Protein AF-A0A3N5NZ94-F1 (afdb_monomer)

Foldseek 3Di:
DDDDDDDDDDDDPPPPPVVVVVVVVVFAQPLCCPPLNNLVPDDFPWPQSVVQVCLVVVVAAQDQDPQQFSVVSVCVSSVWDLLLWWWFQALPDPPSVQGHLAWTWIWTDDLFKIWTGGGVDQWIWIWGQGLQQFTWTWIWGRDNVDRTDTHTDPDPQSVPQQGCFALVRGRFDAAFAFAAANGNYGLGGLDTYGFALLDDQQRPQHRIAEAFAADDQHRHPWHQDDHSVRDPDSVVCVVVGPIDRDGHDQFCVVRYQQVSGPQRRFNWNLSRRLVRLSRNLSSLLNQLQSQLSSLLVVVCVVPVDSDPVPRDPVSLVSNCVSLLVNLLSQQCASGDWGPAATDINGCCLVSQLVDDDAFPVRDDQSDQDRGTHGGPQRGDSCCPPSNLVSRDPSNNLVSLCVLCCCLVVVDVPRHPDDVVSSVVVVRGCVRHPVVSVVSNVVPDD

Solvent-accessible surface area (backbone atoms only — not comparable to full-atom values): 24110 Å² total; per-residue (Å²): 134,82,91,84,88,85,80,88,81,85,86,85,91,71,72,70,66,58,53,54,55,51,53,55,56,67,60,44,30,69,60,39,67,30,85,73,57,25,44,90,77,50,83,75,77,17,68,60,50,53,48,47,53,32,42,76,73,61,78,41,81,76,55,69,38,98,84,63,30,45,50,68,36,50,31,63,75,68,67,32,49,60,47,35,24,34,30,33,18,32,42,82,58,95,64,38,93,63,28,14,64,67,42,40,29,39,34,34,38,46,97,53,41,39,40,36,44,43,80,91,43,68,44,33,44,35,41,26,45,18,44,83,71,21,45,44,41,29,36,32,62,58,49,86,89,51,83,83,54,77,42,77,42,83,52,81,55,37,73,71,24,18,20,59,77,54,26,69,21,32,48,24,54,82,42,68,22,25,44,9,15,77,64,8,47,66,63,44,64,64,58,84,55,48,44,39,52,55,46,56,62,60,47,35,43,10,27,21,48,47,20,19,42,50,57,66,55,22,24,24,71,37,54,39,91,61,47,66,89,74,49,89,52,51,70,63,43,67,78,64,53,87,69,67,60,44,67,66,28,80,73,40,70,94,59,30,76,26,82,84,38,95,50,41,54,47,11,19,44,54,46,54,52,51,50,20,40,53,35,52,50,52,27,32,48,33,48,27,36,48,51,39,41,45,42,50,49,55,42,25,76,73,71,75,48,85,57,71,91,72,54,49,72,68,48,53,50,52,32,49,68,38,36,50,62,34,49,34,58,36,40,48,39,61,49,51,68,41,86,37,54,51,42,55,58,58,61,35,65,62,62,51,48,72,46,81,69,53,23,98,86,67,52,41,50,51,37,64,50,35,44,51,38,68,42,64,34,60,42,48,57,58,70,75,33,66,42,49,69,52,32,50,63,79,47,42,50,49,42,45,47,52,49,49,35,41,43,73,59,79,41,66,84,65,37,96,68,54,71,68,45,24,51,52,48,50,55,37,38,60,66,63,32,67,68,52,47,52,51,62,65,70,70,68,133

Secondary structure (DSSP, 8-state):
------------SSSHHHHHHHHHHTTS-TTTTSTTT-TTTSPP-SHHHHHHHHHHTTS--PPPBTTTBTHHHHHHHTT--GGG-EEE-SS-STTGGG-BTTBPEEEEE-SSEEEEE-TT-SEEEEEEEETTTEEEEEEEE--SSSPP--EE-SSTTHHHHB-TTTTSSSB------EEEBTTS-EEEESSSSS--TTS-GGGS-TTEE-BBB--S---TT--BSS-TTT-S-HHHHHHH--------B---TTTS-GGGSTTTT--BHHHHHHHHHHHHHHHHHHHHHHHHHHHHHHHHHHHS---STT--HHHHHHHHHHHHHHHHHHTTTTPPPPSS--B-SSSHHHHHHTSS---TTS--TT-B--SSSSBSS-S-GGGGSHHHHTS-HHHHHHHHHHHHHHHTTS--SS----HHHHHHHHHHHHHH-HHHHHHHHS---

Radius of gyration: 24.33 Å; Cα contacts (8 Å, |Δi|>4): 860; chains: 1; bounding box: 82×64×70 Å

pLDDT: mean 89.76, std 16.07, range [28.44, 98.88]

Sequence (445 aa):
MNRTAYFRVAVVMTAGLAVAADAVKAQLGRGAEHEAIAYSKSTPTDPIARLQQRIDSGAVTLTFDPTWGYLPAVLKALDVPVSSQGLVFSKTSLQVDRIGPWAPRALYFNDDVYLGWVQGGPIMEVASIDPKLGTVFYSLPQDPEARPRFVREGSTCLICHDSASVTGGVPGLIVRSVIPDRHGYALGSLHDGSTTDGTPINARWGGWYATGTGPAPHMGNVMAPALSHEVGNMRQYVASAPLKPVGSVARLDDRFDTTAYLSGGHSDMVGLLILSHQARVHNLITIAGYEARIALHEELARTGSADVAAARDNTRRRVKGSAEPLVRAMLFADEVALAGAIHGSSSFVSDFEARGPRDARGRTLRELDLQQRLFTYPLSYLIYSEAFNALPEIVKSYVYHRLHEVLSGSDTSVAQLSDTQREAILEILDDTKPDFVTASTDSGP

Mean predicted aligned error: 6.93 Å

Structure (mmCIF, N/CA/C/O backbone):
data_AF-A0A3N5NZ94-F1
#
_entry.id   AF-A0A3N5NZ94-F1
#
loop_
_atom_site.group_PDB
_atom_site.id
_atom_site.type_symbol
_atom_site.label_atom_id
_atom_site.label_alt_id
_atom_site.label_comp_id
_atom_site.label_asym_id
_atom_site.label_entity_id
_atom_site.label_seq_id
_atom_site.pdbx_PDB_ins_code
_atom_site.Cartn_x
_atom_site.Cartn_y
_atom_site.Cartn_z
_atom_site.occupancy
_atom_site.B_iso_or_equiv
_atom_site.auth_seq_id
_atom_site.auth_comp_id
_atom_site.auth_asym_id
_atom_site.auth_atom_id
_atom_site.pdbx_PDB_model_num
ATOM 1 N N . MET A 1 1 ? 55.794 -42.663 46.363 1.00 34.69 1 MET A N 1
ATOM 2 C CA . MET A 1 1 ? 56.153 -41.271 46.711 1.00 34.69 1 MET A CA 1
ATOM 3 C C . MET A 1 1 ? 55.354 -40.321 45.825 1.00 34.69 1 MET A C 1
ATOM 5 O O . MET A 1 1 ? 55.425 -40.480 44.619 1.00 34.69 1 MET A O 1
ATOM 9 N N . ASN A 1 2 ? 54.570 -39.442 46.469 1.00 31.88 2 ASN A N 1
ATOM 10 C CA . ASN A 1 2 ? 53.922 -38.175 46.050 1.00 31.88 2 ASN A CA 1
ATOM 11 C C . ASN A 1 2 ? 53.215 -38.098 44.677 1.00 31.88 2 ASN A C 1
ATOM 13 O O . ASN A 1 2 ? 53.873 -38.163 43.653 1.00 31.88 2 ASN A O 1
ATOM 17 N N . ARG A 1 3 ? 51.874 -38.019 44.553 1.00 36.28 3 ARG A N 1
ATOM 18 C CA . ARG A 1 3 ? 50.871 -37.005 45.004 1.00 36.28 3 ARG A CA 1
ATOM 19 C C . ARG A 1 3 ? 51.167 -35.558 44.582 1.00 36.28 3 ARG A C 1
ATOM 21 O O . ARG A 1 3 ? 51.873 -34.874 45.311 1.00 36.28 3 ARG A O 1
ATOM 28 N N . THR A 1 4 ? 50.504 -35.075 43.523 1.00 33.97 4 THR A N 1
ATOM 29 C CA . THR A 1 4 ? 49.745 -33.791 43.429 1.00 33.97 4 THR A CA 1
ATOM 30 C C . THR A 1 4 ? 49.112 -33.712 42.024 1.00 33.97 4 THR A C 1
ATOM 32 O O . THR A 1 4 ? 49.809 -33.811 41.029 1.00 33.97 4 THR A O 1
ATOM 35 N N . ALA A 1 5 ? 47.795 -33.886 41.888 1.00 34.16 5 ALA A N 1
ATOM 36 C CA . ALA A 1 5 ? 46.756 -32.848 41.927 1.00 34.16 5 ALA A CA 1
ATOM 37 C C . ALA A 1 5 ? 46.478 -32.215 40.549 1.00 34.16 5 ALA A C 1
ATOM 39 O O . ALA A 1 5 ? 47.117 -31.244 40.178 1.00 34.16 5 ALA A O 1
ATOM 40 N N . TYR A 1 6 ? 45.442 -32.704 39.857 1.00 31.88 6 TYR A N 1
ATOM 41 C CA . TYR A 1 6 ? 44.609 -31.840 39.018 1.00 31.88 6 TYR A CA 1
ATOM 42 C C . TYR A 1 6 ? 43.140 -32.081 39.354 1.00 31.88 6 TYR A C 1
ATOM 44 O O . TYR A 1 6 ? 42.574 -33.157 39.170 1.00 31.88 6 TYR A O 1
ATOM 52 N N . PHE A 1 7 ? 42.588 -31.049 39.980 1.00 32.25 7 PHE A N 1
ATOM 53 C CA . PHE A 1 7 ? 41.215 -30.896 40.409 1.00 32.25 7 PHE A CA 1
ATOM 54 C C . PHE A 1 7 ? 40.299 -30.653 39.200 1.00 32.25 7 PHE A C 1
ATOM 56 O O . PHE A 1 7 ? 40.652 -29.949 38.261 1.00 32.25 7 PHE A O 1
ATOM 63 N N . ARG A 1 8 ? 39.100 -31.228 39.302 1.00 37.56 8 ARG A N 1
ATOM 64 C CA . ARG A 1 8 ? 37.815 -30.834 38.703 1.00 37.56 8 ARG A CA 1
ATOM 65 C C . ARG A 1 8 ? 37.760 -29.414 38.110 1.00 37.56 8 ARG A C 1
ATOM 67 O O . ARG A 1 8 ? 37.899 -28.476 38.880 1.00 37.56 8 ARG A O 1
ATOM 74 N N . VAL A 1 9 ? 37.346 -29.291 36.842 1.00 33.09 9 VAL A N 1
ATOM 75 C CA . VAL A 1 9 ? 36.230 -28.419 36.405 1.00 33.09 9 VAL A CA 1
ATOM 76 C C . VAL A 1 9 ? 35.584 -29.051 35.162 1.00 33.09 9 VAL A C 1
ATOM 78 O O . VAL A 1 9 ? 35.972 -28.800 34.028 1.00 33.09 9 VAL A O 1
ATOM 81 N N . ALA A 1 10 ? 34.588 -29.904 35.384 1.00 40.28 10 ALA A N 1
ATOM 82 C CA . ALA A 1 10 ? 33.422 -29.913 34.512 1.00 40.28 10 ALA A CA 1
ATOM 83 C C . ALA A 1 10 ? 32.490 -28.820 35.051 1.00 40.28 10 ALA A C 1
ATOM 85 O O . ALA A 1 10 ? 32.387 -28.729 36.275 1.00 40.28 10 ALA A O 1
ATOM 86 N N . VAL A 1 11 ? 31.859 -28.037 34.162 1.00 35.84 11 VAL A N 1
ATOM 87 C CA . VAL A 1 11 ? 30.612 -27.244 34.320 1.00 35.84 11 VAL A CA 1
ATOM 88 C C . VAL A 1 11 ? 30.682 -25.909 33.540 1.00 35.84 11 VAL A C 1
ATOM 90 O O . VAL A 1 11 ? 31.612 -25.125 33.679 1.00 35.84 11 VAL A O 1
ATOM 93 N N . VAL A 1 12 ? 29.621 -25.700 32.746 1.00 38.03 12 VAL A N 1
ATOM 94 C CA . VAL A 1 12 ? 29.159 -24.518 31.980 1.00 38.03 12 VAL A CA 1
ATOM 95 C C . VAL A 1 12 ? 29.804 -24.216 30.622 1.00 38.03 12 VAL A C 1
ATOM 97 O O . VAL A 1 12 ? 30.607 -23.306 30.479 1.00 38.03 12 VAL A O 1
ATOM 100 N N . MET A 1 13 ? 29.293 -24.867 29.575 1.00 33.31 13 MET A N 1
ATOM 101 C CA . MET A 1 13 ? 29.234 -24.304 28.212 1.00 33.31 13 MET A CA 1
ATOM 102 C C . MET A 1 13 ? 27.873 -24.643 27.573 1.00 33.31 13 MET A C 1
ATOM 104 O O . MET A 1 13 ? 27.776 -25.099 26.443 1.00 33.31 13 MET A O 1
ATOM 108 N N . THR A 1 14 ? 26.788 -24.468 28.335 1.00 38.31 14 THR A N 1
ATOM 109 C CA . THR A 1 14 ? 25.401 -24.641 27.852 1.00 38.31 14 THR A CA 1
ATOM 110 C C . THR A 1 14 ? 24.525 -23.402 28.054 1.00 38.31 14 THR A C 1
ATOM 112 O O . THR A 1 14 ? 23.372 -23.402 27.642 1.00 38.31 14 THR A O 1
ATOM 115 N N . ALA A 1 15 ? 25.062 -22.304 28.598 1.00 37.22 15 ALA A N 1
ATOM 116 C CA . ALA A 1 15 ? 24.301 -21.067 28.810 1.00 37.22 15 ALA A CA 1
ATOM 117 C C . ALA A 1 15 ? 24.395 -20.050 27.649 1.00 37.22 15 ALA A C 1
ATOM 119 O O . ALA A 1 15 ? 23.653 -19.077 27.637 1.00 37.22 15 ALA A O 1
ATOM 120 N N . GLY A 1 16 ? 25.272 -20.259 26.656 1.00 32.66 16 GLY A N 1
ATOM 121 C CA . GLY A 1 16 ? 25.492 -19.290 25.567 1.00 32.66 16 GLY A CA 1
ATOM 122 C C . GLY A 1 16 ? 24.522 -19.390 24.381 1.00 32.66 16 GLY A C 1
ATOM 123 O O . GLY A 1 16 ? 24.283 -18.397 23.704 1.00 32.66 16 GLY A O 1
ATOM 124 N N . LEU A 1 17 ? 23.932 -20.566 24.135 1.00 34.81 17 LEU A N 1
ATOM 125 C CA . LEU A 1 17 ? 23.038 -20.794 22.986 1.00 34.81 17 LEU A CA 1
ATOM 126 C C . LEU A 1 17 ? 21.577 -20.405 23.261 1.00 34.81 17 LEU A C 1
ATOM 128 O O . LEU A 1 17 ? 20.870 -20.020 22.334 1.00 34.81 17 LEU A O 1
ATOM 132 N N . ALA A 1 18 ? 21.131 -20.437 24.520 1.00 35.00 18 ALA A N 1
ATOM 133 C CA . ALA A 1 18 ? 19.779 -20.005 24.884 1.00 35.00 18 ALA A CA 1
ATOM 134 C C . ALA A 1 18 ? 19.624 -18.474 24.818 1.00 35.00 18 ALA A C 1
ATOM 136 O O . ALA A 1 18 ? 18.620 -17.975 24.319 1.00 35.00 18 ALA A O 1
ATOM 137 N N . VAL A 1 19 ? 20.657 -17.721 25.218 1.00 35.69 19 VAL A N 1
ATOM 138 C CA . VAL A 1 19 ? 20.616 -16.247 25.235 1.00 35.69 19 VAL A CA 1
ATOM 139 C C . VAL A 1 19 ? 20.608 -15.657 23.819 1.00 35.69 19 VAL A C 1
ATOM 141 O O . VAL A 1 19 ? 19.954 -14.646 23.583 1.00 35.69 19 VAL A O 1
ATOM 144 N N . ALA A 1 20 ? 21.258 -16.310 22.849 1.00 38.25 20 ALA A N 1
ATOM 145 C CA . ALA A 1 20 ? 21.187 -15.896 21.446 1.00 38.25 20 ALA A CA 1
ATOM 146 C C . ALA A 1 20 ? 19.795 -16.149 20.833 1.00 38.25 20 ALA A C 1
ATOM 148 O O . ALA A 1 20 ? 19.306 -15.322 20.068 1.00 38.25 20 ALA A O 1
ATOM 149 N N . ALA A 1 21 ? 19.120 -17.242 21.206 1.00 37.25 21 ALA A N 1
ATOM 150 C CA . ALA A 1 21 ? 17.758 -17.527 20.749 1.00 37.25 21 ALA A CA 1
ATOM 151 C C . ALA A 1 21 ? 16.714 -16.581 21.376 1.00 37.25 21 ALA A C 1
ATOM 153 O O . ALA A 1 21 ? 15.784 -16.158 20.689 1.00 37.25 21 ALA A O 1
ATOM 154 N N . ASP A 1 22 ? 16.886 -16.198 22.645 1.00 33.94 22 ASP A N 1
ATOM 155 C CA . ASP A 1 22 ? 16.009 -15.227 23.312 1.00 33.94 22 ASP A CA 1
ATOM 156 C C . ASP A 1 22 ? 16.246 -13.787 22.833 1.00 33.94 22 ASP A C 1
ATOM 158 O O . ASP A 1 22 ? 15.292 -13.019 22.720 1.00 33.94 22 ASP A O 1
ATOM 162 N N . ALA A 1 23 ? 17.481 -13.422 22.472 1.00 35.53 23 ALA A N 1
ATOM 163 C CA . ALA A 1 23 ? 17.781 -12.130 21.852 1.00 35.53 23 ALA A CA 1
ATOM 164 C C . ALA A 1 23 ? 17.209 -12.017 20.425 1.00 35.53 23 ALA A C 1
ATOM 166 O O . ALA A 1 23 ? 16.698 -10.962 20.058 1.00 35.53 23 ALA A O 1
ATOM 167 N N . VAL A 1 24 ? 17.205 -13.114 19.655 1.00 35.69 24 VAL A N 1
ATOM 168 C CA . VAL A 1 24 ? 16.540 -13.180 18.338 1.00 35.69 24 VAL A CA 1
ATOM 169 C C . VAL A 1 24 ? 15.010 -13.161 18.484 1.00 35.69 24 VAL A C 1
ATOM 171 O O . VAL A 1 24 ? 14.334 -12.467 17.729 1.00 35.69 24 VAL A O 1
ATOM 174 N N . LYS A 1 25 ? 14.441 -13.816 19.510 1.00 34.41 25 LYS A N 1
ATOM 175 C CA . LYS A 1 25 ? 13.011 -13.678 19.865 1.00 34.41 25 LYS A CA 1
ATOM 176 C C . LYS A 1 25 ? 12.636 -12.278 20.354 1.00 34.41 25 LYS A C 1
ATOM 178 O O . LYS A 1 25 ? 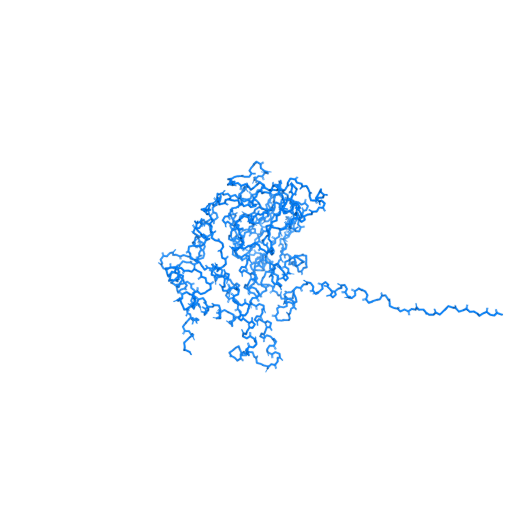11.490 -11.874 20.197 1.00 34.41 25 LYS A O 1
ATOM 183 N N . ALA A 1 26 ? 13.571 -11.541 20.950 1.00 35.62 26 ALA A N 1
ATOM 184 C CA . ALA A 1 26 ? 13.346 -10.175 21.415 1.00 35.62 26 ALA A CA 1
ATOM 185 C C . ALA A 1 26 ? 13.347 -9.134 20.280 1.00 35.62 26 ALA A C 1
ATOM 187 O O . ALA A 1 26 ? 12.934 -8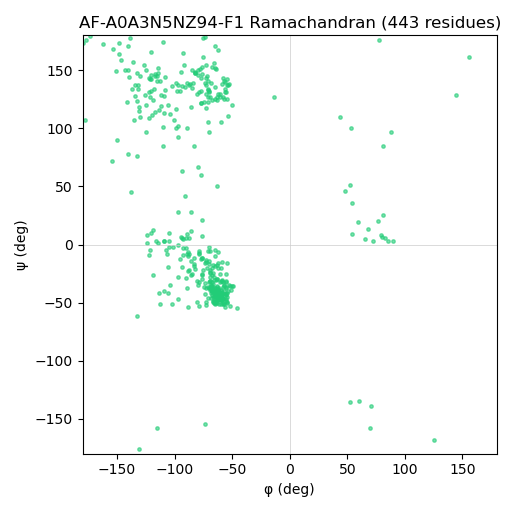.001 20.525 1.00 35.62 26 ALA A O 1
ATOM 188 N N . GLN A 1 27 ? 13.793 -9.507 19.073 1.00 38.38 27 GLN A N 1
ATOM 189 C CA . GLN A 1 27 ? 13.800 -8.648 17.884 1.00 38.38 27 GLN A CA 1
ATOM 190 C C . GLN A 1 27 ? 12.561 -8.800 16.991 1.00 38.38 27 GLN A C 1
ATOM 192 O O . GLN A 1 27 ? 12.271 -7.875 16.238 1.00 38.38 27 GLN A O 1
ATOM 197 N N . LEU A 1 28 ? 11.815 -9.904 17.107 1.00 42.84 28 LEU A N 1
ATOM 198 C CA . LEU A 1 28 ? 10.491 -10.050 16.494 1.00 42.84 28 LEU A CA 1
ATOM 199 C C . LEU A 1 28 ? 9.454 -9.276 17.315 1.00 42.84 28 LEU A C 1
ATOM 201 O O . LEU A 1 28 ? 9.535 -9.220 18.550 1.00 42.84 28 LEU A O 1
ATOM 205 N N . GLY A 1 29 ? 8.476 -8.670 16.646 1.00 51.66 29 GLY A N 1
ATOM 206 C CA . GLY A 1 29 ? 7.384 -7.971 17.303 1.00 51.66 29 GLY A CA 1
ATOM 207 C C . GLY A 1 29 ? 6.624 -8.947 18.196 1.00 51.66 29 GLY A C 1
ATOM 208 O O . GLY A 1 29 ? 5.844 -9.769 17.721 1.00 51.66 29 GLY A O 1
ATOM 209 N N . ARG A 1 30 ? 6.811 -8.855 19.524 1.00 61.53 30 ARG A N 1
ATOM 210 C CA . ARG A 1 30 ? 6.120 -9.724 20.505 1.00 61.53 30 ARG A CA 1
ATOM 211 C C . ARG A 1 30 ? 4.589 -9.699 20.362 1.00 61.53 30 ARG A C 1
ATOM 213 O O . ARG A 1 30 ? 3.926 -10.579 20.901 1.00 61.53 30 ARG A O 1
ATOM 220 N N . GLY A 1 31 ? 4.036 -8.709 19.656 1.00 80.44 31 GLY A N 1
ATOM 221 C CA . GLY A 1 31 ? 2.609 -8.591 19.375 1.00 80.44 31 GLY A CA 1
ATOM 222 C C . GLY A 1 31 ? 2.063 -9.678 18.446 1.00 80.44 31 GLY A C 1
ATOM 223 O O . GLY A 1 31 ? 0.986 -10.199 18.720 1.00 80.44 31 GLY A O 1
ATOM 224 N N . ALA A 1 32 ? 2.791 -10.071 17.394 1.00 90.38 32 ALA A N 1
ATOM 225 C CA . ALA A 1 32 ? 2.275 -11.016 16.395 1.00 90.38 32 ALA A CA 1
ATOM 226 C C . ALA A 1 32 ? 2.029 -12.418 16.970 1.00 90.38 32 ALA A C 1
ATOM 228 O O . ALA A 1 32 ? 1.021 -13.060 16.675 1.00 90.38 32 ALA A O 1
ATOM 229 N N . GLU A 1 33 ? 2.924 -12.872 17.844 1.00 93.19 33 GLU A N 1
ATOM 230 C CA . GLU A 1 33 ? 2.836 -14.187 18.485 1.00 93.19 33 GLU A CA 1
ATOM 231 C C . GLU A 1 33 ? 2.128 -14.156 19.848 1.00 93.19 33 GLU A C 1
ATOM 233 O O . GLU A 1 33 ? 2.049 -15.183 20.524 1.00 93.19 33 GLU A O 1
ATOM 238 N N . HIS A 1 34 ? 1.579 -13.007 20.257 1.00 93.69 34 HIS A N 1
ATOM 239 C CA . HIS A 1 34 ? 0.715 -12.929 21.433 1.00 93.69 34 HIS A CA 1
ATOM 240 C C . HIS A 1 34 ? -0.496 -13.861 21.264 1.00 93.69 34 HIS A C 1
ATOM 242 O O . HIS A 1 34 ? -1.047 -13.960 20.172 1.00 93.69 34 HIS A O 1
ATOM 248 N N . GLU A 1 35 ? -0.965 -14.509 22.334 1.00 93.94 35 GLU A N 1
ATOM 249 C CA . GLU A 1 35 ? -2.022 -15.539 22.266 1.00 93.94 35 GLU A CA 1
ATOM 250 C C . GLU A 1 35 ? -3.335 -15.038 21.643 1.00 93.94 35 GLU A C 1
ATOM 252 O O . GLU A 1 35 ? -4.021 -15.783 20.949 1.00 93.94 35 GLU A O 1
ATOM 257 N N . ALA A 1 36 ? -3.651 -13.756 21.837 1.00 93.94 36 ALA A N 1
ATOM 258 C CA . ALA A 1 36 ? -4.812 -13.091 21.236 1.00 93.94 36 ALA A CA 1
ATOM 259 C C . ALA A 1 36 ? -4.746 -12.947 19.699 1.00 93.94 36 ALA A C 1
ATOM 261 O O . ALA A 1 36 ? -5.766 -12.669 19.070 1.00 93.94 36 ALA A O 1
ATOM 262 N N . ILE A 1 37 ? -3.556 -13.088 19.109 1.00 95.62 37 ILE A N 1
ATOM 263 C CA . ILE A 1 37 ? -3.296 -12.953 17.670 1.00 95.62 37 ILE A CA 1
ATOM 264 C C . ILE A 1 37 ? -2.893 -14.309 17.080 1.00 95.62 37 ILE A C 1
ATOM 266 O O . ILE A 1 37 ? -3.472 -14.771 16.093 1.00 95.62 37 ILE A O 1
ATOM 270 N N . ALA A 1 38 ? -1.904 -14.947 17.713 1.00 95.25 38 ALA A N 1
ATOM 271 C CA . ALA A 1 38 ? -1.328 -16.230 17.344 1.00 95.25 38 ALA A CA 1
ATOM 272 C C . ALA A 1 38 ? -0.979 -16.304 15.848 1.00 95.25 38 ALA A C 1
ATOM 274 O O . ALA A 1 38 ? -1.316 -17.287 15.188 1.00 95.25 38 ALA A O 1
ATOM 275 N N . TYR A 1 39 ? -0.331 -15.260 15.312 1.00 95.25 39 TYR A N 1
ATOM 276 C CA . TYR A 1 39 ? -0.143 -15.048 13.876 1.00 95.25 39 TYR A CA 1
ATOM 277 C C . TYR A 1 39 ? 0.314 -16.316 13.153 1.00 95.25 39 TYR A C 1
ATOM 279 O O . TYR A 1 39 ? -0.372 -16.774 12.237 1.00 95.25 39 TYR A O 1
ATOM 287 N N . SER A 1 40 ? 1.408 -16.938 13.598 1.00 93.00 40 SER A N 1
ATOM 288 C CA . SER A 1 40 ? 1.971 -18.125 12.942 1.00 93.00 40 SER A CA 1
ATOM 289 C C . SER A 1 40 ? 1.080 -19.373 13.008 1.00 93.00 40 SER A C 1
ATOM 291 O O . SER A 1 40 ? 1.204 -20.256 12.161 1.00 93.00 40 SER A O 1
ATOM 293 N N . LYS A 1 41 ? 0.187 -19.473 14.001 1.00 93.81 41 LYS A N 1
ATOM 294 C CA . LYS A 1 41 ? -0.678 -20.649 14.226 1.00 93.81 41 LYS A CA 1
ATOM 295 C C . LYS A 1 41 ? -2.075 -20.485 13.631 1.00 93.81 41 LYS A C 1
ATOM 297 O O . LYS A 1 41 ? -2.717 -21.479 13.297 1.00 93.81 41 LYS A O 1
ATOM 302 N N . SER A 1 42 ? -2.548 -19.250 13.521 1.00 95.81 42 SER A N 1
ATOM 303 C CA . SER A 1 42 ? -3.862 -18.924 12.983 1.00 95.81 42 SER A CA 1
ATOM 304 C C . SER A 1 42 ? -3.928 -19.227 11.487 1.00 95.81 42 SER A C 1
ATOM 306 O O . SER A 1 42 ? -2.984 -18.956 10.741 1.00 95.81 42 SER A O 1
ATOM 308 N N . THR A 1 43 ? -5.055 -19.793 11.048 1.00 96.06 43 THR A N 1
ATOM 309 C CA . THR A 1 43 ? -5.327 -20.038 9.625 1.00 96.06 43 THR A CA 1
ATOM 310 C C . THR A 1 43 ? -5.738 -18.725 8.962 1.00 96.06 43 THR A C 1
ATOM 312 O O . THR A 1 43 ? -6.725 -18.135 9.407 1.00 96.06 43 THR A O 1
ATOM 315 N N . PRO A 1 44 ? -5.019 -18.260 7.927 1.00 97.38 44 PRO A N 1
ATOM 316 C CA . PRO A 1 44 ? -5.396 -17.049 7.217 1.00 97.38 44 PRO A CA 1
ATOM 317 C C . PRO A 1 44 ? -6.698 -17.216 6.430 1.00 97.38 44 PRO A C 1
ATOM 319 O O . PRO A 1 44 ? -7.058 -18.307 5.984 1.00 97.38 44 PRO A O 1
ATOM 322 N N . THR A 1 45 ? -7.388 -16.101 6.250 1.00 97.94 45 THR A N 1
ATOM 323 C CA . THR A 1 45 ? -8.644 -15.944 5.509 1.00 97.94 45 THR A CA 1
ATOM 324 C C . THR A 1 45 ? -8.542 -14.886 4.407 1.00 97.94 45 THR A C 1
ATOM 326 O O . THR A 1 45 ? -9.551 -14.546 3.789 1.00 97.94 45 THR A O 1
ATOM 329 N N . ASP A 1 46 ? -7.330 -14.392 4.152 1.00 98.62 46 ASP A N 1
ATOM 330 C CA . ASP A 1 46 ? -6.980 -13.397 3.139 1.00 98.62 46 ASP A CA 1
ATOM 331 C C . ASP A 1 46 ? -7.259 -13.860 1.687 1.00 98.62 46 ASP A C 1
ATOM 333 O O . ASP A 1 46 ? -7.517 -15.048 1.436 1.00 98.62 46 ASP A O 1
ATOM 337 N N . PRO A 1 47 ? -7.219 -12.941 0.701 1.00 98.75 47 PRO A N 1
ATOM 338 C CA . PRO A 1 47 ? -7.406 -13.269 -0.712 1.00 98.75 47 PRO A CA 1
ATOM 339 C C . PRO A 1 47 ? -6.573 -14.447 -1.243 1.00 98.75 47 PRO A C 1
ATOM 341 O O . PRO A 1 47 ? -7.080 -15.213 -2.068 1.00 98.75 47 PRO A O 1
ATOM 344 N N . ILE A 1 48 ? -5.334 -14.638 -0.778 1.00 98.69 48 ILE A N 1
ATOM 345 C CA . ILE A 1 48 ? -4.472 -15.747 -1.212 1.00 98.69 48 ILE A CA 1
ATOM 346 C C . ILE A 1 48 ? -4.939 -17.067 -0.614 1.00 98.69 48 ILE A C 1
ATOM 348 O O . ILE A 1 48 ? -5.037 -18.055 -1.343 1.00 98.69 48 ILE A O 1
ATOM 352 N N . ALA A 1 49 ? -5.309 -17.094 0.667 1.00 98.50 49 ALA A N 1
ATOM 353 C CA . ALA A 1 49 ? -5.900 -18.282 1.281 1.00 98.50 49 ALA A CA 1
ATOM 354 C C . ALA A 1 49 ? -7.187 -18.713 0.552 1.00 98.50 49 ALA A C 1
ATOM 356 O O . ALA A 1 49 ? -7.373 -19.895 0.244 1.00 98.50 49 ALA A O 1
ATOM 357 N N . ARG A 1 50 ? -8.046 -17.749 0.189 1.00 98.62 50 ARG A N 1
ATOM 358 C CA . ARG A 1 50 ? -9.267 -18.000 -0.599 1.00 98.62 50 ARG A CA 1
ATOM 359 C C . ARG A 1 50 ? -8.953 -18.485 -2.017 1.00 98.62 50 ARG A C 1
ATOM 361 O O . ARG A 1 50 ? -9.610 -19.404 -2.513 1.00 98.62 50 ARG A O 1
ATOM 368 N N . LEU A 1 51 ? -7.945 -17.912 -2.678 1.00 98.75 51 LEU A N 1
ATOM 369 C CA . LEU A 1 51 ? -7.500 -18.376 -3.993 1.00 98.75 51 LEU A CA 1
ATOM 370 C C . LEU A 1 51 ? -6.936 -19.800 -3.925 1.00 98.75 51 LEU A C 1
ATOM 372 O O . LEU A 1 51 ? -7.285 -20.620 -4.773 1.00 98.75 51 LEU A O 1
ATOM 376 N N . GLN A 1 52 ? -6.134 -20.127 -2.910 1.00 98.62 52 GLN A N 1
ATOM 377 C CA . GLN A 1 52 ? -5.588 -21.473 -2.738 1.00 98.62 52 GLN A CA 1
ATOM 378 C C . GLN A 1 52 ? -6.704 -22.514 -2.598 1.00 98.62 52 GLN A C 1
ATOM 380 O O . GLN A 1 52 ? -6.668 -23.530 -3.283 1.00 98.62 52 GLN A O 1
ATOM 385 N N . GLN A 1 53 ? -7.751 -22.238 -1.814 1.00 98.38 53 GLN A N 1
ATOM 386 C CA . GLN A 1 53 ? -8.913 -23.133 -1.704 1.00 98.38 53 GLN A CA 1
ATOM 387 C C . GLN A 1 53 ? -9.617 -23.358 -3.055 1.00 98.38 53 GLN A C 1
ATOM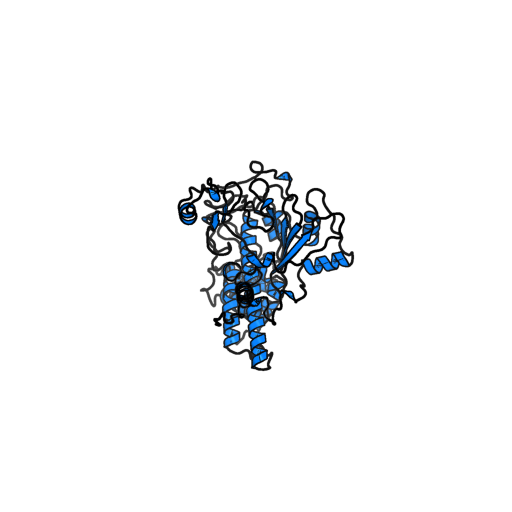 389 O O . GLN A 1 53 ? -10.044 -24.472 -3.379 1.00 98.38 53 GLN A O 1
ATOM 394 N N . ARG A 1 54 ? -9.724 -22.311 -3.883 1.00 98.44 54 ARG A N 1
ATOM 395 C CA . ARG A 1 54 ? -10.288 -22.409 -5.241 1.00 98.44 54 ARG A CA 1
ATOM 396 C C . ARG A 1 54 ? -9.388 -23.208 -6.185 1.00 98.44 54 ARG A C 1
ATOM 398 O O . ARG A 1 54 ? -9.903 -23.941 -7.024 1.00 98.44 54 ARG A O 1
ATOM 405 N N . ILE A 1 55 ? -8.068 -23.108 -6.036 1.00 98.06 55 ILE A N 1
ATOM 406 C CA . ILE A 1 55 ? -7.113 -23.950 -6.7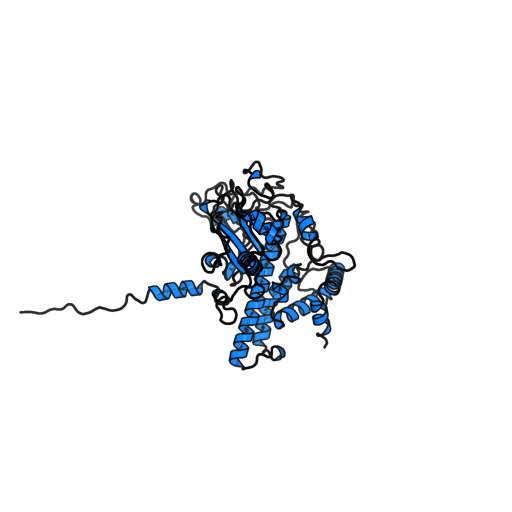66 1.00 98.06 55 ILE A CA 1
ATOM 407 C C . ILE A 1 55 ? -7.260 -25.405 -6.323 1.00 98.06 55 ILE A C 1
ATOM 409 O O . ILE A 1 55 ? -7.394 -26.281 -7.174 1.00 98.06 55 ILE A O 1
ATOM 413 N N . ASP A 1 56 ? -7.289 -25.666 -5.015 1.00 97.56 56 ASP A N 1
ATOM 414 C CA . ASP A 1 56 ? -7.344 -27.006 -4.416 1.00 97.56 56 ASP A CA 1
ATOM 415 C C . ASP A 1 56 ? -8.618 -27.768 -4.799 1.00 97.56 56 ASP A C 1
ATOM 417 O O . ASP A 1 56 ? -8.556 -28.959 -5.118 1.00 97.56 56 ASP A O 1
ATOM 421 N N . SER A 1 57 ? -9.749 -27.065 -4.860 1.00 97.69 57 SER A N 1
ATOM 422 C CA . SER A 1 57 ? -11.036 -27.602 -5.323 1.00 97.69 57 SER A CA 1
ATOM 423 C C . SER A 1 57 ? -11.152 -27.749 -6.846 1.00 97.69 57 SER A C 1
ATOM 425 O O . SER A 1 57 ? -12.096 -28.375 -7.320 1.00 97.69 57 SER A O 1
ATOM 427 N N . GLY A 1 58 ? -10.218 -27.189 -7.622 1.00 97.06 58 GLY A N 1
ATOM 428 C CA . GLY A 1 58 ? -10.271 -27.184 -9.087 1.00 97.06 58 GLY A CA 1
ATOM 429 C C . GLY A 1 58 ? -11.198 -26.119 -9.686 1.00 97.06 58 GLY A C 1
ATOM 430 O O . GLY A 1 58 ? -11.382 -26.091 -10.898 1.00 97.06 58 GLY A O 1
ATOM 431 N N . ALA A 1 59 ? -11.754 -25.217 -8.869 1.00 97.81 59 ALA A N 1
ATOM 432 C CA . ALA A 1 59 ? -12.577 -24.099 -9.333 1.00 97.81 59 ALA A CA 1
ATOM 433 C C . ALA A 1 59 ? -11.767 -23.028 -10.090 1.00 97.81 59 ALA A C 1
ATOM 435 O O . ALA A 1 59 ? -12.329 -22.237 -10.846 1.00 97.81 59 ALA A O 1
ATOM 436 N N . VAL A 1 60 ? -10.450 -22.978 -9.867 1.00 97.56 60 VAL A N 1
ATOM 437 C CA . VAL A 1 60 ? -9.505 -22.121 -10.590 1.00 97.56 60 VAL A CA 1
ATOM 438 C C . VAL A 1 60 ? -8.304 -22.947 -11.028 1.00 97.56 60 VAL A C 1
ATOM 440 O O . VAL A 1 60 ? -7.742 -23.714 -10.251 1.00 97.56 60 VAL A O 1
ATOM 443 N N . THR A 1 61 ? -7.864 -22.735 -12.264 1.00 96.62 61 THR A N 1
ATOM 444 C CA . THR A 1 61 ? -6.586 -23.236 -12.776 1.00 96.62 61 THR A CA 1
ATOM 445 C C . THR A 1 61 ? -5.728 -22.042 -13.165 1.00 96.62 61 THR A C 1
ATOM 447 O O . THR A 1 61 ? -6.157 -21.200 -13.954 1.00 96.62 61 THR A O 1
ATOM 450 N N . LEU A 1 62 ? -4.521 -21.955 -12.608 1.00 97.88 62 LEU A N 1
ATOM 451 C CA . LEU A 1 62 ? -3.548 -20.948 -13.017 1.00 97.88 62 LEU A CA 1
ATOM 452 C C . LEU A 1 62 ? -2.770 -21.488 -14.215 1.00 97.88 62 LEU A C 1
ATOM 454 O O . LEU A 1 62 ? -2.122 -22.524 -14.119 1.00 97.88 62 LEU A O 1
ATOM 458 N N . THR A 1 63 ? -2.873 -20.807 -15.354 1.00 97.25 63 THR A N 1
ATOM 459 C CA . THR A 1 63 ? -2.100 -21.153 -16.552 1.00 97.25 63 THR A CA 1
ATOM 460 C C . THR A 1 63 ? -0.683 -20.613 -16.408 1.00 97.25 63 THR A C 1
ATOM 462 O O . THR A 1 63 ? -0.511 -19.446 -16.058 1.00 97.25 63 THR A O 1
ATOM 465 N N . PHE A 1 64 ? 0.316 -21.456 -16.667 1.00 98.12 64 PHE A N 1
ATOM 466 C CA . PHE A 1 64 ? 1.711 -21.037 -16.696 1.00 98.12 64 PHE A CA 1
ATOM 467 C C . PHE A 1 64 ? 2.032 -20.372 -18.037 1.00 98.12 64 PHE A C 1
ATOM 469 O O . PHE A 1 64 ? 1.754 -20.933 -19.097 1.00 98.12 64 PHE A O 1
ATOM 476 N N . ASP A 1 65 ? 2.626 -19.188 -17.985 1.00 97.94 65 ASP A N 1
ATOM 477 C CA . ASP A 1 65 ? 3.156 -18.481 -19.142 1.00 97.94 65 ASP A CA 1
ATOM 478 C C . ASP A 1 65 ? 4.668 -18.760 -19.294 1.00 97.94 65 ASP A C 1
ATOM 480 O O . ASP A 1 65 ? 5.401 -18.642 -18.314 1.00 97.94 65 ASP A O 1
ATOM 484 N N . PRO A 1 66 ? 5.184 -19.109 -20.486 1.00 95.88 66 PRO A N 1
ATOM 485 C CA . PRO A 1 66 ? 6.609 -19.406 -20.670 1.00 95.88 66 PRO A CA 1
ATOM 486 C C . PRO A 1 66 ? 7.567 -18.251 -20.337 1.00 95.88 66 PRO A C 1
ATOM 488 O O . PRO A 1 66 ? 8.728 -18.502 -20.018 1.00 95.88 66 PRO A O 1
ATOM 491 N N . THR A 1 67 ? 7.102 -17.004 -20.420 1.00 95.12 67 THR A N 1
ATOM 492 C CA . THR A 1 67 ? 7.897 -15.797 -20.159 1.00 95.12 67 THR A CA 1
ATOM 493 C C . THR A 1 67 ? 7.678 -15.292 -18.736 1.00 95.12 67 THR A C 1
ATOM 495 O O . THR A 1 67 ? 8.634 -14.975 -18.026 1.00 95.12 67 THR A O 1
ATOM 498 N N . TRP A 1 68 ? 6.419 -15.217 -18.304 1.00 97.81 68 TRP A N 1
ATOM 499 C CA . TRP A 1 68 ? 6.034 -14.580 -17.040 1.00 97.81 68 TRP A CA 1
ATOM 500 C C . TRP A 1 68 ? 5.672 -15.566 -15.925 1.00 97.81 68 TRP A C 1
ATOM 502 O O . TRP A 1 68 ? 5.389 -15.148 -14.799 1.00 97.81 68 TRP A O 1
ATOM 512 N N . GLY A 1 69 ? 5.694 -16.865 -16.212 1.00 97.94 69 GLY A N 1
ATOM 513 C CA . GLY A 1 69 ? 5.272 -17.915 -15.298 1.00 97.94 69 GLY A CA 1
ATOM 514 C C . GLY A 1 69 ? 3.807 -17.759 -14.900 1.00 97.94 69 GLY A C 1
ATOM 515 O O . GLY A 1 69 ? 2.942 -17.502 -15.735 1.00 97.94 69 GLY A O 1
ATOM 516 N N . TYR A 1 70 ? 3.490 -17.889 -13.616 1.00 98.50 70 TYR A N 1
ATOM 517 C CA . TYR A 1 70 ? 2.113 -17.756 -13.134 1.00 98.50 70 TYR A CA 1
ATOM 518 C C . TYR A 1 70 ? 1.634 -16.302 -12.997 1.00 98.50 70 TYR A C 1
ATOM 520 O O . TYR A 1 70 ? 0.451 -16.095 -12.716 1.00 98.50 70 TYR A O 1
ATOM 528 N N . LEU A 1 71 ? 2.495 -15.294 -13.205 1.00 98.62 71 LEU A N 1
ATOM 529 C CA . LEU A 1 71 ? 2.155 -13.886 -12.961 1.00 98.62 71 LEU A CA 1
ATOM 530 C C . LEU A 1 71 ? 0.852 -13.447 -13.655 1.00 98.62 71 LEU A C 1
ATOM 532 O O . LEU A 1 71 ? -0.036 -12.975 -12.943 1.00 98.62 71 LEU A O 1
ATOM 536 N N . PRO A 1 72 ? 0.652 -13.634 -14.977 1.00 98.69 72 PRO A N 1
ATOM 537 C CA . PRO A 1 72 ? -0.562 -13.151 -15.638 1.00 98.69 72 PRO A CA 1
ATOM 538 C C . PRO A 1 72 ? -1.830 -13.827 -15.097 1.00 98.69 72 PRO A C 1
ATOM 540 O O . PRO A 1 72 ? -2.854 -13.175 -14.886 1.00 98.69 72 PRO A O 1
ATOM 543 N N . ALA A 1 73 ? -1.758 -15.135 -14.827 1.00 98.50 73 ALA A N 1
ATOM 544 C CA . ALA A 1 73 ? -2.880 -15.898 -14.292 1.00 98.50 73 ALA A CA 1
ATOM 545 C C . ALA A 1 73 ? -3.227 -15.484 -12.854 1.00 98.50 73 ALA A C 1
ATOM 547 O O . ALA A 1 73 ? -4.407 -15.382 -12.520 1.00 98.50 73 ALA A O 1
ATOM 548 N N . VAL A 1 74 ? -2.221 -15.209 -12.020 1.00 98.75 74 VAL A N 1
ATOM 549 C CA . VAL A 1 74 ? -2.410 -14.742 -10.639 1.00 98.75 74 VAL A CA 1
ATOM 550 C C . VAL A 1 74 ? -2.998 -13.332 -10.611 1.00 98.75 74 VAL A C 1
ATOM 552 O O . VAL A 1 74 ? -3.979 -13.118 -9.901 1.00 98.75 74 VAL A O 1
ATOM 555 N N . LEU A 1 75 ? -2.468 -12.399 -11.416 1.00 98.81 75 LEU A N 1
ATOM 556 C CA . LEU A 1 75 ? -3.009 -11.037 -11.524 1.00 98.81 75 LEU A CA 1
ATOM 557 C C . LEU A 1 75 ? -4.494 -11.065 -11.896 1.00 98.81 75 LEU A C 1
ATOM 559 O O . LEU A 1 75 ? -5.315 -10.434 -11.236 1.00 98.81 75 LEU A O 1
ATOM 563 N N . LYS A 1 76 ? -4.856 -11.873 -12.899 1.00 98.69 76 LYS A N 1
ATOM 564 C CA . LYS A 1 76 ? -6.249 -12.050 -13.319 1.00 98.69 76 LYS A CA 1
ATOM 565 C C . LYS A 1 76 ? -7.118 -12.682 -12.228 1.00 98.69 76 LYS A C 1
ATOM 567 O O . LYS A 1 76 ? -8.245 -12.247 -12.021 1.00 98.69 76 LYS A O 1
ATOM 572 N N . ALA A 1 77 ? -6.628 -13.721 -11.551 1.00 98.56 77 ALA A N 1
ATOM 573 C CA . ALA A 1 77 ? -7.402 -14.442 -10.539 1.00 98.56 77 ALA A CA 1
ATOM 574 C C . ALA A 1 77 ? -7.695 -13.602 -9.285 1.00 98.56 77 ALA A C 1
ATOM 576 O O . ALA A 1 77 ? -8.686 -13.870 -8.599 1.00 98.56 77 ALA A O 1
ATOM 577 N N . LEU A 1 78 ? -6.835 -12.620 -8.998 1.00 98.50 78 LEU A N 1
ATOM 578 C CA . LEU A 1 78 ? -6.917 -11.734 -7.836 1.00 98.50 78 LEU A CA 1
ATOM 579 C C . LEU A 1 78 ? -7.414 -10.326 -8.174 1.00 98.50 78 LEU A C 1
ATOM 581 O O . LEU A 1 78 ? -7.471 -9.502 -7.270 1.00 98.50 78 LEU A O 1
ATOM 585 N N . ASP A 1 79 ? -7.769 -10.053 -9.433 1.00 98.12 79 ASP A N 1
ATOM 586 C CA . ASP A 1 79 ? -8.154 -8.715 -9.900 1.00 98.12 79 ASP A CA 1
ATOM 587 C C . ASP A 1 79 ? -7.101 -7.648 -9.538 1.00 98.12 79 ASP A C 1
ATOM 589 O O . ASP A 1 79 ? -7.377 -6.631 -8.897 1.00 98.12 79 ASP A O 1
ATOM 593 N N . VAL A 1 80 ? -5.843 -7.927 -9.883 1.00 98.75 80 VAL A N 1
ATOM 594 C CA . VAL A 1 80 ? -4.732 -6.985 -9.722 1.00 98.75 80 VAL A CA 1
ATOM 595 C C . VAL A 1 80 ? -4.458 -6.312 -11.068 1.00 98.75 80 VAL A C 1
ATOM 597 O O . VAL A 1 80 ? -4.081 -7.002 -12.022 1.00 98.75 80 VAL A O 1
ATOM 600 N N . PRO A 1 81 ? -4.627 -4.982 -11.181 1.00 98.31 81 PRO A N 1
ATOM 601 C CA . PRO A 1 81 ? -4.460 -4.291 -12.451 1.00 98.31 81 PRO A CA 1
ATOM 602 C C . PRO A 1 81 ? -2.986 -4.267 -12.866 1.00 98.31 81 PRO A C 1
ATOM 604 O O . PRO A 1 81 ? -2.114 -3.873 -12.092 1.00 98.31 81 PRO A O 1
ATOM 607 N N . VAL A 1 82 ? -2.699 -4.634 -14.117 1.00 98.62 82 VAL A N 1
ATOM 608 C CA . VAL A 1 82 ? -1.339 -4.579 -14.693 1.00 98.62 82 VAL A CA 1
ATOM 609 C C . VAL A 1 82 ? -0.770 -3.155 -14.652 1.00 98.62 82 VAL A C 1
ATOM 611 O O . VAL A 1 82 ? 0.432 -2.975 -14.468 1.00 98.62 82 VAL A O 1
ATOM 614 N N . SER A 1 83 ? -1.625 -2.136 -14.748 1.00 98.56 83 SER A N 1
ATOM 615 C CA . SER A 1 83 ? -1.239 -0.724 -14.661 1.00 98.56 83 SER A CA 1
ATOM 616 C C . SER A 1 83 ? -0.653 -0.316 -13.305 1.00 98.56 83 SER A C 1
ATOM 618 O O . SER A 1 83 ? 0.062 0.678 -13.241 1.00 98.56 83 SER A O 1
ATOM 620 N N . SER A 1 84 ? -0.858 -1.102 -12.239 1.00 98.62 84 SER A N 1
ATOM 621 C CA . SER A 1 84 ? -0.226 -0.880 -10.924 1.00 98.62 84 SER A CA 1
ATOM 622 C C . SER A 1 84 ? 1.280 -1.163 -10.891 1.00 98.62 84 SER A C 1
ATOM 624 O O . SER A 1 84 ? 1.904 -0.982 -9.844 1.00 98.62 84 SER A O 1
ATOM 626 N N . GLN A 1 85 ? 1.862 -1.621 -12.008 1.00 98.69 85 GLN A N 1
ATOM 627 C CA . GLN A 1 85 ? 3.272 -1.976 -12.102 1.00 98.69 85 GLN A CA 1
ATOM 628 C C . GLN A 1 85 ? 4.174 -0.857 -11.559 1.00 98.69 85 GLN A C 1
ATOM 630 O O . GLN A 1 85 ? 4.206 0.255 -12.084 1.00 98.69 85 GLN A O 1
ATOM 635 N N . GLY A 1 86 ? 4.954 -1.191 -10.535 1.00 98.44 86 GLY A N 1
ATOM 636 C CA . GLY A 1 86 ? 6.101 -0.434 -10.052 1.00 98.44 86 GLY A CA 1
ATOM 637 C C . GLY A 1 86 ? 7.382 -1.238 -10.251 1.00 98.44 86 GLY A C 1
ATOM 638 O O . GLY A 1 86 ? 7.401 -2.451 -10.052 1.00 98.44 86 GLY A O 1
ATOM 639 N N . LEU A 1 87 ? 8.471 -0.581 -10.639 1.00 98.62 87 LEU A N 1
ATOM 640 C CA . LEU A 1 87 ? 9.744 -1.231 -10.948 1.00 98.62 87 LEU A CA 1
ATOM 641 C C . LEU A 1 87 ? 10.815 -0.835 -9.928 1.00 98.62 87 LEU A C 1
ATOM 643 O O . LEU A 1 87 ? 11.233 0.321 -9.845 1.00 98.62 87 LEU A O 1
ATOM 647 N N . VAL A 1 88 ? 11.286 -1.820 -9.164 1.00 98.31 88 VAL A N 1
ATOM 648 C CA . VAL A 1 88 ? 12.312 -1.665 -8.127 1.00 98.31 88 VAL A CA 1
ATOM 649 C C . VAL A 1 88 ? 13.627 -2.216 -8.644 1.00 98.31 88 VAL A C 1
ATOM 651 O O . VAL A 1 88 ? 13.777 -3.425 -8.812 1.00 98.31 88 VAL A O 1
ATOM 654 N N . PHE A 1 89 ? 14.603 -1.345 -8.868 1.00 97.69 89 PHE A N 1
ATOM 655 C CA . PHE A 1 89 ? 15.932 -1.773 -9.304 1.00 97.69 89 PHE A CA 1
ATOM 656 C C . PHE A 1 89 ? 16.923 -1.931 -8.148 1.00 97.69 89 PHE A C 1
ATOM 658 O O . PHE A 1 89 ? 18.004 -2.492 -8.330 1.00 97.69 89 PHE A O 1
ATOM 665 N N . SER A 1 90 ? 16.579 -1.432 -6.958 1.00 96.88 90 SER A N 1
ATOM 666 C CA . SER A 1 90 ? 17.398 -1.637 -5.766 1.00 96.88 90 SER A CA 1
ATOM 667 C C . SER A 1 90 ? 17.348 -3.088 -5.279 1.00 96.88 90 SER A C 1
ATOM 669 O O . SER A 1 90 ? 16.298 -3.732 -5.251 1.00 96.88 90 SER A O 1
ATOM 671 N N . LYS A 1 91 ? 18.494 -3.597 -4.828 1.00 94.88 91 LYS A N 1
ATOM 672 C CA . LYS A 1 91 ? 18.672 -4.936 -4.254 1.00 94.88 91 LYS A CA 1
ATOM 673 C C . LYS A 1 91 ? 18.215 -4.957 -2.792 1.00 94.88 91 LYS A C 1
ATOM 675 O O . LYS A 1 91 ? 19.017 -5.080 -1.872 1.00 94.88 91 LYS A O 1
ATOM 680 N N . THR A 1 92 ? 16.912 -4.776 -2.589 1.00 88.69 92 THR A N 1
ATOM 681 C CA . THR A 1 92 ? 16.257 -4.683 -1.269 1.00 88.69 92 THR A CA 1
ATOM 682 C C . THR A 1 92 ? 15.222 -5.794 -1.027 1.00 88.69 92 THR A C 1
ATOM 684 O O . THR A 1 92 ? 14.452 -5.712 -0.075 1.00 88.69 92 THR A O 1
ATOM 687 N N . SER A 1 93 ? 15.205 -6.831 -1.878 1.00 89.12 93 SER A N 1
ATOM 688 C CA . SER A 1 93 ? 14.310 -8.002 -1.787 1.00 89.12 93 SER A CA 1
ATOM 689 C C . SER A 1 93 ? 15.048 -9.292 -1.407 1.00 89.12 93 SER A C 1
ATOM 691 O O . SER A 1 93 ? 16.268 -9.321 -1.409 1.00 89.12 93 SER A O 1
ATOM 693 N N . LEU A 1 94 ? 14.314 -10.385 -1.176 1.00 89.06 94 LEU A N 1
ATOM 694 C CA . LEU A 1 94 ? 14.826 -11.749 -1.014 1.00 89.06 94 LEU A CA 1
ATOM 695 C C . LEU A 1 94 ? 15.649 -12.231 -2.226 1.00 89.06 94 LEU A C 1
ATOM 697 O O . LEU A 1 94 ? 16.649 -12.922 -2.063 1.00 89.06 94 LEU A O 1
ATOM 701 N N . GLN A 1 95 ? 15.265 -11.845 -3.445 1.00 93.31 95 GLN A N 1
ATOM 702 C CA . GLN A 1 95 ? 15.911 -12.283 -4.693 1.00 93.31 95 GLN A CA 1
ATOM 703 C C . GLN A 1 95 ? 17.044 -11.338 -5.151 1.00 93.31 95 GLN A C 1
ATOM 705 O O . GLN A 1 95 ? 17.158 -11.028 -6.339 1.00 93.31 95 GLN A O 1
ATOM 710 N N . VAL A 1 96 ? 17.879 -10.854 -4.214 1.00 90.69 96 VAL A N 1
ATOM 711 C CA . VAL A 1 96 ? 18.905 -9.807 -4.448 1.00 90.69 96 VAL A CA 1
ATOM 712 C C . VAL A 1 96 ? 19.810 -10.058 -5.654 1.00 90.69 96 VAL A C 1
ATOM 714 O O . VAL A 1 96 ? 20.180 -9.110 -6.345 1.00 90.69 96 VAL A O 1
ATOM 717 N N . ASP A 1 97 ? 20.155 -11.310 -5.945 1.00 93.00 97 ASP A N 1
ATOM 718 C CA . ASP A 1 97 ? 21.119 -11.653 -6.997 1.00 93.00 97 ASP A CA 1
ATOM 719 C C . ASP A 1 97 ? 20.557 -11.477 -8.413 1.00 93.00 97 ASP A C 1
ATOM 721 O O . ASP A 1 97 ? 21.319 -11.385 -9.373 1.00 93.00 97 ASP A O 1
ATOM 725 N N . ARG A 1 98 ? 19.230 -11.366 -8.548 1.00 95.44 98 ARG A N 1
ATOM 726 C CA . ARG A 1 98 ? 18.524 -11.256 -9.836 1.00 95.44 98 ARG A CA 1
ATOM 727 C C . ARG A 1 98 ? 17.983 -9.860 -10.129 1.00 95.44 98 ARG A C 1
ATOM 729 O O . ARG A 1 98 ? 17.504 -9.617 -11.228 1.00 95.44 98 ARG A O 1
ATOM 736 N N . ILE A 1 99 ? 18.057 -8.955 -9.158 1.00 97.38 99 ILE A N 1
ATOM 737 C CA . ILE A 1 99 ? 17.500 -7.603 -9.256 1.00 97.38 99 ILE A CA 1
ATOM 738 C C . ILE A 1 99 ? 18.624 -6.611 -9.540 1.00 97.38 99 ILE A C 1
ATOM 740 O O . ILE A 1 99 ? 19.679 -6.666 -8.907 1.00 97.38 99 ILE A O 1
ATOM 744 N N . GLY A 1 100 ? 18.400 -5.680 -10.459 1.00 96.94 100 GLY A N 1
ATOM 745 C CA . GLY A 1 100 ? 19.312 -4.566 -10.703 1.00 96.94 100 GLY A CA 1
ATOM 746 C C . GLY A 1 100 ? 18.736 -3.563 -11.701 1.00 96.94 100 GLY A C 1
ATOM 747 O O . GLY A 1 100 ? 17.648 -3.792 -12.229 1.00 96.94 100 GLY A O 1
ATOM 748 N N . PRO A 1 101 ? 19.459 -2.471 -12.009 1.00 97.00 101 PRO A N 1
ATOM 749 C CA . PRO A 1 101 ? 19.032 -1.484 -13.008 1.00 97.00 101 PRO A CA 1
ATOM 750 C C . PRO A 1 101 ? 18.667 -2.083 -14.377 1.00 97.00 101 PRO A C 1
ATOM 752 O O . PRO A 1 101 ? 17.727 -1.637 -15.020 1.00 97.00 101 PRO A O 1
ATOM 755 N N . TRP A 1 102 ? 19.358 -3.138 -14.808 1.00 96.50 102 TRP A N 1
ATOM 756 C CA . TRP A 1 102 ? 19.100 -3.807 -16.091 1.00 96.50 102 TRP A CA 1
ATOM 757 C C . TRP A 1 102 ? 17.964 -4.846 -16.050 1.00 96.50 102 TRP A C 1
ATOM 759 O O . TRP A 1 102 ? 17.562 -5.347 -17.095 1.00 96.50 102 TRP A O 1
ATOM 769 N N . ALA A 1 103 ? 17.486 -5.213 -14.860 1.00 97.31 103 ALA A N 1
ATOM 770 C CA . ALA A 1 103 ? 16.423 -6.195 -14.647 1.00 97.31 103 ALA A CA 1
ATOM 771 C C . ALA A 1 103 ? 15.718 -5.903 -13.306 1.00 97.31 103 ALA A C 1
ATOM 773 O O . ALA A 1 103 ? 15.953 -6.597 -12.309 1.00 97.31 103 ALA A O 1
ATOM 774 N N . PRO A 1 104 ? 14.915 -4.824 -13.218 1.00 98.19 104 PRO A N 1
ATOM 775 C CA . PRO A 1 104 ? 14.204 -4.489 -11.989 1.00 98.19 104 PRO A CA 1
ATOM 776 C C . PRO A 1 104 ? 13.175 -5.559 -11.592 1.00 98.19 104 PRO A C 1
ATOM 778 O O . PRO A 1 104 ? 12.568 -6.220 -12.436 1.00 98.19 104 PRO A O 1
ATOM 781 N N . ARG A 1 105 ? 12.914 -5.691 -10.290 1.00 98.31 105 ARG A N 1
ATOM 782 C CA . ARG A 1 105 ? 11.747 -6.426 -9.782 1.00 98.31 105 ARG A CA 1
ATOM 783 C C . ARG A 1 105 ? 10.485 -5.634 -10.109 1.00 98.31 105 ARG A C 1
ATOM 785 O O . ARG A 1 105 ? 10.426 -4.446 -9.796 1.00 98.31 105 ARG A O 1
ATOM 792 N N . ALA A 1 106 ? 9.475 -6.293 -10.662 1.00 98.50 106 ALA A N 1
ATOM 793 C CA . ALA A 1 106 ? 8.147 -5.715 -10.811 1.00 98.50 106 ALA A CA 1
ATOM 794 C C . ALA A 1 106 ? 7.312 -5.960 -9.553 1.00 98.50 106 ALA A C 1
ATOM 796 O O . ALA A 1 106 ? 7.326 -7.058 -8.999 1.00 98.50 106 ALA A O 1
ATOM 797 N N . LEU A 1 107 ? 6.589 -4.937 -9.116 1.00 98.62 107 LEU A N 1
ATOM 798 C CA . LEU A 1 107 ? 5.573 -5.003 -8.078 1.00 98.62 107 LEU A CA 1
ATOM 799 C C . LEU A 1 107 ? 4.229 -4.617 -8.684 1.00 98.62 107 LEU A C 1
ATOM 801 O O . LEU A 1 107 ? 4.146 -3.614 -9.380 1.00 98.62 107 LEU A O 1
ATOM 805 N N . TYR A 1 108 ? 3.195 -5.388 -8.391 1.00 98.88 108 TYR A N 1
ATOM 806 C CA . TYR A 1 108 ? 1.812 -5.100 -8.759 1.00 98.88 108 TYR A CA 1
ATOM 807 C C . TYR A 1 108 ? 0.965 -5.112 -7.498 1.00 98.88 108 TYR A C 1
ATOM 809 O O . TYR A 1 108 ? 1.278 -5.848 -6.559 1.00 98.88 108 TYR A O 1
ATOM 817 N N . PHE A 1 109 ? -0.104 -4.329 -7.463 1.00 98.88 109 PHE A N 1
ATOM 818 C CA . PHE A 1 109 ? -0.992 -4.303 -6.312 1.00 98.88 109 PHE A CA 1
ATOM 819 C C . PHE A 1 109 ? -2.429 -3.945 -6.684 1.00 98.88 109 PHE A C 1
ATOM 821 O O . PHE A 1 109 ? -2.690 -3.200 -7.627 1.00 98.88 109 PHE A O 1
ATOM 828 N N . ASN A 1 110 ? -3.365 -4.492 -5.919 1.00 98.44 110 ASN A N 1
ATOM 829 C CA . ASN A 1 110 ? -4.693 -3.914 -5.751 1.00 98.44 110 ASN A CA 1
ATOM 830 C C . ASN A 1 110 ? -4.852 -3.497 -4.286 1.00 98.44 110 ASN A C 1
ATOM 832 O O . ASN A 1 110 ? -3.853 -3.294 -3.599 1.00 98.44 110 ASN A O 1
ATOM 836 N N . ASP A 1 111 ? -6.084 -3.367 -3.803 1.00 97.44 111 ASP A N 1
ATOM 837 C CA . ASP A 1 111 ? -6.333 -2.898 -2.442 1.00 97.44 111 ASP A CA 1
ATOM 838 C C . ASP A 1 111 ? -5.752 -3.834 -1.373 1.00 97.44 111 ASP A C 1
ATOM 840 O O . ASP A 1 111 ? -5.182 -3.338 -0.411 1.00 97.44 111 ASP A O 1
ATOM 844 N N . ASP A 1 112 ? -5.813 -5.158 -1.562 1.00 97.56 112 ASP A N 1
ATOM 845 C CA . ASP A 1 112 ? -5.536 -6.151 -0.507 1.00 97.56 112 ASP A CA 1
ATOM 846 C C . ASP A 1 112 ? -4.387 -7.123 -0.833 1.00 97.56 112 ASP A C 1
ATOM 848 O O . ASP A 1 112 ? -4.025 -7.969 -0.008 1.00 97.56 112 ASP A O 1
ATOM 852 N N . VAL A 1 113 ? -3.814 -7.052 -2.038 1.00 98.69 113 VAL A N 1
ATOM 853 C CA . VAL A 1 113 ? -2.754 -7.958 -2.497 1.00 98.69 113 VAL A CA 1
ATOM 854 C C . VAL A 1 113 ? -1.630 -7.184 -3.172 1.00 98.69 113 VAL A C 1
ATOM 856 O O . VAL A 1 113 ? -1.874 -6.319 -4.009 1.00 98.69 113 VAL A O 1
ATOM 859 N N . TYR A 1 114 ? -0.395 -7.573 -2.859 1.00 98.81 114 TYR A N 1
ATOM 860 C CA . TYR A 1 114 ? 0.842 -7.073 -3.447 1.00 98.81 114 TYR A CA 1
ATOM 861 C C . TYR A 1 114 ? 1.652 -8.255 -3.978 1.00 98.81 114 TYR A C 1
ATOM 863 O O . TYR A 1 114 ? 1.893 -9.227 -3.259 1.00 98.81 114 TYR A O 1
ATOM 871 N N . LEU A 1 115 ? 2.079 -8.176 -5.233 1.00 98.75 115 LEU A N 1
ATOM 872 C CA . LEU A 1 115 ? 2.743 -9.256 -5.955 1.00 98.75 115 LEU A CA 1
ATOM 873 C C . LEU A 1 115 ? 4.087 -8.770 -6.483 1.00 98.75 115 LEU A C 1
ATOM 875 O O . LEU A 1 115 ? 4.142 -7.841 -7.282 1.00 98.75 115 LEU A O 1
ATOM 879 N N . GLY A 1 116 ? 5.165 -9.415 -6.052 1.00 98.25 116 GLY A N 1
ATOM 880 C CA . GLY A 1 116 ? 6.513 -9.238 -6.564 1.00 98.25 116 GLY A CA 1
ATOM 881 C C . GLY A 1 116 ? 6.877 -10.311 -7.578 1.00 98.25 116 GLY A C 1
ATOM 882 O O . GLY A 1 116 ? 6.714 -11.508 -7.336 1.00 98.25 116 GLY A O 1
ATOM 883 N N . TRP A 1 117 ? 7.421 -9.876 -8.707 1.00 98.44 117 TRP A N 1
ATOM 884 C CA . TRP A 1 117 ? 7.911 -10.742 -9.766 1.00 98.44 117 TRP A CA 1
ATOM 885 C C . TRP A 1 117 ? 9.306 -10.312 -10.206 1.00 98.44 117 TRP A C 1
ATOM 887 O O . TRP A 1 117 ? 9.585 -9.130 -10.420 1.00 98.44 117 TRP A O 1
ATOM 897 N N . VAL A 1 118 ? 10.194 -11.291 -10.330 1.00 98.12 118 VAL A N 1
ATOM 898 C CA . VAL A 1 118 ? 11.582 -11.107 -10.751 1.00 98.12 118 VAL A CA 1
ATOM 899 C C . VAL A 1 118 ? 11.802 -11.966 -11.985 1.00 98.12 118 VAL A C 1
ATOM 901 O O . VAL A 1 118 ? 11.449 -13.145 -11.983 1.00 98.12 118 VAL A O 1
ATOM 904 N N . GLN A 1 119 ? 12.393 -11.384 -13.028 1.00 96.62 119 GLN A N 1
ATOM 905 C CA . GLN A 1 119 ? 12.662 -12.094 -14.277 1.00 96.62 119 GLN A CA 1
ATOM 906 C C . GLN A 1 119 ? 13.466 -13.380 -14.021 1.00 96.62 119 GLN A C 1
ATOM 908 O O . GLN A 1 119 ? 14.529 -13.350 -13.392 1.00 96.62 119 GLN A O 1
ATOM 913 N N . GLY A 1 120 ? 12.945 -14.520 -14.486 1.00 94.31 120 GLY A N 1
ATOM 914 C CA . GLY A 1 120 ? 13.564 -15.837 -14.283 1.00 94.31 120 GLY A CA 1
ATOM 915 C C . GLY A 1 120 ? 13.756 -16.233 -12.811 1.00 94.31 120 GLY A C 1
ATOM 916 O O . GLY A 1 120 ? 14.615 -17.065 -12.505 1.00 94.31 120 GLY A O 1
ATOM 917 N N . GLY A 1 121 ? 13.032 -15.597 -11.887 1.00 96.12 121 GLY A N 1
ATOM 918 C CA . GLY A 1 121 ? 13.035 -15.933 -10.470 1.00 96.12 121 GLY A CA 1
ATOM 919 C C . GLY A 1 121 ? 12.301 -17.249 -10.201 1.00 96.12 121 GLY A C 1
ATOM 920 O O . GLY A 1 121 ? 11.302 -17.538 -10.859 1.00 96.12 121 GLY A O 1
ATOM 921 N N . PRO A 1 122 ? 12.755 -18.056 -9.226 1.00 96.06 122 PRO A N 1
ATOM 922 C CA . PRO A 1 122 ? 12.114 -19.333 -8.917 1.00 96.06 122 PRO A CA 1
ATOM 923 C C . PRO A 1 122 ? 10.758 -19.179 -8.211 1.00 96.06 122 PRO A C 1
ATOM 925 O O . PRO A 1 122 ? 10.026 -20.158 -8.079 1.00 96.06 122 PRO A O 1
ATOM 928 N N . ILE A 1 123 ? 10.436 -17.977 -7.722 1.00 96.94 123 ILE A N 1
ATOM 929 C CA . ILE A 1 123 ? 9.223 -17.685 -6.959 1.00 96.94 123 ILE A CA 1
ATOM 930 C C . ILE A 1 123 ? 8.635 -16.324 -7.347 1.00 96.94 123 ILE A C 1
ATOM 932 O O . ILE A 1 123 ? 9.363 -15.378 -7.660 1.00 96.94 123 ILE A O 1
ATOM 936 N N . MET A 1 124 ? 7.314 -16.212 -7.235 1.00 98.00 124 MET A N 1
ATOM 937 C CA . MET A 1 124 ? 6.640 -14.934 -7.008 1.00 98.00 124 MET A CA 1
ATOM 938 C C . MET A 1 124 ? 6.586 -14.651 -5.508 1.00 98.00 124 MET A C 1
ATOM 940 O O . MET A 1 124 ? 6.309 -15.549 -4.712 1.00 98.00 124 MET A O 1
ATOM 944 N N . GLU A 1 125 ? 6.839 -13.401 -5.141 1.00 97.75 125 GLU A N 1
ATOM 945 C CA . GLU A 1 125 ? 6.716 -12.880 -3.778 1.00 97.75 125 GLU A CA 1
ATOM 946 C C . GLU A 1 125 ? 5.299 -12.329 -3.599 1.00 97.75 125 GLU A C 1
ATOM 948 O O . GLU A 1 125 ? 4.797 -11.636 -4.480 1.00 97.75 125 GLU A O 1
ATOM 953 N N . VAL A 1 126 ? 4.633 -12.616 -2.484 1.00 98.44 126 VAL A N 1
ATOM 954 C CA . VAL A 1 126 ? 3.243 -12.199 -2.274 1.00 98.44 126 VAL A CA 1
ATOM 955 C C . VAL A 1 126 ? 3.059 -11.675 -0.859 1.00 98.44 126 VAL A C 1
ATOM 957 O O . VAL A 1 126 ? 3.469 -12.315 0.107 1.00 98.44 126 VAL A O 1
ATOM 960 N N . ALA A 1 127 ? 2.396 -10.532 -0.729 1.00 98.62 127 ALA A N 1
ATOM 961 C CA . ALA A 1 127 ? 1.832 -10.063 0.527 1.00 98.62 127 ALA A CA 1
ATOM 962 C C . ALA A 1 127 ? 0.322 -9.897 0.347 1.00 98.62 127 ALA A C 1
ATOM 964 O O . ALA A 1 127 ? -0.127 -9.318 -0.640 1.00 98.62 127 ALA A O 1
ATOM 965 N N . SER A 1 128 ? -0.461 -10.416 1.284 1.00 98.75 128 SER A N 1
ATOM 966 C CA . SER A 1 128 ? -1.919 -10.332 1.264 1.00 98.75 128 SER A CA 1
ATOM 967 C C . SER A 1 128 ? -2.446 -9.890 2.614 1.00 98.75 128 SER A C 1
ATOM 969 O O . SER A 1 128 ? -1.838 -10.164 3.645 1.00 98.75 128 SER A O 1
ATOM 971 N N . ILE A 1 129 ? -3.553 -9.165 2.607 1.00 98.75 129 ILE A N 1
ATOM 972 C CA . ILE A 1 129 ? -4.063 -8.487 3.788 1.00 98.75 129 ILE A CA 1
ATOM 973 C C . ILE A 1 129 ? -5.190 -9.324 4.370 1.00 98.75 129 ILE A C 1
ATOM 975 O O . ILE A 1 129 ? -6.274 -9.431 3.803 1.00 98.75 129 ILE A O 1
ATOM 979 N N . ASP A 1 130 ? -4.901 -9.959 5.501 1.00 98.62 130 ASP A N 1
ATOM 980 C CA . ASP A 1 130 ? -5.883 -10.698 6.272 1.00 98.62 130 ASP A CA 1
ATOM 981 C C . ASP A 1 130 ? -6.638 -9.749 7.216 1.00 98.62 130 ASP A C 1
ATOM 983 O O . ASP A 1 130 ? -6.005 -8.973 7.944 1.00 98.62 130 ASP A O 1
ATOM 987 N N . PRO A 1 131 ? -7.976 -9.849 7.303 1.00 96.94 131 PRO A N 1
ATOM 988 C CA . PRO A 1 131 ? -8.761 -8.945 8.139 1.00 96.94 131 PRO A CA 1
ATOM 989 C C . PRO A 1 131 ? -8.446 -9.002 9.647 1.00 96.94 131 PRO A C 1
ATOM 991 O O . PRO A 1 131 ? -8.761 -8.076 10.399 1.00 96.94 131 PRO A O 1
ATOM 994 N N . LYS A 1 132 ? -7.839 -10.092 10.131 1.00 95.38 132 LYS A N 1
ATOM 995 C CA . LYS A 1 132 ? -7.495 -10.291 11.547 1.00 95.38 132 LYS A CA 1
ATOM 996 C C . LYS A 1 132 ? -5.992 -10.329 11.790 1.00 95.38 132 LYS A C 1
ATOM 998 O O . LYS A 1 132 ? -5.543 -9.759 12.783 1.00 95.38 132 LYS A O 1
ATOM 1003 N N . LEU A 1 133 ? -5.241 -10.996 10.916 1.00 97.12 133 LEU A N 1
ATOM 1004 C CA . LEU A 1 133 ? -3.799 -11.219 11.047 1.00 97.12 133 LEU A CA 1
ATOM 1005 C C . LEU A 1 133 ? -2.954 -10.081 10.458 1.00 97.12 133 LEU A C 1
ATOM 1007 O O . LEU A 1 133 ? -1.738 -10.090 10.632 1.00 97.12 133 LEU A O 1
ATOM 1011 N N . GLY A 1 134 ? -3.559 -9.118 9.761 1.00 97.06 134 GLY A N 1
ATOM 1012 C CA . GLY A 1 134 ? -2.806 -8.092 9.046 1.00 97.06 134 GLY A CA 1
ATOM 1013 C C . GLY A 1 134 ? -2.086 -8.678 7.836 1.00 97.06 134 GLY A C 1
ATOM 1014 O O . GLY A 1 134 ? -2.643 -9.503 7.115 1.00 97.06 134 GLY A O 1
ATOM 1015 N N . THR A 1 135 ? -0.844 -8.265 7.584 1.00 98.19 135 THR A N 1
ATOM 1016 C CA . THR A 1 135 ? -0.130 -8.715 6.379 1.00 98.19 135 THR A CA 1
ATOM 1017 C C . THR A 1 135 ? 0.342 -10.163 6.516 1.00 98.19 135 THR A C 1
ATOM 1019 O O . THR A 1 135 ? 1.120 -10.499 7.412 1.00 98.19 135 THR A O 1
ATOM 1022 N N . VAL A 1 136 ? -0.075 -11.022 5.589 1.00 98.50 136 VAL A N 1
ATOM 1023 C CA . VAL A 1 136 ? 0.367 -12.412 5.449 1.00 98.50 136 VAL A CA 1
ATOM 1024 C C . VAL A 1 136 ? 1.230 -12.566 4.204 1.00 98.50 136 VAL A C 1
ATOM 1026 O O . VAL A 1 136 ? 0.843 -12.167 3.108 1.00 98.50 136 VAL A O 1
ATOM 1029 N N . PHE A 1 137 ? 2.419 -13.140 4.383 1.00 98.19 137 PHE A N 1
ATOM 1030 C CA . PHE A 1 137 ? 3.396 -13.315 3.312 1.00 98.19 137 PHE A CA 1
ATOM 1031 C C . PHE A 1 137 ? 3.346 -14.727 2.745 1.00 98.19 137 PHE A C 1
ATOM 1033 O O . PHE A 1 137 ? 3.263 -15.706 3.493 1.00 98.19 137 PHE A O 1
ATOM 1040 N N . TYR A 1 138 ? 3.445 -14.824 1.424 1.00 98.31 138 TYR A N 1
ATOM 1041 C CA . TYR A 1 138 ? 3.511 -16.082 0.702 1.00 98.31 138 TYR A CA 1
ATOM 1042 C C . TYR A 1 138 ? 4.584 -16.040 -0.387 1.00 98.31 138 TYR A C 1
ATOM 1044 O O . TYR A 1 138 ? 4.925 -14.979 -0.914 1.00 98.31 138 TYR A O 1
ATOM 1052 N N . SER A 1 139 ? 5.066 -17.214 -0.774 1.00 97.81 139 SER A N 1
ATOM 1053 C CA . SER A 1 139 ? 5.773 -17.436 -2.029 1.00 97.81 139 SER A CA 1
ATOM 1054 C C . SER A 1 139 ? 4.957 -18.362 -2.932 1.00 97.81 139 SER A C 1
ATOM 1056 O O . SER A 1 139 ? 4.230 -19.238 -2.459 1.00 97.81 139 SER A O 1
ATOM 1058 N N . LEU A 1 140 ? 5.046 -18.164 -4.247 1.00 98.31 140 LEU A N 1
ATOM 1059 C CA . LEU A 1 140 ? 4.488 -19.086 -5.240 1.00 98.31 140 LEU A CA 1
ATOM 1060 C C . LEU A 1 140 ? 5.607 -19.570 -6.170 1.00 98.31 140 LEU A C 1
ATOM 1062 O O . LEU A 1 140 ? 6.070 -18.781 -7.004 1.00 98.31 140 LEU A O 1
ATOM 1066 N N . PRO A 1 141 ? 6.032 -20.843 -6.064 1.00 97.94 141 PRO A N 1
ATOM 1067 C CA . PRO A 1 141 ? 6.999 -21.434 -6.983 1.00 97.94 141 PRO A CA 1
ATOM 1068 C C . PRO A 1 14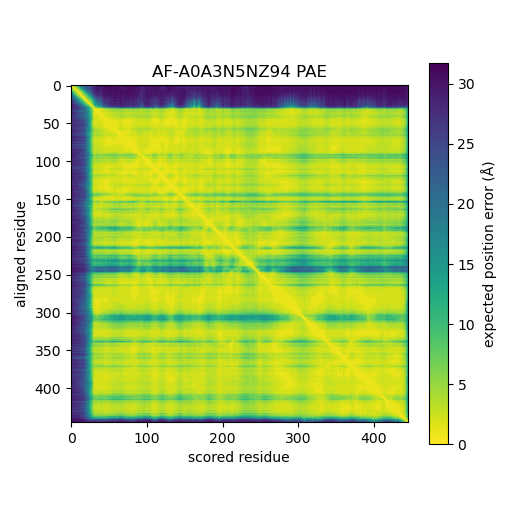1 ? 6.580 -21.302 -8.451 1.00 97.94 141 PRO A C 1
ATOM 1070 O O . PRO A 1 141 ? 5.417 -21.504 -8.798 1.00 97.94 141 PRO A O 1
ATOM 1073 N N . GLN A 1 142 ? 7.537 -20.967 -9.314 1.00 97.38 142 GLN A N 1
ATOM 1074 C CA . GLN A 1 142 ? 7.352 -20.847 -10.762 1.00 97.38 142 GLN A CA 1
ATOM 1075 C C . GLN A 1 142 ? 7.710 -22.166 -11.460 1.00 97.38 142 GLN A C 1
ATOM 1077 O O . GLN A 1 142 ? 8.666 -22.234 -12.228 1.00 97.38 142 GLN A O 1
ATOM 1082 N N . ASP A 1 143 ? 6.951 -23.218 -11.156 1.00 95.62 143 ASP A N 1
ATOM 1083 C CA . ASP A 1 143 ? 7.138 -24.562 -11.712 1.00 95.62 143 ASP A CA 1
ATOM 1084 C C . ASP A 1 143 ? 5.901 -24.977 -12.537 1.00 95.62 143 ASP A C 1
ATOM 1086 O O . ASP A 1 143 ? 4.815 -25.106 -11.957 1.00 95.62 143 ASP A O 1
ATOM 1090 N N . PRO A 1 144 ? 6.021 -25.149 -13.871 1.00 94.44 144 PRO A N 1
ATOM 1091 C CA . PRO A 1 144 ? 4.909 -25.575 -14.722 1.00 94.44 144 PRO A CA 1
ATOM 1092 C C . PRO A 1 144 ? 4.524 -27.051 -14.540 1.00 94.44 144 PRO A C 1
ATOM 1094 O O . PRO A 1 144 ? 3.406 -27.423 -14.890 1.00 94.44 144 PRO A O 1
ATOM 1097 N N . GLU A 1 145 ? 5.415 -27.888 -13.999 1.00 93.56 145 GLU A N 1
ATOM 1098 C CA . GLU A 1 145 ? 5.177 -29.328 -13.823 1.00 93.56 145 GLU A CA 1
ATOM 1099 C C . GLU A 1 145 ? 4.469 -29.636 -12.494 1.00 93.56 145 GLU A C 1
ATOM 1101 O O . GLU A 1 145 ? 3.822 -30.676 -12.335 1.00 93.56 145 GLU A O 1
ATOM 1106 N N . ALA A 1 146 ? 4.571 -28.727 -11.523 1.00 91.81 146 ALA A N 1
ATOM 1107 C CA . ALA A 1 146 ? 3.920 -28.845 -10.229 1.00 91.81 146 ALA A CA 1
ATOM 1108 C C . ALA A 1 146 ? 2.571 -28.114 -10.196 1.00 91.81 146 ALA A C 1
ATOM 1110 O O . ALA A 1 146 ? 2.379 -27.052 -10.787 1.00 91.81 146 ALA A O 1
ATOM 1111 N N . ARG A 1 147 ? 1.628 -28.642 -9.405 1.00 93.25 147 ARG A N 1
ATOM 1112 C CA . ARG A 1 147 ? 0.388 -27.917 -9.104 1.00 93.25 147 ARG A CA 1
ATOM 1113 C C . ARG A 1 147 ? 0.734 -26.632 -8.329 1.00 93.25 147 ARG A C 1
ATOM 1115 O O . ARG A 1 147 ? 1.378 -26.741 -7.281 1.00 93.25 147 ARG A O 1
ATOM 1122 N N . PRO A 1 148 ? 0.284 -25.444 -8.776 1.00 96.25 148 PRO A N 1
ATOM 1123 C CA . PRO A 1 148 ? 0.623 -24.186 -8.124 1.00 96.25 148 PRO A CA 1
ATOM 1124 C C . PRO A 1 148 ? 0.090 -24.161 -6.692 1.00 96.25 148 PRO A C 1
ATOM 1126 O O . PRO A 1 148 ? -1.085 -24.445 -6.439 1.00 96.25 148 PRO A O 1
ATOM 1129 N N . ARG A 1 149 ? 0.971 -23.816 -5.753 1.00 97.94 149 ARG A N 1
ATOM 1130 C CA . ARG A 1 149 ? 0.661 -23.746 -4.327 1.00 97.94 149 ARG A CA 1
ATOM 1131 C C . ARG A 1 149 ? 1.356 -22.553 -3.692 1.00 97.94 149 ARG A C 1
ATOM 1133 O O . ARG A 1 149 ? 2.581 -22.471 -3.715 1.00 97.94 149 ARG A O 1
ATOM 1140 N N . PHE A 1 150 ? 0.573 -21.677 -3.077 1.00 98.25 150 PHE A N 1
ATOM 1141 C CA . PHE A 1 150 ? 1.087 -20.611 -2.230 1.00 98.25 150 PHE A CA 1
ATOM 1142 C C . PHE A 1 150 ? 1.629 -21.208 -0.927 1.00 98.25 150 PHE A C 1
ATOM 1144 O O . PHE A 1 150 ? 0.945 -21.960 -0.224 1.00 98.25 150 PHE A O 1
ATOM 1151 N N . VAL A 1 151 ? 2.876 -20.884 -0.607 1.00 97.06 151 VAL A N 1
ATOM 1152 C CA . VAL A 1 151 ? 3.570 -21.312 0.608 1.00 97.06 151 VAL A CA 1
ATOM 1153 C C . VAL A 1 151 ? 3.646 -20.121 1.544 1.00 97.06 151 VAL A C 1
ATOM 1155 O O . VAL A 1 151 ? 4.202 -19.093 1.182 1.00 97.06 151 VAL A O 1
ATOM 1158 N N . ARG A 1 152 ? 3.071 -20.239 2.743 1.00 96.38 152 ARG A N 1
ATOM 1159 C CA . ARG A 1 152 ? 3.121 -19.166 3.742 1.00 96.38 152 ARG A CA 1
ATOM 1160 C C . ARG A 1 152 ? 4.545 -19.004 4.274 1.00 96.38 152 ARG A C 1
ATOM 1162 O O . ARG A 1 152 ? 5.129 -19.958 4.783 1.00 96.38 152 ARG A O 1
ATOM 1169 N N . GLU A 1 153 ? 5.056 -17.782 4.222 1.00 94.19 153 GLU A N 1
ATOM 1170 C CA . GLU A 1 153 ? 6.402 -17.417 4.664 1.00 94.19 153 GLU A CA 1
ATOM 1171 C C . GLU A 1 153 ? 6.358 -16.845 6.088 1.00 94.19 153 GLU A C 1
ATOM 1173 O O . GLU A 1 153 ? 6.142 -15.652 6.298 1.00 94.19 153 GLU A O 1
ATOM 1178 N N . GLY A 1 154 ? 6.541 -17.711 7.088 1.00 84.31 154 GLY A N 1
ATOM 1179 C CA . GLY A 1 154 ? 6.448 -17.351 8.513 1.00 84.31 154 GLY A CA 1
ATOM 1180 C C . GLY A 1 154 ? 7.767 -16.961 9.188 1.00 84.31 154 GLY A C 1
ATOM 1181 O O . GLY A 1 154 ? 7.769 -16.637 10.369 1.00 84.31 154 GLY A O 1
ATOM 1182 N N . SER A 1 155 ? 8.898 -17.021 8.484 1.00 83.62 155 SER A N 1
ATOM 1183 C CA . SER A 1 155 ? 10.217 -16.697 9.047 1.00 83.62 155 SER A CA 1
ATOM 1184 C C . SER A 1 155 ? 10.999 -15.765 8.131 1.00 83.62 155 SER A C 1
ATOM 1186 O O . SER A 1 155 ? 11.266 -14.629 8.507 1.00 83.62 155 SER A O 1
ATOM 1188 N N . THR A 1 156 ? 11.302 -16.204 6.909 1.00 87.69 156 THR A N 1
ATOM 1189 C CA . THR A 1 156 ? 12.162 -15.487 5.956 1.00 87.69 156 THR A CA 1
ATOM 1190 C C . THR A 1 156 ? 11.690 -14.057 5.689 1.00 87.69 156 THR A C 1
ATOM 1192 O O . THR A 1 156 ? 12.470 -13.118 5.822 1.00 87.69 156 THR A O 1
ATOM 1195 N N . CYS A 1 157 ? 10.407 -13.867 5.364 1.00 91.75 157 CYS A N 1
ATOM 1196 C CA . CYS A 1 157 ? 9.851 -12.535 5.117 1.00 91.75 157 CYS A CA 1
ATOM 1197 C C . CYS A 1 157 ? 9.777 -11.694 6.400 1.00 91.75 157 CYS A C 1
ATOM 1199 O O . CYS A 1 157 ? 10.090 -10.502 6.379 1.00 91.75 157 CYS A O 1
ATOM 1201 N N . LEU A 1 158 ? 9.418 -12.310 7.531 1.00 91.88 158 LEU A N 1
ATOM 1202 C CA . LEU A 1 158 ? 9.231 -11.597 8.796 1.00 91.88 158 LEU A CA 1
ATOM 1203 C C . LEU A 1 158 ? 10.530 -11.036 9.384 1.00 91.88 158 LEU A C 1
ATOM 1205 O O . LEU A 1 158 ? 10.455 -10.066 10.127 1.00 91.88 158 LEU A O 1
ATOM 1209 N N . ILE A 1 159 ? 11.707 -11.543 8.988 1.00 89.75 159 ILE A N 1
ATOM 1210 C CA . ILE A 1 159 ? 13.012 -10.966 9.381 1.00 89.75 159 ILE A CA 1
ATOM 1211 C C . ILE A 1 159 ? 13.064 -9.455 9.111 1.00 89.75 159 ILE A C 1
ATOM 1213 O O . ILE A 1 159 ? 13.623 -8.701 9.905 1.00 89.75 159 ILE A O 1
ATOM 1217 N N . CYS A 1 160 ? 12.483 -9.014 7.993 1.00 89.88 160 CYS A N 1
ATOM 1218 C CA . CYS A 1 160 ? 12.427 -7.600 7.630 1.00 89.88 160 CYS A CA 1
ATOM 1219 C C . CYS A 1 160 ? 11.044 -6.989 7.876 1.00 89.88 160 CYS A C 1
ATOM 1221 O O . CYS A 1 160 ? 10.957 -5.811 8.217 1.00 89.88 160 CYS A O 1
ATOM 1223 N N . HIS A 1 161 ? 9.980 -7.770 7.673 1.00 94.38 161 HIS A N 1
ATOM 1224 C CA . HIS A 1 161 ? 8.603 -7.281 7.649 1.00 94.38 161 HIS A CA 1
ATOM 1225 C C . HIS A 1 161 ? 7.898 -7.254 9.010 1.00 94.38 161 HIS A C 1
ATOM 1227 O O . HIS A 1 161 ? 6.829 -6.660 9.104 1.00 94.38 161 HIS A O 1
ATOM 1233 N N . ASP A 1 162 ? 8.469 -7.845 10.058 1.00 93.00 162 ASP A N 1
ATOM 1234 C CA . ASP A 1 162 ? 8.007 -7.663 11.437 1.00 93.00 162 ASP A CA 1
ATOM 1235 C C . ASP A 1 162 ? 9.040 -6.843 12.219 1.00 93.00 162 ASP A C 1
ATOM 1237 O O . ASP A 1 162 ? 9.958 -7.370 12.845 1.00 93.00 162 ASP A O 1
ATOM 1241 N N . SER A 1 163 ? 8.934 -5.516 12.111 1.00 89.44 163 SER A N 1
ATOM 1242 C CA . SER A 1 163 ? 9.923 -4.580 12.639 1.00 89.44 163 SER A CA 1
ATOM 1243 C C . SER A 1 163 ? 9.267 -3.451 13.423 1.00 89.44 163 SER A C 1
ATOM 1245 O O . SER A 1 163 ? 8.478 -2.671 12.888 1.00 89.44 163 SER A O 1
ATOM 1247 N N . ALA A 1 164 ? 9.667 -3.289 14.687 1.00 87.06 164 ALA A N 1
ATOM 1248 C CA . ALA A 1 164 ? 9.218 -2.179 15.529 1.00 87.06 164 ALA A CA 1
ATOM 1249 C C . ALA A 1 164 ? 9.488 -0.802 14.894 1.00 87.06 164 ALA A C 1
ATOM 1251 O O . ALA A 1 164 ? 8.662 0.099 15.006 1.00 87.06 164 ALA A O 1
ATOM 1252 N N . SER A 1 165 ? 10.621 -0.641 14.205 1.00 83.44 165 SER A N 1
ATOM 1253 C CA . SER A 1 165 ? 11.042 0.645 13.641 1.00 83.44 165 SER A CA 1
ATOM 1254 C C . SER A 1 165 ? 10.510 0.921 12.235 1.00 83.44 165 SER A C 1
ATOM 1256 O O . SER A 1 165 ? 10.449 2.084 11.840 1.00 83.44 165 SER A O 1
ATOM 1258 N N . VAL A 1 166 ? 10.145 -0.111 11.467 1.00 87.19 166 VAL A N 1
ATOM 1259 C CA . VAL A 1 166 ? 9.745 0.048 10.054 1.00 87.19 166 VAL A CA 1
ATOM 1260 C C . VAL A 1 166 ? 8.253 -0.190 9.838 1.00 87.19 166 VAL A C 1
ATOM 1262 O O . VAL A 1 166 ? 7.629 0.539 9.065 1.00 87.19 166 VAL A O 1
ATOM 1265 N N . THR A 1 167 ? 7.682 -1.183 10.520 1.00 93.25 167 THR A N 1
ATOM 1266 C CA . THR A 1 167 ? 6.279 -1.597 10.368 1.00 93.25 167 THR A CA 1
ATOM 1267 C C . THR A 1 167 ? 5.460 -1.396 11.641 1.00 93.25 167 THR A C 1
ATOM 1269 O O . THR A 1 167 ? 4.283 -1.731 11.664 1.00 93.25 167 THR A O 1
ATOM 1272 N N . GLY A 1 168 ? 6.054 -0.824 12.696 1.00 91.06 168 GLY A N 1
ATOM 1273 C CA . GLY A 1 168 ? 5.385 -0.583 13.977 1.00 91.06 168 GLY A CA 1
ATOM 1274 C C . GLY A 1 168 ? 5.225 -1.837 14.841 1.00 91.06 168 GLY A C 1
ATOM 1275 O O . GLY A 1 168 ? 4.397 -1.850 15.745 1.00 91.06 168 GLY A O 1
ATOM 1276 N N . GLY A 1 169 ? 6.021 -2.882 14.584 1.00 91.00 169 GLY A N 1
ATOM 1277 C CA . GLY A 1 169 ? 6.046 -4.104 15.398 1.00 91.00 169 GLY A CA 1
ATOM 1278 C C . GLY A 1 169 ? 4.928 -5.091 15.070 1.00 91.00 169 GLY A C 1
ATOM 1279 O O . GLY A 1 169 ? 4.519 -5.864 15.938 1.00 91.00 169 GLY A O 1
ATOM 1280 N N . VAL A 1 170 ? 4.423 -5.024 13.837 1.00 95.12 170 VAL A N 1
ATOM 1281 C CA . VAL A 1 170 ? 3.503 -6.002 13.252 1.00 95.12 170 VAL A CA 1
ATOM 1282 C C . VAL A 1 170 ? 4.056 -6.496 11.910 1.00 95.12 170 VAL A C 1
ATOM 1284 O O . VAL A 1 170 ? 4.768 -5.735 11.243 1.00 95.12 170 VAL A O 1
ATOM 1287 N N . PRO A 1 171 ? 3.695 -7.715 11.460 1.00 96.19 171 PRO A N 1
ATOM 1288 C CA . PRO A 1 171 ? 3.888 -8.145 10.080 1.00 96.19 171 PRO A CA 1
ATOM 1289 C C . PRO A 1 171 ? 3.255 -7.130 9.123 1.00 96.19 171 PRO A C 1
ATOM 1291 O O . PRO A 1 171 ? 2.032 -6.967 9.085 1.00 96.19 171 PRO A O 1
ATOM 1294 N N . GLY A 1 172 ? 4.093 -6.409 8.383 1.00 96.00 172 GLY A N 1
ATOM 1295 C CA . GLY A 1 172 ? 3.671 -5.208 7.677 1.00 96.00 172 GLY A CA 1
ATOM 1296 C C . GLY A 1 172 ? 4.415 -4.943 6.379 1.00 96.00 172 GLY A C 1
ATOM 1297 O O . GLY A 1 172 ? 5.471 -5.501 6.080 1.00 96.00 172 GLY A O 1
ATOM 1298 N N . LEU A 1 173 ? 3.833 -4.062 5.581 1.00 97.19 173 LEU A N 1
ATOM 1299 C CA . LEU A 1 173 ? 4.329 -3.669 4.273 1.00 97.19 173 LEU A CA 1
ATOM 1300 C C . LEU A 1 173 ? 5.411 -2.604 4.399 1.00 97.19 173 LEU A C 1
ATOM 1302 O O . LEU A 1 173 ? 5.375 -1.757 5.293 1.00 97.19 173 LEU A O 1
ATOM 1306 N N . ILE A 1 174 ? 6.364 -2.637 3.470 1.00 94.88 174 ILE A N 1
ATOM 1307 C CA . ILE A 1 174 ? 7.520 -1.748 3.475 1.00 94.88 174 ILE A CA 1
ATOM 1308 C C . ILE A 1 174 ? 7.668 -1.130 2.090 1.00 94.88 174 ILE A C 1
ATOM 1310 O O . ILE A 1 174 ? 7.934 -1.826 1.112 1.00 94.88 174 ILE A O 1
ATOM 1314 N N . VAL A 1 175 ? 7.566 0.194 2.030 1.00 95.88 175 VAL A N 1
ATOM 1315 C CA . VAL A 1 175 ? 7.974 0.991 0.870 1.00 95.88 175 VAL A CA 1
ATOM 1316 C C . VAL A 1 175 ? 9.180 1.799 1.314 1.00 95.88 175 VAL A C 1
ATOM 1318 O O . VAL A 1 175 ? 9.088 2.556 2.274 1.00 95.88 175 VAL A O 1
ATOM 1321 N N . ARG A 1 176 ? 10.336 1.612 0.675 1.00 92.94 176 ARG A N 1
ATOM 1322 C CA . ARG A 1 176 ? 11.570 2.319 1.045 1.00 92.94 176 ARG A CA 1
ATOM 1323 C C . ARG A 1 176 ? 12.119 3.126 -0.110 1.00 92.94 176 ARG A C 1
ATOM 1325 O O . ARG A 1 176 ? 12.136 2.661 -1.247 1.00 92.94 176 ARG A O 1
ATOM 1332 N N . SER A 1 177 ? 12.644 4.291 0.247 1.00 94.38 177 SER A N 1
ATOM 1333 C CA . SER A 1 177 ? 13.423 5.163 -0.617 1.00 94.38 177 SER A CA 1
ATOM 1334 C C . SER A 1 177 ? 14.887 5.138 -0.169 1.00 94.38 177 SER A C 1
ATOM 1336 O O . SER A 1 177 ? 15.230 5.556 0.942 1.00 94.38 177 SER A O 1
ATOM 1338 N N . VAL A 1 178 ? 15.754 4.587 -1.016 1.00 93.19 178 VAL A N 1
ATOM 1339 C CA . VAL A 1 178 ? 17.186 4.382 -0.743 1.00 93.19 178 VAL A CA 1
ATOM 1340 C C . VAL A 1 178 ? 18.059 5.104 -1.762 1.00 93.19 178 VAL A C 1
ATOM 1342 O O . VAL A 1 178 ? 17.593 5.500 -2.824 1.00 93.19 178 VAL A O 1
ATOM 1345 N N . ILE A 1 179 ? 19.349 5.235 -1.466 1.00 91.62 179 ILE A N 1
ATOM 1346 C CA . ILE A 1 179 ? 20.358 5.654 -2.443 1.00 91.62 179 ILE A CA 1
ATOM 1347 C C . ILE A 1 179 ? 21.055 4.392 -2.954 1.00 91.62 179 ILE A C 1
ATOM 1349 O O . ILE A 1 179 ? 21.900 3.848 -2.244 1.00 91.62 179 ILE A O 1
ATOM 1353 N N . PRO A 1 180 ? 20.691 3.874 -4.135 1.00 93.38 180 PRO A N 1
ATOM 1354 C CA . PRO A 1 180 ? 21.361 2.726 -4.729 1.00 93.38 180 PRO A CA 1
ATOM 1355 C C . PRO A 1 180 ? 22.643 3.151 -5.456 1.00 93.38 180 PRO A C 1
ATOM 1357 O O . PRO A 1 180 ? 22.693 4.235 -6.036 1.00 93.38 180 PRO A O 1
ATOM 1360 N N . ASP A 1 181 ? 23.654 2.289 -5.495 1.00 93.25 181 ASP A N 1
ATOM 1361 C CA . ASP A 1 181 ? 24.750 2.414 -6.460 1.00 93.25 181 ASP A CA 1
ATOM 1362 C C . ASP A 1 181 ? 24.328 1.982 -7.878 1.00 93.25 181 ASP A C 1
ATOM 1364 O O . ASP A 1 181 ? 23.202 1.530 -8.110 1.00 93.25 181 ASP A O 1
ATOM 1368 N N . ARG A 1 182 ? 25.244 2.099 -8.849 1.00 92.38 182 ARG A N 1
ATOM 1369 C CA . ARG A 1 182 ? 25.016 1.702 -10.254 1.00 92.38 182 ARG A CA 1
ATOM 1370 C C . ARG A 1 182 ? 24.731 0.203 -10.481 1.00 92.38 182 ARG A C 1
ATOM 1372 O O . ARG A 1 182 ? 24.408 -0.173 -11.603 1.00 92.38 182 ARG A O 1
ATOM 1379 N N . HIS A 1 183 ? 24.828 -0.650 -9.457 1.00 93.69 183 HIS A N 1
ATOM 1380 C CA . HIS A 1 183 ? 24.400 -2.057 -9.494 1.00 93.69 183 HIS A CA 1
ATOM 1381 C C . HIS A 1 183 ? 23.144 -2.327 -8.651 1.00 93.69 183 HIS A C 1
ATOM 1383 O O . HIS A 1 183 ? 22.687 -3.468 -8.579 1.00 93.69 183 HIS A O 1
ATOM 1389 N N . GLY A 1 184 ? 22.559 -1.294 -8.041 1.00 94.69 184 GLY A N 1
ATOM 1390 C CA . GLY A 1 184 ? 21.353 -1.394 -7.229 1.00 94.69 184 GLY A CA 1
ATOM 1391 C C . GLY A 1 184 ? 21.607 -1.670 -5.744 1.00 94.69 184 GLY A C 1
ATOM 1392 O O . GLY A 1 184 ? 20.634 -1.804 -5.003 1.00 94.69 184 GLY A O 1
ATOM 1393 N N . TYR A 1 185 ? 22.854 -1.749 -5.266 1.00 94.06 185 TYR A N 1
ATOM 1394 C CA . TYR A 1 185 ? 23.116 -1.950 -3.835 1.00 94.06 185 TYR A CA 1
ATOM 1395 C C . TYR A 1 185 ? 22.813 -0.677 -3.050 1.00 94.06 185 TYR A C 1
ATOM 1397 O O . TYR A 1 185 ? 23.279 0.406 -3.398 1.00 94.06 185 TYR A O 1
ATOM 1405 N N . ALA A 1 186 ? 22.023 -0.801 -1.984 1.00 91.62 186 ALA A N 1
ATOM 1406 C CA . ALA A 1 186 ? 21.639 0.339 -1.163 1.00 91.62 186 ALA A CA 1
ATOM 1407 C C . ALA A 1 186 ? 22.823 0.833 -0.314 1.00 91.62 186 ALA A C 1
ATOM 1409 O O . ALA A 1 186 ? 23.295 0.126 0.573 1.00 91.62 186 ALA A O 1
ATOM 1410 N N . LEU A 1 187 ? 23.245 2.074 -0.552 1.00 88.50 187 LEU A N 1
ATOM 1411 C CA . LEU A 1 187 ? 24.231 2.799 0.252 1.00 88.50 187 LEU A CA 1
ATOM 1412 C C . LEU A 1 187 ? 23.629 3.272 1.583 1.00 88.50 187 LEU A C 1
ATOM 1414 O O . LEU A 1 187 ? 24.276 3.263 2.623 1.00 88.50 187 LEU A O 1
ATOM 1418 N N . GLY A 1 188 ? 22.361 3.674 1.569 1.00 84.62 188 GLY A N 1
ATOM 1419 C CA . GLY A 1 188 ? 21.652 4.154 2.751 1.00 84.62 188 GLY A CA 1
ATOM 1420 C C . GLY A 1 188 ? 20.208 4.529 2.442 1.00 84.62 188 GLY A C 1
ATOM 1421 O O . GLY A 1 188 ? 19.791 4.519 1.282 1.00 84.62 188 GLY A O 1
ATOM 1422 N N . SER A 1 189 ? 19.441 4.850 3.483 1.00 83.19 189 SER A N 1
ATOM 1423 C CA . SER A 1 189 ? 18.088 5.403 3.340 1.00 83.19 189 SER A CA 1
ATOM 1424 C C . SER A 1 189 ? 18.131 6.921 3.161 1.00 83.19 189 SER A C 1
ATOM 1426 O O . SER A 1 189 ? 19.012 7.582 3.709 1.00 83.19 189 SER A O 1
ATOM 1428 N N . LEU A 1 190 ? 17.150 7.472 2.443 1.00 82.19 190 LEU A N 1
ATOM 1429 C CA . LEU A 1 190 ? 16.958 8.926 2.312 1.00 82.19 190 LEU A CA 1
ATOM 1430 C C . LEU A 1 190 ? 16.211 9.547 3.496 1.00 82.19 190 LEU A C 1
ATOM 1432 O O . LEU A 1 190 ? 16.293 10.751 3.718 1.00 82.19 190 LEU A O 1
ATOM 1436 N N . HIS A 1 191 ? 15.478 8.728 4.242 1.00 83.88 191 HIS A N 1
ATOM 1437 C CA . HIS A 1 191 ? 14.762 9.107 5.451 1.00 83.88 191 HIS A CA 1
ATOM 1438 C C . HIS A 1 191 ? 14.610 7.880 6.361 1.00 83.88 191 HIS A C 1
ATOM 1440 O O . HIS A 1 191 ? 14.846 6.742 5.938 1.00 83.88 191 HIS A O 1
ATOM 1446 N N . ASP A 1 192 ? 14.195 8.106 7.603 1.00 83.88 192 ASP A N 1
ATOM 1447 C CA . ASP A 1 192 ? 13.913 7.029 8.548 1.00 83.88 192 ASP A CA 1
ATOM 1448 C C . ASP A 1 192 ? 12.565 6.357 8.243 1.00 83.88 192 ASP A C 1
ATOM 1450 O O . ASP A 1 192 ? 11.619 7.003 7.789 1.00 83.88 192 ASP A O 1
ATOM 1454 N N . GLY A 1 193 ? 12.476 5.051 8.499 1.00 86.25 193 GLY A N 1
ATOM 1455 C CA . GLY A 1 193 ? 11.244 4.272 8.336 1.00 86.25 193 GLY A CA 1
ATOM 1456 C C . GLY A 1 193 ? 10.799 4.054 6.882 1.00 86.25 193 GLY A C 1
ATOM 1457 O O . GLY A 1 193 ? 11.596 4.094 5.941 1.00 86.25 193 GLY A O 1
ATOM 1458 N N . SER A 1 194 ? 9.506 3.766 6.715 1.00 91.94 194 SER A N 1
ATOM 1459 C CA . SER A 1 194 ? 8.860 3.577 5.409 1.00 91.94 194 SER A CA 1
ATOM 1460 C C . SER A 1 194 ? 8.478 4.916 4.771 1.00 91.94 194 SER A C 1
ATOM 1462 O O . SER A 1 194 ? 8.181 5.888 5.462 1.00 91.94 194 SER A O 1
ATOM 1464 N N . THR A 1 195 ? 8.513 4.988 3.442 1.00 94.75 195 THR A N 1
ATOM 1465 C CA . THR A 1 195 ? 8.059 6.143 2.660 1.00 94.75 195 THR A CA 1
ATOM 1466 C C . THR A 1 195 ? 6.537 6.230 2.730 1.00 94.75 195 THR A C 1
ATOM 1468 O O . THR A 1 195 ? 5.852 5.223 2.568 1.00 94.75 195 THR A O 1
ATOM 1471 N N . THR A 1 196 ? 6.005 7.428 2.974 1.00 95.12 196 THR A N 1
ATOM 1472 C CA . THR A 1 196 ? 4.562 7.671 3.144 1.00 95.12 196 THR A CA 1
ATOM 1473 C C . THR A 1 196 ? 4.129 8.962 2.447 1.00 95.12 196 THR A C 1
ATOM 1475 O O . THR A 1 196 ? 4.966 9.698 1.919 1.00 95.12 196 THR A O 1
ATOM 1478 N N . ASP A 1 197 ? 2.835 9.279 2.487 1.00 94.50 197 ASP A N 1
ATOM 1479 C CA . ASP A 1 197 ? 2.286 10.567 2.043 1.00 94.50 197 ASP A CA 1
ATOM 1480 C C . ASP A 1 197 ? 2.856 11.784 2.806 1.00 94.50 197 ASP A C 1
ATOM 1482 O O . ASP A 1 197 ? 2.879 12.883 2.251 1.00 94.50 197 ASP A O 1
ATOM 1486 N N . GLY A 1 198 ? 3.433 11.587 3.998 1.00 95.50 198 GLY A N 1
ATOM 1487 C CA . GLY A 1 198 ? 4.149 12.627 4.749 1.00 95.50 198 GLY A CA 1
ATOM 1488 C C . GLY A 1 198 ? 5.651 12.742 4.459 1.00 95.50 198 GLY A C 1
ATOM 1489 O O . GLY A 1 198 ? 6.329 13.614 4.997 1.00 95.50 198 GLY A O 1
ATOM 1490 N N . THR A 1 199 ? 6.218 11.878 3.612 1.00 95.44 199 THR A N 1
ATOM 1491 C CA . THR A 1 199 ? 7.636 11.982 3.225 1.00 95.44 199 THR A CA 1
ATOM 1492 C C . THR A 1 199 ? 7.811 13.103 2.191 1.00 95.44 199 THR A C 1
ATOM 1494 O O . THR A 1 199 ? 7.082 13.100 1.206 1.00 95.44 199 THR A O 1
ATOM 1497 N N . PRO A 1 200 ? 8.769 14.036 2.303 1.00 93.00 200 PRO A N 1
ATOM 1498 C CA . PRO A 1 200 ? 8.998 15.050 1.267 1.00 93.00 200 PRO A CA 1
ATOM 1499 C C . PRO A 1 200 ? 9.280 14.446 -0.120 1.00 93.00 200 PRO A C 1
ATOM 1501 O O . PRO A 1 200 ? 10.001 13.454 -0.216 1.00 93.00 200 PRO A O 1
ATOM 1504 N N . ILE A 1 201 ? 8.749 15.042 -1.200 1.00 90.69 201 ILE A N 1
ATOM 1505 C CA . ILE A 1 201 ? 8.901 14.531 -2.584 1.00 90.69 201 ILE A CA 1
ATOM 1506 C C . ILE A 1 201 ? 10.374 14.310 -2.964 1.00 90.69 201 ILE A C 1
ATOM 1508 O O . ILE A 1 201 ? 10.718 13.282 -3.550 1.00 90.69 201 ILE A O 1
ATOM 1512 N N . ASN A 1 202 ? 11.262 15.219 -2.555 1.00 90.12 202 ASN A N 1
ATOM 1513 C CA . ASN A 1 202 ? 12.700 15.124 -2.818 1.00 90.12 202 ASN A CA 1
ATOM 1514 C C . ASN A 1 202 ? 13.399 13.938 -2.135 1.00 90.12 202 ASN A C 1
ATOM 1516 O O . ASN A 1 202 ? 14.544 13.650 -2.465 1.00 90.12 202 ASN A O 1
ATOM 1520 N N . ALA A 1 203 ? 12.721 13.240 -1.225 1.00 91.88 203 ALA A N 1
ATOM 1521 C CA . ALA A 1 203 ? 13.198 12.033 -0.567 1.00 91.88 203 ALA A CA 1
ATOM 1522 C C . ALA A 1 203 ? 12.458 10.765 -1.032 1.00 91.88 203 ALA A C 1
ATOM 1524 O O . ALA A 1 203 ? 12.741 9.689 -0.506 1.00 91.88 203 ALA A O 1
ATOM 1525 N N . ARG A 1 204 ? 11.529 10.841 -2.001 1.00 93.69 204 ARG A N 1
ATOM 1526 C CA . ARG A 1 204 ? 10.743 9.688 -2.488 1.00 93.69 204 ARG A CA 1
ATOM 1527 C C . ARG A 1 204 ? 11.385 8.978 -3.685 1.00 93.69 204 ARG A C 1
ATOM 1529 O O . ARG A 1 204 ? 12.097 9.586 -4.483 1.00 93.69 204 ARG A O 1
ATOM 1536 N N . TRP A 1 205 ? 11.053 7.690 -3.815 1.00 94.75 205 TRP A N 1
ATOM 1537 C CA . TRP A 1 205 ? 11.326 6.807 -4.964 1.00 94.75 205 TRP A CA 1
ATOM 1538 C C . TRP A 1 205 ? 12.794 6.442 -5.231 1.00 94.75 205 TRP A C 1
ATOM 1540 O O . TRP A 1 205 ? 13.113 5.874 -6.271 1.00 94.75 205 TRP A O 1
ATOM 1550 N N . GLY A 1 206 ? 13.705 6.695 -4.297 1.00 94.94 206 GLY A N 1
ATOM 1551 C CA . GLY A 1 206 ? 15.082 6.221 -4.403 1.00 94.94 206 GLY A CA 1
ATOM 1552 C C . GLY A 1 206 ? 15.155 4.690 -4.461 1.00 94.94 206 GLY A C 1
ATOM 1553 O O . GLY A 1 206 ? 14.583 4.008 -3.612 1.00 94.94 206 GLY A O 1
ATOM 1554 N N . GLY A 1 207 ? 15.836 4.133 -5.467 1.00 95.88 207 GLY A N 1
ATOM 1555 C CA . GLY A 1 207 ? 15.849 2.682 -5.714 1.00 95.88 207 GLY A CA 1
ATOM 1556 C C . GLY A 1 207 ? 14.681 2.149 -6.549 1.00 95.88 207 GLY A C 1
ATOM 1557 O O . GLY A 1 207 ? 14.608 0.936 -6.774 1.00 95.88 207 GLY A O 1
ATOM 1558 N N . TRP A 1 208 ? 13.807 3.043 -7.016 1.00 97.81 208 TRP A N 1
ATOM 1559 C CA . TRP A 1 208 ? 12.688 2.759 -7.907 1.00 97.81 208 TRP A CA 1
ATOM 1560 C C . TRP A 1 208 ? 12.876 3.498 -9.226 1.00 97.81 208 TRP A C 1
ATOM 1562 O O . TRP A 1 208 ? 13.390 4.622 -9.265 1.00 97.81 208 TRP A O 1
ATOM 1572 N N . TYR A 1 209 ? 12.418 2.890 -10.314 1.00 97.81 209 TYR A N 1
ATOM 1573 C CA . TYR A 1 209 ? 12.107 3.672 -11.498 1.00 97.81 209 TYR A CA 1
ATOM 1574 C C . TYR A 1 209 ? 10.809 4.441 -11.248 1.00 97.81 209 TYR A C 1
ATOM 1576 O O . TYR A 1 209 ? 9.871 3.909 -10.660 1.00 97.81 209 TYR A O 1
ATOM 1584 N N . ALA A 1 210 ? 10.760 5.694 -11.680 1.00 96.94 210 ALA A N 1
ATOM 1585 C CA . ALA A 1 210 ? 9.589 6.553 -11.563 1.00 96.94 210 ALA A CA 1
ATOM 1586 C C . ALA A 1 210 ? 9.333 7.190 -12.926 1.00 96.94 210 ALA A C 1
ATOM 1588 O O . ALA A 1 210 ? 10.163 7.944 -13.432 1.00 96.94 210 ALA A O 1
ATOM 1589 N N . THR A 1 211 ? 8.204 6.850 -13.532 1.00 97.38 211 THR A N 1
ATOM 1590 C CA . THR A 1 211 ? 7.820 7.293 -14.874 1.00 97.38 211 THR A CA 1
ATOM 1591 C C . THR A 1 211 ? 6.575 8.164 -14.814 1.00 97.38 211 THR A C 1
ATOM 1593 O O . THR A 1 211 ? 5.685 7.920 -13.999 1.00 97.38 211 THR A O 1
ATOM 1596 N N . GLY A 1 212 ? 6.520 9.165 -15.687 1.00 95.25 212 GLY A N 1
ATOM 1597 C CA . GLY A 1 212 ? 5.511 10.219 -15.668 1.00 95.25 212 GLY A CA 1
ATOM 1598 C C . GLY A 1 212 ? 6.147 11.606 -15.631 1.00 95.25 212 GLY A C 1
ATOM 1599 O O . GLY A 1 212 ? 7.356 11.767 -15.844 1.00 95.25 212 GLY A O 1
ATOM 1600 N N . THR A 1 213 ? 5.321 12.612 -15.370 1.00 93.62 213 THR A N 1
ATOM 1601 C CA . THR A 1 213 ? 5.754 13.992 -15.131 1.00 93.62 213 THR A CA 1
ATOM 1602 C C . THR A 1 213 ? 5.371 14.407 -13.716 1.00 93.62 213 THR A C 1
ATOM 1604 O O . THR A 1 213 ? 4.351 13.972 -13.188 1.00 93.62 213 THR A O 1
ATOM 1607 N N . GLY A 1 214 ? 6.203 15.218 -13.068 1.00 90.44 214 GLY A N 1
ATOM 1608 C CA . GLY A 1 214 ? 5.978 15.602 -11.680 1.00 90.44 214 GLY A CA 1
ATOM 1609 C C . GLY A 1 214 ? 7.007 16.602 -11.158 1.00 90.44 214 GLY A C 1
ATOM 1610 O O . GLY A 1 214 ? 7.961 16.938 -11.870 1.00 90.44 214 GLY A O 1
ATOM 1611 N N . PRO A 1 215 ? 6.831 17.083 -9.916 1.00 85.50 215 PRO A N 1
ATOM 1612 C CA . PRO A 1 215 ? 7.752 18.019 -9.299 1.00 85.50 215 PRO A CA 1
ATOM 1613 C C . PRO A 1 215 ? 9.127 17.378 -9.075 1.00 85.50 215 PRO A C 1
ATOM 1615 O O . PRO A 1 215 ? 9.249 16.257 -8.581 1.00 85.50 215 PRO A O 1
ATOM 1618 N N . ALA A 1 216 ? 10.168 18.134 -9.419 1.00 83.94 216 ALA A N 1
ATOM 1619 C CA . ALA A 1 216 ? 11.567 17.801 -9.187 1.00 83.94 216 ALA A CA 1
ATOM 1620 C C . ALA A 1 216 ? 12.178 18.805 -8.187 1.00 83.94 216 ALA A C 1
ATOM 1622 O O . ALA A 1 216 ? 11.753 19.962 -8.148 1.00 83.94 216 ALA A O 1
ATOM 1623 N N . PRO A 1 217 ? 13.196 18.416 -7.401 1.00 89.25 217 PRO A N 1
ATOM 1624 C CA . PRO A 1 217 ? 13.874 17.121 -7.429 1.00 89.25 217 PRO A CA 1
ATOM 1625 C C . PRO A 1 217 ? 13.092 15.993 -6.732 1.00 89.25 217 PRO A C 1
ATOM 1627 O O . PRO A 1 217 ? 12.383 16.238 -5.763 1.00 89.25 217 PRO A O 1
ATOM 1630 N N . HIS A 1 218 ? 13.292 14.756 -7.197 1.00 91.69 218 HIS A N 1
ATOM 1631 C CA . HIS A 1 218 ? 12.920 13.496 -6.535 1.00 91.69 218 HIS A CA 1
ATOM 1632 C C . HIS A 1 218 ? 14.028 12.448 -6.741 1.00 91.69 218 HIS A C 1
ATOM 1634 O O . HIS A 1 218 ? 14.931 12.651 -7.556 1.00 91.69 218 HIS A O 1
ATOM 1640 N N . MET A 1 219 ? 13.953 11.304 -6.052 1.00 93.12 219 MET A N 1
ATOM 1641 C CA . MET A 1 219 ? 15.016 10.281 -6.065 1.00 93.12 219 MET A CA 1
ATOM 1642 C C . MET A 1 219 ? 14.736 9.080 -6.977 1.00 93.12 219 MET A C 1
ATOM 1644 O O . MET A 1 219 ? 15.603 8.224 -7.154 1.00 93.12 219 MET A O 1
ATOM 1648 N N . GLY A 1 220 ? 13.569 9.051 -7.623 1.00 94.69 220 GLY A N 1
ATOM 1649 C CA . GLY A 1 220 ? 13.274 8.110 -8.703 1.00 94.69 220 GLY A CA 1
ATOM 1650 C C . GLY A 1 220 ? 14.288 8.196 -9.843 1.00 94.69 220 GLY A C 1
ATOM 1651 O O . GLY A 1 220 ? 14.698 9.289 -10.234 1.00 94.69 220 GLY A O 1
ATOM 1652 N N . ASN A 1 221 ? 14.677 7.041 -10.388 1.00 95.00 221 ASN A N 1
ATOM 1653 C CA . ASN A 1 221 ? 15.649 6.898 -11.486 1.00 95.00 221 ASN A CA 1
ATOM 1654 C C . ASN A 1 221 ? 17.097 7.326 -11.156 1.00 95.00 221 ASN A C 1
ATOM 1656 O O . ASN A 1 221 ? 17.944 7.328 -12.055 1.00 95.00 221 ASN A O 1
ATOM 1660 N N . VAL A 1 222 ? 17.396 7.693 -9.904 1.00 92.94 222 VAL A N 1
ATOM 1661 C CA . VAL A 1 222 ? 18.718 8.178 -9.479 1.00 92.94 222 VAL A CA 1
ATOM 1662 C C . VAL A 1 222 ? 19.572 7.032 -8.936 1.00 92.94 222 VAL A C 1
ATOM 1664 O O . VAL A 1 222 ? 19.114 6.218 -8.137 1.00 92.94 222 VAL A O 1
ATOM 1667 N N . MET A 1 223 ? 20.845 7.011 -9.332 1.00 91.81 223 MET A N 1
ATOM 1668 C CA . MET A 1 223 ? 21.870 6.104 -8.813 1.00 91.81 223 MET A CA 1
ATOM 1669 C C . MET A 1 223 ? 23.112 6.891 -8.406 1.00 91.81 223 MET A C 1
ATOM 1671 O O . MET A 1 223 ? 23.485 7.872 -9.055 1.00 91.81 223 MET A O 1
ATOM 1675 N N . ALA A 1 224 ? 23.773 6.440 -7.346 1.00 91.06 224 ALA A N 1
ATOM 1676 C CA . ALA A 1 224 ? 25.073 6.942 -6.954 1.00 91.06 224 ALA A CA 1
ATOM 1677 C C . ALA A 1 224 ? 26.156 6.449 -7.933 1.00 91.06 224 ALA A C 1
ATOM 1679 O O . ALA A 1 224 ? 26.162 5.273 -8.313 1.00 91.06 224 ALA A O 1
ATOM 1680 N N . PRO A 1 225 ? 27.096 7.324 -8.334 1.00 87.44 225 PRO A N 1
ATOM 1681 C CA . PRO A 1 225 ? 28.181 6.934 -9.223 1.00 87.44 225 PRO A CA 1
ATOM 1682 C C . PRO A 1 225 ? 29.185 5.997 -8.545 1.00 87.44 225 PRO A C 1
ATOM 1684 O O . PRO A 1 225 ? 29.754 5.157 -9.235 1.00 87.44 225 PRO A O 1
ATOM 1687 N N . ALA A 1 226 ? 29.405 6.124 -7.230 1.00 87.19 226 ALA A N 1
ATOM 1688 C CA . ALA A 1 226 ? 30.308 5.250 -6.479 1.00 87.19 226 ALA A CA 1
ATOM 1689 C C . ALA A 1 226 ? 29.639 3.912 -6.148 1.00 87.19 226 ALA A C 1
ATOM 1691 O O . ALA A 1 226 ? 28.438 3.870 -5.881 1.00 87.19 226 ALA A O 1
ATOM 1692 N N . LEU A 1 227 ? 30.425 2.836 -6.131 1.00 89.62 227 LEU A N 1
ATOM 1693 C CA . LEU A 1 227 ? 29.976 1.524 -5.672 1.00 89.62 227 LEU A CA 1
ATOM 1694 C C . LEU A 1 227 ? 29.972 1.435 -4.156 1.00 89.62 227 LEU A C 1
ATOM 1696 O O . LEU A 1 227 ? 30.830 2.008 -3.487 1.00 89.62 227 LEU A O 1
ATOM 1700 N N . SER A 1 228 ? 29.071 0.620 -3.610 1.00 85.69 228 SER A N 1
ATOM 1701 C CA . SER A 1 228 ? 28.956 0.456 -2.158 1.00 85.69 228 SER A CA 1
ATOM 1702 C C . SER A 1 228 ? 30.256 0.046 -1.467 1.00 85.69 228 SER A C 1
ATOM 1704 O O . SER A 1 228 ? 30.471 0.438 -0.324 1.00 85.69 228 SER A O 1
ATOM 1706 N N . HIS A 1 229 ? 31.124 -0.720 -2.130 1.00 86.19 229 HIS A N 1
ATOM 1707 C CA . HIS A 1 229 ? 32.407 -1.147 -1.564 1.00 86.19 229 HIS A CA 1
ATOM 1708 C C . HIS A 1 229 ? 33.540 -0.122 -1.757 1.00 86.19 229 HIS A C 1
ATOM 1710 O O . HIS A 1 229 ? 34.580 -0.242 -1.118 1.00 86.19 229 HIS A O 1
ATOM 1716 N N . GLU A 1 230 ? 33.355 0.879 -2.625 1.00 86.75 230 GLU A N 1
ATOM 1717 C CA . GLU A 1 230 ? 34.303 1.985 -2.836 1.00 86.75 230 GLU A CA 1
ATOM 1718 C C . GLU A 1 230 ? 34.114 3.091 -1.778 1.00 86.75 230 GLU A C 1
ATOM 1720 O O . GLU A 1 230 ? 34.984 3.941 -1.580 1.00 86.75 230 GLU A O 1
ATOM 1725 N N . VAL A 1 231 ? 32.974 3.093 -1.079 1.00 84.38 231 VAL A N 1
ATOM 1726 C CA . VAL A 1 231 ? 32.609 4.126 -0.109 1.00 84.38 231 VAL A CA 1
ATOM 1727 C C . VAL A 1 231 ? 33.129 3.769 1.287 1.00 84.38 231 VAL A C 1
ATOM 1729 O O . VAL A 1 231 ? 32.513 3.005 2.024 1.00 84.38 231 VAL A O 1
ATOM 1732 N N . GLY A 1 232 ? 34.249 4.379 1.686 1.00 82.38 232 GLY A N 1
ATOM 1733 C CA . GLY A 1 232 ? 34.838 4.166 3.017 1.00 82.38 232 GLY A CA 1
ATOM 1734 C C . GLY A 1 232 ? 33.996 4.714 4.180 1.00 82.38 232 GLY A C 1
ATOM 1735 O O . GLY A 1 232 ? 33.913 4.085 5.232 1.00 82.38 232 GLY A O 1
ATOM 1736 N N . ASN A 1 233 ? 33.344 5.871 4.003 1.00 84.12 233 ASN A N 1
ATOM 1737 C CA . ASN A 1 233 ? 32.415 6.441 4.986 1.00 84.12 233 ASN A CA 1
ATOM 1738 C C . ASN A 1 233 ? 31.051 6.707 4.344 1.00 84.12 233 ASN A C 1
ATOM 1740 O O . ASN A 1 233 ? 30.821 7.747 3.725 1.00 84.12 233 ASN A O 1
ATOM 1744 N N . MET A 1 234 ? 30.140 5.754 4.533 1.00 81.88 234 MET A N 1
ATOM 1745 C CA . MET A 1 234 ? 28.815 5.766 3.916 1.00 81.88 234 MET A CA 1
ATOM 1746 C C . MET A 1 234 ? 27.962 6.963 4.339 1.00 81.88 234 MET A C 1
ATOM 1748 O O . MET A 1 234 ? 27.331 7.607 3.506 1.00 81.88 234 MET A O 1
ATOM 1752 N N . ARG A 1 235 ? 27.990 7.312 5.631 1.00 80.50 235 ARG A N 1
ATOM 1753 C CA . ARG A 1 235 ? 27.210 8.431 6.176 1.00 80.50 235 ARG A CA 1
ATOM 1754 C C . ARG A 1 235 ? 27.659 9.764 5.584 1.00 80.50 235 ARG A C 1
ATOM 1756 O O . ARG A 1 235 ? 26.823 10.584 5.218 1.00 80.50 235 ARG A O 1
ATOM 1763 N N . GLN A 1 236 ? 28.972 9.970 5.486 1.00 83.62 236 GLN A N 1
ATOM 1764 C CA . GLN A 1 236 ? 29.532 11.179 4.890 1.00 83.62 236 GLN A CA 1
ATOM 1765 C C . GLN A 1 236 ? 29.245 11.248 3.389 1.00 83.62 236 GLN A C 1
ATOM 1767 O O . GLN A 1 236 ? 28.909 12.321 2.899 1.00 83.62 236 GLN A O 1
ATOM 1772 N N . TYR A 1 237 ? 29.343 10.119 2.679 1.00 81.81 237 TYR A N 1
ATOM 1773 C CA . TYR A 1 237 ? 29.043 10.062 1.251 1.00 81.81 237 TYR A CA 1
ATOM 1774 C C . TYR A 1 237 ? 27.582 10.395 0.973 1.00 81.81 237 TYR A C 1
ATOM 1776 O O . TYR A 1 237 ? 27.319 11.270 0.167 1.00 81.81 237 TYR A O 1
ATOM 1784 N N . VAL A 1 238 ? 26.630 9.768 1.669 1.00 78.81 238 VAL A N 1
ATOM 1785 C CA . VAL A 1 238 ? 25.196 10.056 1.499 1.00 78.81 238 VAL A CA 1
ATOM 1786 C C . VAL A 1 238 ? 24.884 11.538 1.741 1.00 78.81 238 VAL A C 1
ATOM 1788 O O . VAL A 1 238 ? 24.122 12.127 0.981 1.00 78.81 238 VAL A O 1
ATOM 1791 N N . ALA A 1 239 ? 25.512 12.159 2.743 1.00 78.12 239 ALA A N 1
ATOM 1792 C CA . ALA A 1 239 ? 25.307 13.573 3.059 1.00 78.12 239 ALA A CA 1
ATOM 1793 C C . ALA A 1 239 ? 25.876 14.546 2.005 1.00 78.12 239 ALA A C 1
ATOM 1795 O O . ALA A 1 239 ? 25.411 15.679 1.917 1.00 78.12 239 ALA A O 1
ATOM 1796 N N . SER A 1 240 ? 26.882 14.131 1.227 1.00 76.88 240 SER A N 1
ATOM 1797 C CA . SER A 1 240 ? 27.544 14.959 0.207 1.00 76.88 240 SER A CA 1
ATOM 1798 C C . SER A 1 240 ? 27.338 14.460 -1.224 1.00 76.88 240 SER A C 1
ATOM 1800 O O . SER A 1 240 ? 27.899 15.041 -2.158 1.00 76.88 240 SER A O 1
ATOM 1802 N N . ALA A 1 241 ? 26.575 13.377 -1.401 1.00 67.31 241 ALA A N 1
ATOM 1803 C CA . ALA A 1 241 ? 26.488 12.654 -2.655 1.00 67.31 241 ALA A CA 1
ATOM 1804 C C . ALA A 1 241 ? 26.012 13.609 -3.756 1.00 67.31 241 ALA A C 1
ATOM 1806 O O . ALA A 1 241 ? 24.955 14.229 -3.606 1.00 67.31 241 ALA A O 1
ATOM 1807 N N . PRO A 1 242 ? 26.742 13.716 -4.881 1.00 66.88 242 PRO A N 1
ATOM 1808 C CA . PRO A 1 242 ? 26.341 14.541 -6.011 1.00 66.88 242 PRO A CA 1
ATOM 1809 C C . PRO A 1 242 ? 25.246 13.817 -6.807 1.00 66.88 242 PRO A C 1
ATOM 1811 O O . PRO A 1 242 ? 25.417 13.477 -7.979 1.00 66.88 242 PRO A O 1
ATOM 1814 N N . LEU A 1 243 ? 24.131 13.521 -6.141 1.00 74.62 243 LEU A N 1
ATOM 1815 C CA . LEU A 1 243 ? 22.940 12.957 -6.751 1.00 74.62 243 LEU A CA 1
ATOM 1816 C C . LEU A 1 243 ? 22.408 14.016 -7.709 1.00 74.62 243 LEU A C 1
ATOM 1818 O O . LEU A 1 243 ? 22.218 15.167 -7.323 1.00 74.62 243 LEU A O 1
ATOM 1822 N N . LYS A 1 244 ? 22.226 13.638 -8.974 1.00 72.50 244 LYS A N 1
ATOM 1823 C CA . LYS A 1 244 ? 21.577 14.483 -9.974 1.00 72.50 244 LYS A CA 1
ATOM 1824 C C . LYS A 1 244 ? 20.124 14.035 -10.051 1.00 72.50 244 LYS A C 1
ATOM 1826 O O . LYS A 1 244 ? 19.877 12.985 -10.646 1.00 72.50 244 LYS A O 1
ATOM 1831 N N . PRO A 1 245 ? 19.184 14.767 -9.432 1.00 69.38 245 PRO A N 1
ATOM 1832 C CA . PRO A 1 245 ? 17.773 14.456 -9.555 1.00 69.38 245 PRO A CA 1
ATOM 1833 C C . PRO A 1 245 ? 17.403 14.452 -11.031 1.00 69.38 245 PRO A C 1
ATOM 1835 O O . PRO A 1 245 ? 17.810 15.338 -11.787 1.00 69.38 245 PRO A O 1
ATOM 1838 N N . VAL A 1 246 ? 16.671 13.427 -11.441 1.00 71.31 246 VAL A N 1
ATOM 1839 C CA . VAL A 1 246 ? 16.145 13.346 -12.800 1.00 71.31 246 VAL A CA 1
ATOM 1840 C C . VAL A 1 246 ? 14.786 14.037 -12.796 1.00 71.31 246 VAL A C 1
ATOM 1842 O O . VAL A 1 246 ? 14.034 13.905 -11.833 1.00 71.31 246 VAL A O 1
ATOM 1845 N N . GLY A 1 247 ? 14.499 14.812 -13.841 1.00 74.69 247 GLY A N 1
ATOM 1846 C CA . GLY A 1 247 ? 13.151 15.323 -14.080 1.00 74.69 247 GLY A CA 1
ATOM 1847 C C . GLY A 1 247 ? 12.220 14.220 -14.591 1.00 74.69 247 GLY A C 1
ATOM 1848 O O . GLY A 1 247 ? 12.458 13.032 -14.381 1.00 74.69 247 GLY A O 1
ATOM 1849 N N . SER A 1 248 ? 11.183 14.617 -15.321 1.00 86.69 248 SER A N 1
ATOM 1850 C CA . SER A 1 248 ? 10.218 13.695 -15.922 1.00 86.69 248 SER A CA 1
ATOM 1851 C C . SER A 1 248 ? 10.880 12.634 -16.807 1.00 86.69 248 SER A C 1
ATOM 1853 O O . SER A 1 248 ? 11.672 12.954 -17.696 1.00 86.69 248 SER A O 1
ATOM 1855 N N . VAL A 1 249 ? 10.504 11.372 -16.602 1.00 92.69 249 VAL A N 1
ATOM 1856 C CA . VAL A 1 249 ? 10.946 10.231 -17.413 1.00 92.69 249 VAL A CA 1
ATOM 1857 C C . VAL A 1 249 ? 9.713 9.588 -18.029 1.00 92.69 249 VAL A C 1
ATOM 1859 O O . VAL A 1 249 ? 8.892 9.004 -17.329 1.00 92.69 249 VAL A O 1
ATOM 1862 N N . ALA A 1 250 ? 9.562 9.705 -19.346 1.00 90.38 250 ALA A N 1
ATOM 1863 C CA . ALA A 1 250 ? 8.396 9.158 -20.039 1.00 90.38 250 ALA A CA 1
ATOM 1864 C C . ALA A 1 250 ? 8.509 7.645 -20.281 1.00 90.38 250 ALA A C 1
ATOM 1866 O O . ALA A 1 250 ? 7.502 6.941 -20.277 1.00 90.38 250 ALA A O 1
ATOM 1867 N N . ARG A 1 251 ? 9.726 7.148 -20.532 1.00 93.00 251 ARG A N 1
ATOM 1868 C CA . ARG A 1 251 ? 9.997 5.769 -20.957 1.00 93.00 251 ARG A CA 1
ATOM 1869 C C . ARG A 1 251 ? 11.331 5.278 -20.390 1.00 93.00 251 ARG A C 1
ATOM 1871 O O . ARG A 1 251 ? 12.172 6.097 -20.033 1.00 93.00 251 ARG A O 1
ATOM 1878 N N . LEU A 1 252 ? 11.497 3.956 -20.311 1.00 96.75 252 LEU A N 1
ATOM 1879 C CA . LEU A 1 252 ? 12.679 3.288 -19.741 1.00 96.75 252 LEU A CA 1
ATOM 1880 C C . LEU A 1 252 ? 13.416 2.377 -20.740 1.00 96.75 252 LEU A C 1
ATOM 1882 O O . LEU A 1 252 ? 14.289 1.613 -20.334 1.00 96.75 252 LEU A O 1
ATOM 1886 N N . ASP A 1 253 ? 13.073 2.422 -22.032 1.00 96.12 253 ASP A N 1
ATOM 1887 C CA . ASP A 1 253 ? 13.701 1.571 -23.061 1.00 96.12 253 ASP A CA 1
ATOM 1888 C C . ASP A 1 253 ? 15.196 1.851 -23.283 1.00 96.12 253 ASP A C 1
ATOM 1890 O O . ASP A 1 253 ? 15.917 0.979 -23.761 1.00 96.12 253 ASP A O 1
ATOM 1894 N N . ASP A 1 254 ? 15.692 3.015 -22.859 1.00 94.12 254 ASP A N 1
ATOM 1895 C CA . ASP A 1 254 ? 17.120 3.339 -22.819 1.00 94.12 254 ASP A CA 1
ATOM 1896 C C . ASP A 1 254 ? 17.850 2.722 -21.608 1.00 94.12 254 ASP A C 1
ATOM 1898 O O . ASP A 1 254 ? 19.075 2.822 -21.512 1.00 94.12 254 ASP A O 1
ATOM 1902 N N . ARG A 1 255 ? 17.120 2.113 -20.659 1.00 94.38 255 ARG A N 1
ATOM 1903 C CA . ARG A 1 255 ? 17.670 1.576 -19.400 1.00 94.38 255 ARG A CA 1
ATOM 1904 C C . ARG A 1 255 ? 17.750 0.055 -19.376 1.00 94.38 255 ARG A C 1
ATOM 1906 O O . ARG A 1 255 ? 18.733 -0.478 -18.864 1.00 94.38 255 ARG A O 1
ATOM 1913 N N . PHE A 1 256 ? 16.728 -0.628 -19.883 1.00 97.06 256 PHE A N 1
ATOM 1914 C CA . PHE A 1 256 ? 16.637 -2.090 -19.917 1.00 97.06 256 PHE A CA 1
ATOM 1915 C C . PHE A 1 256 ? 15.587 -2.556 -20.936 1.00 97.06 256 PHE A C 1
ATOM 1917 O O . PHE A 1 256 ? 14.835 -1.750 -21.487 1.00 97.06 256 PHE A O 1
ATOM 1924 N N . ASP A 1 257 ? 15.509 -3.869 -21.172 1.00 97.38 257 ASP A N 1
ATOM 1925 C CA . ASP A 1 257 ? 14.473 -4.454 -22.026 1.00 97.38 257 ASP A CA 1
ATOM 1926 C C . ASP A 1 257 ? 13.095 -4.378 -21.355 1.00 97.38 257 ASP A C 1
ATOM 1928 O O . ASP A 1 257 ? 12.712 -5.198 -20.518 1.00 97.38 257 ASP A O 1
ATOM 1932 N N . THR A 1 258 ? 12.341 -3.351 -21.731 1.00 97.69 258 THR A N 1
ATOM 1933 C CA . THR A 1 258 ? 10.992 -3.112 -21.217 1.00 97.69 258 THR A CA 1
ATOM 1934 C C . THR A 1 258 ? 9.959 -4.121 -21.717 1.00 97.69 258 THR A C 1
ATOM 1936 O O . THR A 1 258 ? 8.906 -4.243 -21.098 1.00 97.69 258 THR A O 1
ATOM 1939 N N . THR A 1 259 ? 10.239 -4.874 -22.787 1.00 97.12 25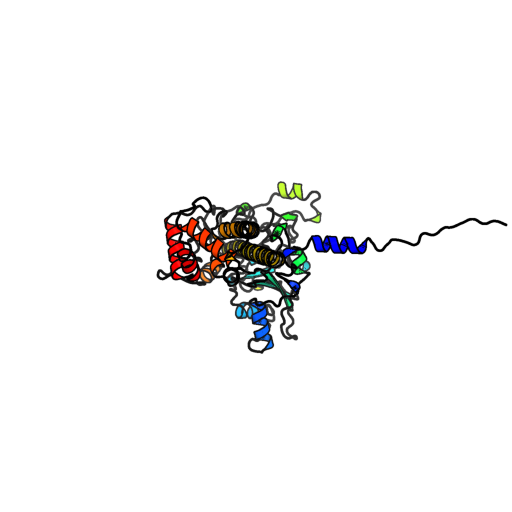9 THR A N 1
ATOM 1940 C CA . THR A 1 259 ? 9.290 -5.855 -23.344 1.00 97.12 259 THR A CA 1
ATOM 1941 C C . THR A 1 259 ? 9.147 -7.105 -22.473 1.00 97.12 259 THR A C 1
ATOM 1943 O O . THR A 1 259 ? 8.160 -7.828 -22.586 1.00 97.12 259 THR A O 1
ATOM 1946 N N . ALA A 1 260 ? 10.076 -7.310 -21.534 1.00 97.00 260 ALA A N 1
ATOM 1947 C CA . ALA A 1 260 ? 10.029 -8.383 -20.545 1.00 97.00 260 ALA A CA 1
ATOM 1948 C C . ALA A 1 260 ? 8.939 -8.200 -19.464 1.00 97.00 260 ALA A C 1
ATOM 1950 O O . ALA A 1 260 ? 8.737 -9.092 -18.640 1.00 97.00 260 ALA A O 1
ATOM 1951 N N . TYR A 1 261 ? 8.227 -7.070 -19.445 1.00 98.31 261 TYR A N 1
ATOM 1952 C CA . TYR A 1 261 ? 7.277 -6.688 -18.395 1.00 98.31 261 TYR A CA 1
ATOM 1953 C C . TYR A 1 261 ? 5.861 -6.485 -18.946 1.00 98.31 261 TYR A C 1
ATOM 1955 O O . TYR A 1 261 ? 5.681 -5.991 -20.059 1.00 98.31 261 TYR A O 1
ATOM 1963 N N . LEU A 1 262 ? 4.841 -6.823 -18.148 1.00 97.94 262 LEU A N 1
ATOM 1964 C CA . LEU A 1 262 ? 3.440 -6.817 -18.592 1.00 97.94 262 LEU A CA 1
ATOM 1965 C C . LEU A 1 262 ? 2.909 -5.415 -18.905 1.00 97.94 262 LEU A C 1
ATOM 1967 O O . LEU A 1 262 ? 2.113 -5.261 -19.826 1.00 97.94 262 LEU A O 1
ATOM 1971 N N . SER A 1 263 ? 3.360 -4.397 -18.168 1.00 96.38 263 SER A N 1
ATOM 1972 C CA . SER A 1 263 ? 3.043 -2.988 -18.437 1.00 96.38 263 SER A CA 1
ATOM 1973 C C . SER A 1 263 ? 4.164 -2.300 -19.226 1.00 96.38 263 SER A C 1
ATOM 1975 O O . SER A 1 263 ? 4.428 -1.110 -19.057 1.00 96.38 263 SER A O 1
ATOM 1977 N N . GLY A 1 264 ? 4.923 -3.051 -20.032 1.00 87.75 264 GLY A N 1
ATOM 1978 C CA . GLY A 1 264 ? 6.153 -2.544 -20.634 1.00 87.75 264 GLY A CA 1
ATOM 1979 C C . GLY A 1 264 ? 7.078 -1.943 -19.565 1.00 87.75 264 GLY A C 1
ATOM 1980 O O . GLY A 1 264 ? 7.217 -2.458 -18.460 1.00 87.75 264 GLY A O 1
ATOM 1981 N N . GLY A 1 265 ? 7.660 -0.779 -19.830 1.00 92.94 265 GLY A N 1
ATOM 1982 C CA . GLY A 1 265 ? 8.544 -0.092 -18.883 1.00 92.94 265 GLY A CA 1
ATOM 1983 C C . GLY A 1 265 ? 7.836 0.807 -17.869 1.00 92.94 265 GLY A C 1
ATOM 1984 O O . GLY A 1 265 ? 8.508 1.630 -17.254 1.00 92.94 265 GLY A O 1
ATOM 1985 N N . HIS A 1 266 ? 6.510 0.747 -17.726 1.00 97.12 266 HIS A N 1
ATOM 1986 C CA . HIS A 1 266 ? 5.809 1.677 -16.843 1.00 97.12 266 HIS A CA 1
ATOM 1987 C C . HIS A 1 266 ? 6.098 1.375 -15.365 1.00 97.12 266 HIS A C 1
ATOM 1989 O O . HIS A 1 266 ? 6.072 0.231 -14.913 1.00 97.12 266 HIS A O 1
ATOM 1995 N N . SER A 1 267 ? 6.406 2.434 -14.623 1.00 97.88 267 SER A N 1
ATOM 1996 C CA . SER A 1 267 ? 6.528 2.461 -13.165 1.00 97.88 267 SER A CA 1
ATOM 1997 C C . SER A 1 267 ? 5.913 3.774 -12.703 1.00 97.88 267 SER A C 1
ATOM 1999 O O . SER A 1 267 ? 6.603 4.790 -12.583 1.00 97.88 267 SER A O 1
ATOM 2001 N N . ASP A 1 268 ? 4.586 3.803 -12.671 1.00 97.88 268 ASP A N 1
ATOM 2002 C CA . ASP A 1 268 ? 3.792 5.031 -12.667 1.00 97.88 268 ASP A CA 1
ATOM 2003 C C . ASP A 1 268 ? 3.964 5.819 -11.357 1.00 97.88 268 ASP A C 1
ATOM 2005 O O . ASP A 1 268 ? 3.728 5.282 -10.273 1.00 97.88 268 ASP A O 1
ATOM 2009 N N . MET A 1 269 ? 4.359 7.097 -11.436 1.00 96.88 269 MET A N 1
ATOM 2010 C CA . MET A 1 269 ? 4.524 7.956 -10.253 1.00 96.88 269 MET A CA 1
ATOM 2011 C C . MET A 1 269 ? 3.260 8.025 -9.389 1.00 96.88 269 MET A C 1
ATOM 2013 O O . MET A 1 269 ? 3.375 8.027 -8.163 1.00 96.88 269 MET A O 1
ATOM 2017 N N . VAL A 1 270 ? 2.068 8.034 -9.995 1.00 98.25 270 VAL A N 1
ATOM 2018 C CA . VAL A 1 270 ? 0.799 8.038 -9.255 1.00 98.25 270 VAL A CA 1
ATOM 2019 C C . VAL A 1 270 ? 0.599 6.702 -8.540 1.00 98.25 270 VAL A C 1
ATOM 2021 O O . VAL A 1 270 ? 0.258 6.683 -7.357 1.00 98.25 270 VAL A O 1
ATOM 2024 N N . GLY A 1 271 ? 0.918 5.588 -9.206 1.00 98.31 271 GLY A N 1
ATOM 2025 C CA . GLY A 1 271 ? 0.932 4.256 -8.593 1.00 98.31 271 GLY A CA 1
ATOM 2026 C C . GLY A 1 271 ? 1.837 4.181 -7.363 1.00 98.31 271 GLY A C 1
ATOM 2027 O O . GLY A 1 271 ? 1.436 3.654 -6.326 1.00 98.31 271 GLY A O 1
ATOM 2028 N N . LEU A 1 272 ? 3.026 4.787 -7.421 1.00 98.12 272 LEU A N 1
ATOM 2029 C CA . LEU A 1 272 ? 3.956 4.832 -6.287 1.00 98.12 272 LEU A CA 1
ATOM 2030 C C . LEU A 1 272 ? 3.448 5.693 -5.114 1.00 98.12 272 LEU A C 1
ATOM 2032 O O . LEU A 1 272 ? 3.754 5.386 -3.956 1.00 98.12 272 LEU A O 1
ATOM 2036 N N . LEU A 1 273 ? 2.689 6.763 -5.384 1.00 97.94 273 LEU A N 1
ATOM 2037 C CA . LEU A 1 273 ? 2.038 7.566 -4.339 1.00 97.94 273 LEU A CA 1
ATOM 2038 C C . LEU A 1 273 ? 0.971 6.748 -3.609 1.00 97.94 273 LEU A C 1
ATOM 2040 O O . LEU A 1 273 ? 1.007 6.665 -2.379 1.00 97.94 273 LEU A O 1
ATOM 2044 N N . ILE A 1 274 ? 0.083 6.098 -4.368 1.00 98.56 274 ILE A N 1
ATOM 2045 C CA . ILE A 1 274 ? -0.965 5.234 -3.817 1.00 98.56 274 ILE A CA 1
ATOM 2046 C C . ILE A 1 274 ? -0.351 4.092 -3.012 1.00 98.56 274 ILE A C 1
ATOM 2048 O O . ILE A 1 274 ? -0.734 3.893 -1.863 1.00 98.56 274 ILE A O 1
ATOM 2052 N N . LEU A 1 275 ? 0.657 3.401 -3.555 1.00 98.62 275 LEU A N 1
ATOM 2053 C CA . LEU A 1 275 ? 1.340 2.301 -2.873 1.00 98.62 275 LEU A CA 1
ATOM 2054 C C . LEU A 1 275 ? 1.897 2.723 -1.503 1.00 98.62 275 LEU A C 1
ATOM 2056 O O . LEU A 1 275 ? 1.747 1.994 -0.522 1.00 98.62 275 LEU A O 1
ATOM 2060 N N . SER A 1 276 ? 2.514 3.907 -1.426 1.00 97.56 276 SER A N 1
ATOM 2061 C CA . SER A 1 276 ? 3.099 4.438 -0.184 1.00 97.56 276 SER A CA 1
ATOM 2062 C C . SER A 1 276 ? 2.030 4.720 0.877 1.00 97.56 276 SER A C 1
ATOM 2064 O O . SER A 1 276 ? 2.201 4.360 2.043 1.00 97.56 276 SER A O 1
ATOM 2066 N N . HIS A 1 277 ? 0.913 5.334 0.476 1.00 98.38 277 HIS A N 1
ATOM 2067 C CA . HIS A 1 277 ? -0.216 5.586 1.371 1.00 98.38 277 HIS A CA 1
ATOM 2068 C C . HIS A 1 277 ? -0.886 4.278 1.823 1.00 98.38 277 HIS A C 1
ATOM 2070 O O . HIS A 1 277 ? -1.056 4.046 3.022 1.00 98.38 277 HIS A O 1
ATOM 2076 N N . GLN A 1 278 ? -1.203 3.392 0.873 1.00 98.38 278 GLN A N 1
ATOM 2077 C CA . GLN A 1 278 ? -1.883 2.119 1.121 1.00 98.38 278 GLN A CA 1
ATOM 2078 C C . GLN A 1 278 ? -1.095 1.260 2.118 1.00 98.38 278 GLN A C 1
ATOM 2080 O O . GLN A 1 278 ? -1.652 0.777 3.104 1.00 98.38 278 GLN A O 1
ATOM 2085 N N . ALA A 1 279 ? 0.223 1.136 1.916 1.00 98.25 279 ALA A N 1
ATOM 2086 C CA . ALA A 1 279 ? 1.099 0.387 2.811 1.00 98.25 279 ALA A CA 1
ATOM 2087 C C . ALA A 1 279 ? 1.095 0.943 4.246 1.00 98.25 279 ALA A C 1
ATOM 2089 O O . ALA A 1 279 ? 1.014 0.174 5.207 1.00 98.25 279 ALA A O 1
ATOM 2090 N N . ARG A 1 280 ? 1.137 2.276 4.408 1.00 97.81 280 ARG A N 1
ATOM 2091 C CA . ARG A 1 280 ? 1.074 2.923 5.729 1.00 97.81 280 ARG A CA 1
ATOM 2092 C C . ARG A 1 280 ? -0.242 2.611 6.436 1.00 97.81 280 ARG A C 1
ATOM 2094 O O . ARG A 1 280 ? -0.224 2.207 7.598 1.00 97.81 280 ARG A O 1
ATOM 2101 N N . VAL A 1 281 ? -1.370 2.812 5.759 1.00 98.69 281 VAL A N 1
ATOM 2102 C CA . VAL A 1 281 ? -2.694 2.646 6.372 1.00 98.69 281 VAL A CA 1
ATOM 2103 C C . VAL A 1 281 ? -2.955 1.184 6.736 1.00 98.69 281 VAL A C 1
ATOM 2105 O O . VAL A 1 281 ? -3.439 0.924 7.833 1.00 98.69 281 VAL A O 1
ATOM 2108 N N . HIS A 1 282 ? -2.544 0.217 5.912 1.00 98.75 282 HIS A N 1
ATOM 2109 C CA . HIS A 1 282 ? -2.652 -1.211 6.246 1.00 98.75 282 HIS A CA 1
ATOM 2110 C C . HIS A 1 282 ? -1.872 -1.609 7.501 1.00 98.75 282 HIS A C 1
ATOM 2112 O O . HIS A 1 282 ? -2.393 -2.331 8.359 1.00 98.75 282 HIS A O 1
ATOM 2118 N N . ASN A 1 283 ? -0.649 -1.095 7.652 1.00 98.25 283 ASN A N 1
ATOM 2119 C CA . ASN A 1 283 ? 0.126 -1.321 8.868 1.00 98.25 283 ASN A CA 1
ATOM 2120 C C . ASN A 1 283 ? -0.588 -0.716 10.088 1.00 98.25 283 ASN A C 1
ATOM 2122 O O . ASN A 1 283 ? -0.696 -1.374 11.119 1.00 98.25 283 ASN A O 1
ATOM 2126 N N . LEU A 1 284 ? -1.142 0.496 9.970 1.00 98.50 284 LEU A N 1
ATOM 2127 C CA . LEU A 1 284 ? -1.854 1.167 11.066 1.00 98.50 284 LEU A CA 1
ATOM 2128 C C . LEU A 1 284 ? -3.176 0.483 11.446 1.00 98.50 284 LEU A C 1
ATOM 2130 O O . LEU A 1 284 ? -3.468 0.368 12.636 1.00 98.50 284 LEU A O 1
ATOM 2134 N N . ILE A 1 285 ? -3.937 -0.030 10.473 1.00 98.81 285 ILE A N 1
ATOM 2135 C CA . ILE A 1 285 ? -5.119 -0.873 10.725 1.00 98.81 285 ILE A CA 1
ATOM 2136 C C . ILE A 1 285 ? -4.705 -2.111 11.528 1.00 98.81 285 ILE A C 1
ATOM 2138 O O . ILE A 1 285 ? -5.326 -2.436 12.541 1.00 98.81 285 ILE A O 1
ATOM 2142 N N . THR A 1 286 ? -3.617 -2.769 11.118 1.00 98.44 286 THR A N 1
ATOM 2143 C CA . THR A 1 286 ? -3.100 -3.958 11.808 1.00 98.44 286 THR A CA 1
ATOM 2144 C C . THR A 1 286 ? -2.672 -3.629 13.239 1.00 98.44 286 THR A C 1
ATOM 2146 O O . THR A 1 286 ? -3.078 -4.328 14.164 1.00 98.44 286 THR A O 1
ATOM 2149 N N . ILE A 1 287 ? -1.918 -2.543 13.443 1.00 97.69 287 ILE A N 1
ATOM 2150 C CA . ILE A 1 287 ? -1.462 -2.088 14.767 1.00 97.69 287 ILE A CA 1
ATOM 2151 C C . ILE A 1 287 ? -2.652 -1.820 15.694 1.00 97.69 287 ILE A C 1
ATOM 2153 O O . ILE A 1 287 ? -2.689 -2.351 16.804 1.00 97.69 287 ILE A O 1
ATOM 2157 N N . ALA A 1 288 ? -3.640 -1.041 15.245 1.00 98.19 288 ALA A N 1
ATOM 2158 C CA . ALA A 1 288 ? -4.816 -0.719 16.052 1.00 98.19 288 ALA A CA 1
ATOM 2159 C C . ALA A 1 288 ? -5.648 -1.972 16.375 1.00 98.19 288 ALA A C 1
ATOM 2161 O O . ALA A 1 288 ? -6.079 -2.173 17.514 1.00 98.19 288 ALA A O 1
ATOM 2162 N N . GLY A 1 289 ? -5.817 -2.865 15.395 1.00 97.75 289 GLY A N 1
ATOM 2163 C CA . GLY A 1 289 ? -6.497 -4.142 15.590 1.00 97.75 289 GLY A CA 1
ATOM 2164 C C . GLY A 1 289 ? -5.769 -5.069 16.567 1.00 97.75 289 GLY A C 1
ATOM 2165 O O . GLY A 1 289 ? -6.414 -5.709 17.399 1.00 97.75 289 GLY A O 1
ATOM 2166 N N . TYR A 1 290 ? -4.439 -5.143 16.494 1.00 97.31 290 TYR A N 1
ATOM 2167 C CA . TYR A 1 290 ? -3.621 -5.945 17.405 1.00 97.31 290 TYR A CA 1
ATOM 2168 C C . TYR A 1 290 ? -3.710 -5.419 18.830 1.00 97.31 290 TYR A C 1
ATOM 2170 O O . TYR A 1 290 ? -4.028 -6.181 19.742 1.00 97.31 290 TYR A O 1
ATOM 2178 N N . GLU A 1 291 ? -3.487 -4.120 19.015 1.00 96.00 291 GLU A N 1
ATOM 2179 C CA . GLU A 1 291 ? -3.463 -3.513 20.342 1.00 96.00 291 GLU A CA 1
ATOM 2180 C C . GLU A 1 291 ? -4.797 -3.694 21.071 1.00 96.00 291 GLU A C 1
ATOM 2182 O O . GLU A 1 291 ? -4.821 -4.071 22.243 1.00 96.00 291 GLU A O 1
ATOM 2187 N N . ALA A 1 292 ? -5.917 -3.528 20.367 1.00 95.31 292 ALA A N 1
ATOM 2188 C CA . ALA A 1 292 ? -7.233 -3.770 20.942 1.00 95.31 292 ALA A CA 1
ATOM 2189 C C . ALA A 1 292 ? -7.465 -5.242 21.309 1.00 95.31 292 ALA A C 1
ATOM 2191 O O . ALA A 1 292 ? -7.945 -5.525 22.405 1.00 95.31 292 ALA A O 1
ATOM 2192 N N . ARG A 1 293 ? -7.102 -6.195 20.438 1.00 95.12 293 ARG A N 1
ATOM 2193 C CA . ARG A 1 293 ? -7.259 -7.634 20.728 1.00 95.12 293 ARG A CA 1
ATOM 2194 C C . ARG A 1 293 ? -6.414 -8.063 21.925 1.00 95.12 293 ARG A C 1
ATOM 2196 O O . ARG A 1 293 ? -6.903 -8.800 22.777 1.00 95.12 293 ARG A O 1
ATOM 2203 N N . ILE A 1 294 ? -5.180 -7.572 22.017 1.00 94.56 294 ILE A N 1
ATOM 2204 C CA . ILE A 1 294 ? -4.282 -7.835 23.147 1.00 94.56 294 ILE A CA 1
ATOM 2205 C C . ILE A 1 294 ? -4.852 -7.221 24.431 1.00 94.56 294 ILE A C 1
ATOM 2207 O O . ILE A 1 294 ? -4.984 -7.920 25.434 1.00 94.56 294 ILE A O 1
ATOM 2211 N N . ALA A 1 295 ? -5.246 -5.946 24.404 1.00 92.81 295 ALA A N 1
ATOM 2212 C CA . ALA A 1 295 ? -5.764 -5.261 25.585 1.00 92.81 295 ALA A CA 1
ATOM 2213 C C . ALA A 1 295 ? -7.062 -5.897 26.112 1.00 92.81 295 ALA A C 1
ATOM 2215 O O . ALA A 1 295 ? -7.193 -6.101 27.318 1.00 92.81 295 ALA A O 1
ATOM 2216 N N . LEU A 1 296 ? -7.984 -6.274 25.220 1.00 93.06 296 LEU A N 1
ATOM 2217 C CA . LEU A 1 296 ? -9.226 -6.964 25.583 1.00 93.06 296 LEU A CA 1
ATOM 2218 C C . LEU A 1 296 ? -8.968 -8.375 26.123 1.00 93.06 296 LEU A C 1
ATOM 2220 O O . LEU A 1 296 ? -9.611 -8.789 27.083 1.00 93.06 296 LEU A O 1
ATOM 2224 N N . HIS A 1 297 ? -8.008 -9.103 25.550 1.00 93.56 297 HIS A N 1
ATOM 2225 C CA . HIS A 1 297 ? -7.614 -10.417 26.056 1.00 93.56 297 HIS A CA 1
ATOM 2226 C C . HIS A 1 297 ? -7.033 -10.328 27.475 1.00 93.56 297 HIS A C 1
ATOM 2228 O O . HIS A 1 297 ? -7.431 -11.082 28.363 1.00 93.56 297 HIS A O 1
ATOM 2234 N N . GLU A 1 298 ? -6.124 -9.381 27.718 1.00 91.81 298 GLU A N 1
ATOM 2235 C CA . GLU A 1 298 ? -5.576 -9.137 29.054 1.00 91.81 298 GLU A CA 1
ATOM 2236 C C . GLU A 1 298 ? -6.647 -8.680 30.051 1.00 91.81 298 GLU A C 1
ATOM 2238 O O . GLU A 1 298 ? -6.582 -9.018 31.234 1.00 91.81 298 GLU A O 1
ATOM 2243 N N . GLU A 1 299 ? -7.611 -7.874 29.605 1.00 90.88 299 GLU A N 1
ATOM 2244 C CA . GLU A 1 299 ? -8.724 -7.439 30.440 1.00 90.88 299 GLU A CA 1
ATOM 2245 C C . GLU A 1 299 ? -9.604 -8.618 30.843 1.00 90.88 299 GLU A C 1
ATOM 2247 O O . GLU A 1 299 ? -9.817 -8.808 32.041 1.00 90.88 299 GLU A O 1
ATOM 2252 N N . LEU A 1 300 ? -10.005 -9.456 29.885 1.00 92.75 300 LEU A N 1
ATOM 2253 C CA . LEU A 1 300 ? -10.753 -10.684 30.143 1.00 92.75 300 LEU A CA 1
ATOM 2254 C C . LEU A 1 300 ? -10.020 -11.585 31.145 1.00 92.75 300 LEU A C 1
ATOM 2256 O O . LEU A 1 300 ? -10.629 -12.063 32.099 1.00 92.75 300 LEU A O 1
ATOM 2260 N N . ALA A 1 301 ? -8.708 -11.770 30.981 1.00 91.81 301 ALA A N 1
ATOM 2261 C CA . ALA A 1 301 ? -7.904 -12.575 31.898 1.00 91.81 301 ALA A CA 1
ATOM 2262 C C . ALA A 1 301 ? -7.862 -12.005 33.331 1.00 91.81 301 ALA A C 1
ATOM 2264 O O . ALA A 1 301 ? -7.731 -12.761 34.292 1.00 91.81 301 ALA A O 1
ATOM 2265 N N . ARG A 1 302 ? -7.973 -10.679 33.496 1.00 89.81 302 ARG A N 1
ATOM 2266 C CA . ARG A 1 302 ? -7.939 -10.013 34.811 1.00 89.81 302 ARG A CA 1
ATOM 2267 C C . ARG A 1 302 ? -9.309 -9.884 35.471 1.00 89.81 302 ARG A C 1
ATOM 2269 O O . ARG A 1 302 ? -9.383 -9.930 36.695 1.00 89.81 302 ARG A O 1
ATOM 2276 N N . THR A 1 303 ? -10.360 -9.622 34.699 1.00 90.38 303 THR A N 1
ATOM 2277 C CA . THR A 1 303 ? -11.696 -9.282 35.220 1.00 90.38 303 THR A CA 1
ATOM 2278 C C . THR A 1 303 ? -12.696 -10.425 35.079 1.00 90.38 303 THR A C 1
ATOM 2280 O O . THR A 1 303 ? -13.718 -10.415 35.759 1.00 90.38 303 THR A O 1
ATOM 2283 N N . GLY A 1 304 ? -12.429 -11.393 34.198 1.00 90.12 304 GLY A N 1
ATOM 2284 C CA . GLY A 1 304 ? -13.384 -12.428 33.804 1.00 90.12 304 GLY A CA 1
ATOM 2285 C C . GLY A 1 304 ? -14.521 -11.923 32.907 1.00 90.12 304 GLY A C 1
ATOM 2286 O O . GLY A 1 304 ? -15.395 -12.711 32.559 1.00 90.12 304 GLY A O 1
ATOM 2287 N N . SER A 1 305 ? -14.525 -10.640 32.522 1.00 85.62 305 SER A N 1
ATOM 2288 C CA . SER A 1 305 ? -15.554 -10.042 31.668 1.00 85.62 305 SER A CA 1
ATOM 2289 C C . SER A 1 305 ? -15.018 -9.755 30.268 1.00 85.62 305 SER A C 1
ATOM 2291 O O . SER A 1 305 ? -13.952 -9.163 30.113 1.00 85.62 305 SER A O 1
ATOM 2293 N N . ALA A 1 306 ? -15.790 -10.143 29.253 1.00 82.69 306 ALA A N 1
ATOM 2294 C CA . ALA A 1 306 ? -15.565 -9.769 27.856 1.00 82.69 306 ALA A CA 1
ATOM 2295 C C . ALA A 1 306 ? -16.379 -8.526 27.444 1.00 82.69 306 ALA A C 1
ATOM 2297 O O . ALA A 1 306 ? -16.417 -8.183 26.263 1.00 82.69 306 ALA A O 1
ATOM 2298 N N . ASP A 1 307 ? -17.065 -7.879 28.394 1.00 84.62 307 ASP A N 1
ATOM 2299 C CA . ASP A 1 307 ? -17.895 -6.711 28.115 1.00 84.62 307 ASP A CA 1
ATOM 2300 C C . ASP A 1 307 ? -17.031 -5.488 27.775 1.00 84.62 307 ASP A C 1
ATOM 2302 O O . ASP A 1 307 ? -16.422 -4.850 28.635 1.00 84.62 307 ASP A O 1
ATOM 2306 N N . VAL A 1 308 ? -17.014 -5.153 26.487 1.00 80.56 308 VAL A N 1
ATOM 2307 C CA . VAL A 1 308 ? -16.298 -4.007 25.921 1.00 80.56 308 VAL A CA 1
ATOM 2308 C C . VAL A 1 308 ? -16.877 -2.677 26.419 1.00 80.56 308 VAL A C 1
ATOM 2310 O O . VAL A 1 308 ? -16.134 -1.706 26.580 1.00 80.56 308 VAL A O 1
ATOM 2313 N N . ALA A 1 309 ? -18.180 -2.606 26.713 1.00 81.31 309 ALA A N 1
ATOM 2314 C CA . ALA A 1 309 ? -18.796 -1.400 27.263 1.00 81.31 309 ALA A CA 1
ATOM 2315 C C . ALA A 1 309 ? -18.327 -1.139 28.703 1.00 81.31 309 ALA A C 1
ATOM 2317 O O . ALA A 1 309 ? -18.195 0.015 29.109 1.00 81.31 309 ALA A O 1
ATOM 2318 N N . ALA A 1 310 ? -17.963 -2.190 29.436 1.00 81.31 310 ALA A N 1
ATOM 2319 C CA . ALA A 1 310 ? -17.349 -2.103 30.757 1.00 81.31 310 ALA A CA 1
ATOM 2320 C C . ALA A 1 310 ? -15.811 -1.979 30.721 1.00 81.31 310 ALA A C 1
ATOM 2322 O O . ALA A 1 310 ? -15.184 -1.990 31.785 1.00 81.31 310 ALA A O 1
ATOM 2323 N N . ALA A 1 311 ? -15.196 -1.841 29.534 1.00 84.44 311 ALA A N 1
ATOM 2324 C CA . ALA A 1 311 ? -13.742 -1.790 29.400 1.00 84.44 311 ALA A CA 1
ATOM 2325 C C . ALA A 1 311 ? -13.130 -0.677 30.262 1.00 84.44 311 ALA A C 1
ATOM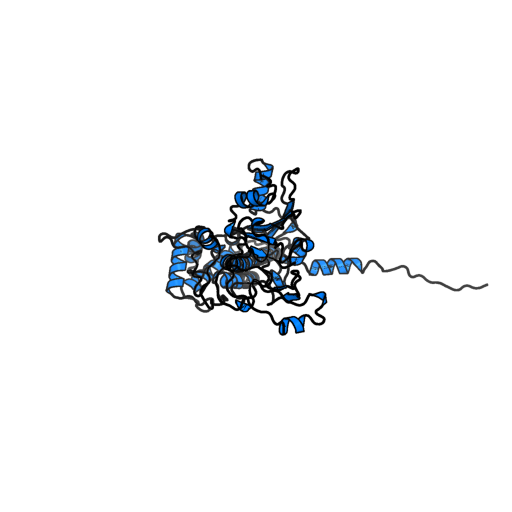 2327 O O . ALA A 1 311 ? -13.561 0.483 30.221 1.00 84.44 311 ALA A O 1
ATOM 2328 N N . ARG A 1 312 ? -12.093 -1.026 31.025 1.00 85.94 312 ARG A N 1
ATOM 2329 C CA . ARG A 1 312 ? -11.403 -0.111 31.945 1.00 85.94 312 ARG A CA 1
ATOM 2330 C C . ARG A 1 312 ? -10.680 1.010 31.198 1.00 85.94 312 ARG A C 1
ATOM 2332 O O . ARG A 1 312 ? -10.204 0.838 30.076 1.00 85.94 312 ARG A O 1
ATOM 2339 N N . ASP A 1 313 ? -10.452 2.124 31.892 1.00 87.50 313 ASP A N 1
ATOM 2340 C CA . ASP A 1 313 ? -9.749 3.298 31.350 1.00 87.50 313 ASP A CA 1
ATOM 2341 C C . ASP A 1 313 ? -8.395 2.974 30.709 1.00 87.50 313 ASP A C 1
ATOM 2343 O O . ASP A 1 313 ? -8.010 3.595 29.724 1.00 87.50 313 ASP A O 1
ATOM 2347 N N . ASN A 1 314 ? -7.648 2.009 31.256 1.00 87.06 314 ASN A N 1
ATOM 2348 C CA . ASN A 1 314 ? -6.366 1.607 30.678 1.00 87.06 314 ASN A CA 1
ATOM 2349 C C . ASN A 1 314 ? -6.545 1.007 29.272 1.00 87.06 314 ASN A C 1
ATOM 2351 O O . ASN A 1 314 ? -5.899 1.460 28.330 1.00 87.06 314 ASN A O 1
ATOM 2355 N N . THR A 1 315 ? -7.471 0.061 29.111 1.00 88.56 315 THR A N 1
ATOM 2356 C CA . THR A 1 315 ? -7.810 -0.542 27.815 1.00 88.56 315 THR A CA 1
ATOM 2357 C C . THR A 1 315 ? -8.271 0.518 26.821 1.00 88.56 315 THR A C 1
ATOM 2359 O O . THR A 1 315 ? -7.765 0.576 25.703 1.00 88.56 315 THR A O 1
ATOM 2362 N N . ARG A 1 316 ? -9.147 1.436 27.249 1.00 90.50 316 ARG A N 1
ATOM 2363 C CA . ARG A 1 316 ? -9.607 2.549 26.402 1.00 90.50 316 ARG A CA 1
ATOM 2364 C C . ARG A 1 316 ? -8.462 3.467 25.972 1.00 90.50 316 ARG A C 1
ATOM 2366 O O . ARG A 1 316 ? -8.398 3.856 24.810 1.00 90.50 316 ARG A O 1
ATOM 2373 N N . ARG A 1 317 ? -7.522 3.781 26.873 1.00 91.19 317 ARG A N 1
ATOM 2374 C CA . ARG A 1 317 ? -6.328 4.584 26.548 1.00 91.19 317 ARG A CA 1
ATOM 2375 C C . ARG A 1 317 ? -5.410 3.893 25.540 1.00 91.19 317 ARG A C 1
ATOM 2377 O O . ARG A 1 317 ? -4.909 4.569 24.648 1.00 91.19 317 ARG A O 1
ATOM 2384 N N . ARG A 1 318 ? -5.213 2.577 25.658 1.00 90.62 318 ARG A N 1
ATOM 2385 C CA . ARG A 1 318 ? -4.440 1.762 24.701 1.00 90.62 318 ARG A CA 1
ATOM 2386 C C . ARG A 1 318 ? -5.068 1.778 23.304 1.00 90.62 318 ARG A C 1
ATOM 2388 O O . ARG A 1 318 ? -4.391 2.059 22.315 1.00 90.62 318 ARG A O 1
ATOM 2395 N N . VAL A 1 319 ? -6.385 1.576 23.238 1.00 88.81 319 VAL A N 1
ATOM 2396 C CA . VAL A 1 319 ? -7.160 1.672 21.991 1.00 88.81 319 VAL A CA 1
ATOM 2397 C C . VAL A 1 319 ? -7.034 3.063 21.376 1.00 88.81 319 VAL A C 1
ATOM 2399 O O . VAL A 1 319 ? -6.628 3.180 20.225 1.00 88.81 319 VAL A O 1
ATOM 2402 N N . LYS A 1 320 ? -7.277 4.126 22.151 1.00 93.56 320 LYS A N 1
ATOM 2403 C CA . LYS A 1 320 ? -7.109 5.508 21.681 1.00 93.56 320 LYS A CA 1
ATOM 2404 C C . LYS A 1 320 ? -5.697 5.767 21.144 1.00 93.56 320 LYS A C 1
ATOM 2406 O O . LYS A 1 320 ? -5.544 6.308 20.054 1.00 93.56 320 LYS A O 1
ATOM 2411 N N . GLY A 1 321 ? -4.666 5.369 21.890 1.00 93.50 321 GLY A N 1
ATOM 2412 C CA . GLY A 1 321 ? -3.270 5.605 21.518 1.00 93.50 321 GLY A CA 1
ATOM 2413 C C . GLY A 1 321 ? -2.864 4.957 20.191 1.00 93.50 321 GLY A C 1
ATOM 2414 O O . GLY A 1 321 ? -2.043 5.520 19.473 1.00 93.50 321 GLY A O 1
ATOM 2415 N N . SER A 1 322 ? -3.458 3.811 19.846 1.00 93.94 322 SER A N 1
ATOM 2416 C CA . SER A 1 322 ? -3.204 3.114 18.577 1.00 93.94 322 SER A CA 1
ATOM 2417 C C . SER A 1 322 ? -4.145 3.539 17.441 1.00 93.94 322 SER A C 1
ATOM 2419 O O . SER A 1 322 ? -3.732 3.532 16.282 1.00 93.94 322 SER A O 1
ATOM 2421 N N . ALA A 1 323 ? -5.373 3.964 17.749 1.00 97.50 323 ALA A N 1
ATOM 2422 C CA . ALA A 1 323 ? -6.356 4.409 16.762 1.00 97.50 323 ALA A CA 1
ATOM 2423 C C . ALA A 1 323 ? -6.117 5.844 16.254 1.00 97.50 323 ALA A C 1
ATOM 2425 O O . ALA A 1 323 ? -6.388 6.129 15.092 1.00 97.50 323 ALA A O 1
ATOM 2426 N N . GLU A 1 324 ? -5.579 6.751 17.076 1.00 97.31 324 GLU A N 1
ATOM 2427 C CA . GLU A 1 324 ? -5.318 8.140 16.656 1.00 97.31 324 GLU A CA 1
ATOM 2428 C C . GLU A 1 324 ? -4.336 8.260 15.474 1.00 97.31 324 GLU A C 1
ATOM 2430 O O . GLU A 1 324 ? -4.646 8.960 14.506 1.00 97.31 324 GLU A O 1
ATOM 2435 N N . PRO A 1 325 ? -3.186 7.556 15.457 1.00 97.56 325 PRO A N 1
ATOM 2436 C CA . PRO A 1 325 ? -2.327 7.520 14.274 1.00 97.56 325 PRO A CA 1
ATOM 2437 C C . PRO A 1 325 ? -3.042 7.020 13.012 1.00 97.56 325 PRO A C 1
ATOM 2439 O O . PRO A 1 325 ? -2.763 7.522 11.922 1.00 97.56 325 PRO A O 1
ATOM 2442 N N . LEU A 1 326 ? -3.973 6.066 13.151 1.00 98.62 326 LEU A N 1
ATOM 2443 C CA . LEU A 1 326 ? -4.792 5.576 12.043 1.00 98.62 326 LEU A CA 1
ATOM 2444 C C . LEU A 1 326 ? -5.746 6.667 11.536 1.00 98.62 326 LEU A C 1
ATOM 2446 O O . LEU A 1 326 ? -5.746 6.929 10.338 1.00 98.62 326 LEU A O 1
ATOM 2450 N N . VAL A 1 327 ? -6.479 7.355 12.419 1.00 98.56 327 VAL A N 1
ATOM 2451 C CA . VAL A 1 327 ? -7.351 8.493 12.054 1.00 98.56 327 VAL A CA 1
ATOM 2452 C C . VAL A 1 327 ? -6.562 9.558 11.291 1.00 98.56 327 VAL A C 1
ATOM 2454 O O . VAL A 1 327 ? -6.965 9.976 10.205 1.00 98.56 327 VAL A O 1
ATOM 2457 N N . ARG A 1 328 ? -5.403 9.965 11.826 1.00 98.38 328 ARG A N 1
ATOM 2458 C CA . ARG A 1 328 ? -4.525 10.961 11.193 1.00 98.38 328 ARG A CA 1
ATOM 2459 C C . ARG A 1 328 ? -4.079 10.531 9.798 1.00 98.38 328 ARG A C 1
ATOM 2461 O O . ARG A 1 328 ? -4.143 11.330 8.868 1.00 98.38 328 ARG A O 1
ATOM 2468 N N . ALA A 1 329 ? -3.644 9.281 9.645 1.00 98.25 329 ALA A N 1
ATOM 2469 C CA . ALA A 1 329 ? -3.212 8.753 8.354 1.00 98.25 329 ALA A CA 1
ATOM 2470 C C . ALA A 1 329 ? -4.374 8.624 7.359 1.00 98.25 329 ALA A C 1
ATOM 2472 O O . ALA A 1 329 ? -4.205 8.942 6.186 1.00 98.25 329 ALA A O 1
ATOM 2473 N N . MET A 1 330 ? -5.558 8.203 7.815 1.00 98.56 330 MET A N 1
ATOM 2474 C CA . MET A 1 330 ? -6.748 8.119 6.967 1.00 98.56 330 MET A CA 1
ATOM 2475 C C . MET A 1 330 ? -7.176 9.491 6.444 1.00 98.56 330 MET A C 1
ATOM 2477 O O . MET A 1 330 ? -7.606 9.574 5.302 1.00 98.56 330 MET A O 1
ATOM 2481 N N . LEU A 1 331 ? -7.020 10.552 7.237 1.00 98.44 331 LEU A N 1
ATOM 2482 C CA . LEU A 1 331 ? -7.368 11.927 6.859 1.00 98.44 331 LEU A CA 1
ATOM 2483 C C . LEU A 1 331 ? -6.230 12.700 6.174 1.00 98.44 331 LEU A C 1
ATOM 2485 O O . LEU A 1 331 ? -6.343 13.913 5.990 1.00 98.44 331 LEU A O 1
ATOM 2489 N N . PHE A 1 332 ? -5.121 12.032 5.826 1.00 98.00 332 PHE A N 1
ATOM 2490 C CA . PHE A 1 332 ? -3.952 12.674 5.208 1.00 98.00 332 PHE A CA 1
ATOM 2491 C C . PHE A 1 332 ? -3.420 13.861 6.029 1.00 98.00 332 PHE A C 1
ATOM 2493 O O . PHE A 1 332 ? -2.959 14.863 5.486 1.00 98.00 332 PHE A O 1
ATOM 2500 N N . ALA A 1 333 ? -3.488 13.761 7.360 1.00 97.12 333 ALA A N 1
ATOM 2501 C CA . ALA A 1 333 ? -3.154 14.852 8.275 1.00 97.12 333 ALA A CA 1
ATOM 2502 C C . ALA A 1 333 ? -1.708 15.353 8.137 1.00 97.12 333 ALA A C 1
ATOM 2504 O O . ALA A 1 333 ? -1.438 16.528 8.375 1.00 97.12 333 ALA A O 1
ATOM 2505 N N . ASP A 1 334 ? -0.793 14.451 7.776 1.00 95.19 334 ASP A N 1
ATOM 2506 C CA . ASP A 1 334 ? 0.634 14.734 7.621 1.00 95.19 334 ASP A CA 1
ATOM 2507 C C . ASP A 1 334 ? 1.053 14.812 6.140 1.00 95.19 334 ASP A C 1
ATOM 2509 O O . ASP A 1 334 ? 2.250 14.814 5.856 1.00 95.19 334 ASP A O 1
ATOM 2513 N N . GLU A 1 335 ? 0.103 14.826 5.193 1.00 96.00 335 GLU A N 1
ATOM 2514 C CA . GLU A 1 335 ? 0.412 14.808 3.760 1.00 96.00 335 GLU A CA 1
ATOM 2515 C C . GLU A 1 335 ? 1.238 16.033 3.358 1.00 96.00 335 GLU A C 1
ATOM 2517 O O . GLU A 1 335 ? 0.887 17.185 3.625 1.00 96.00 335 GLU A O 1
ATOM 2522 N N . VAL A 1 336 ? 2.342 15.780 2.657 1.00 94.44 336 VAL A N 1
ATOM 2523 C CA . VAL A 1 336 ? 3.132 16.845 2.042 1.00 94.44 336 VAL A CA 1
ATOM 2524 C C . VAL A 1 336 ? 2.425 17.310 0.775 1.00 94.44 336 VAL A C 1
ATOM 2526 O O . VAL A 1 336 ? 2.237 16.520 -0.151 1.00 94.44 336 VAL A O 1
ATOM 2529 N N . ALA A 1 337 ? 2.099 18.603 0.717 1.00 92.25 337 ALA A N 1
ATOM 2530 C CA . ALA A 1 337 ? 1.535 19.228 -0.473 1.00 92.25 337 ALA A CA 1
ATOM 2531 C C . ALA A 1 337 ? 2.415 18.974 -1.708 1.00 92.25 337 ALA A C 1
ATOM 2533 O O . ALA A 1 337 ? 3.648 19.071 -1.658 1.00 92.25 337 ALA A O 1
ATOM 2534 N N . LEU A 1 338 ? 1.774 18.667 -2.831 1.00 90.75 338 LEU A N 1
ATOM 2535 C CA . LEU A 1 338 ? 2.457 18.473 -4.099 1.00 90.75 338 LEU A CA 1
ATOM 2536 C C . LEU A 1 338 ? 2.966 19.827 -4.601 1.00 90.75 338 LEU A C 1
ATOM 2538 O O . LEU A 1 338 ? 2.201 20.762 -4.815 1.00 90.75 338 LEU A O 1
ATOM 2542 N N . ALA A 1 339 ? 4.276 19.931 -4.823 1.00 85.19 339 ALA A N 1
ATOM 2543 C CA . ALA A 1 339 ? 4.923 21.145 -5.329 1.00 85.19 339 ALA A CA 1
ATOM 2544 C C . ALA A 1 339 ? 4.718 21.363 -6.847 1.00 85.19 339 ALA A C 1
ATOM 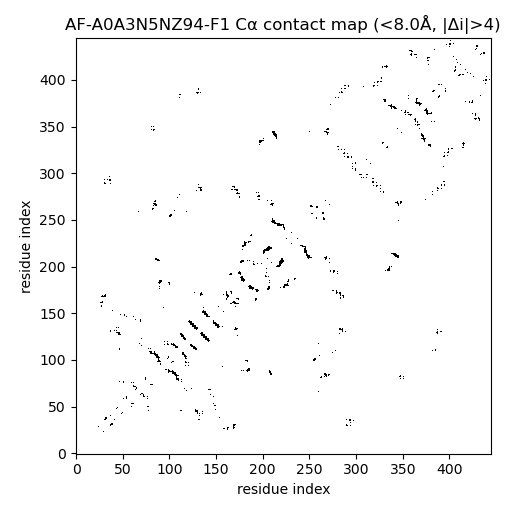2546 O O . ALA A 1 339 ? 5.518 22.036 -7.496 1.00 85.19 339 ALA A O 1
ATOM 2547 N N . GLY A 1 340 ? 3.685 20.751 -7.427 1.00 88.44 340 GLY A N 1
ATOM 2548 C CA . GLY A 1 340 ? 3.376 20.767 -8.851 1.00 88.44 340 GLY A CA 1
ATOM 2549 C C . GLY A 1 340 ? 2.552 19.552 -9.268 1.00 88.44 340 GLY A C 1
ATOM 2550 O O . GLY A 1 340 ? 2.537 18.535 -8.572 1.00 88.44 340 GLY A O 1
ATOM 2551 N N . ALA A 1 341 ? 1.906 19.670 -10.429 1.00 94.31 341 ALA A N 1
ATOM 2552 C CA . ALA A 1 341 ? 1.079 18.617 -11.001 1.00 94.31 341 ALA A CA 1
ATOM 2553 C C . ALA A 1 341 ? 1.875 17.329 -11.245 1.00 94.31 341 ALA A C 1
ATOM 2555 O O . ALA A 1 341 ? 3.000 17.379 -11.752 1.00 94.31 341 ALA A O 1
ATOM 2556 N N . ILE A 1 342 ? 1.270 16.185 -10.926 1.00 95.50 342 ILE A N 1
ATOM 2557 C CA . ILE A 1 342 ? 1.802 14.857 -11.232 1.00 95.50 342 ILE A CA 1
ATOM 2558 C C . ILE A 1 342 ? 0.910 14.198 -12.276 1.00 95.50 342 ILE A C 1
ATOM 2560 O O . ILE A 1 342 ? -0.300 14.090 -12.099 1.00 95.50 342 ILE A O 1
ATOM 2564 N N . HIS A 1 343 ? 1.521 13.703 -13.347 1.00 96.19 343 HIS A N 1
ATOM 2565 C CA . HIS A 1 343 ? 0.844 12.890 -14.346 1.00 96.19 343 HIS A CA 1
ATOM 2566 C C . HIS A 1 343 ? 1.536 11.536 -14.454 1.00 96.19 343 HIS A C 1
ATOM 2568 O O . HIS A 1 343 ? 2.750 11.456 -14.659 1.00 96.19 343 HIS A O 1
ATOM 2574 N N . GLY A 1 344 ? 0.742 10.475 -14.323 1.00 95.69 344 GLY A N 1
ATOM 2575 C CA . GLY A 1 344 ? 1.197 9.105 -14.513 1.00 95.69 344 GLY A CA 1
ATOM 2576 C C . GLY A 1 344 ? 1.640 8.817 -15.948 1.00 95.69 344 GLY A C 1
ATOM 2577 O O . GLY A 1 344 ? 1.457 9.626 -16.860 1.00 95.69 344 GLY A O 1
ATOM 2578 N N . SER A 1 345 ? 2.240 7.649 -16.150 1.00 96.12 345 SER A N 1
ATOM 2579 C CA . SER A 1 345 ? 2.702 7.179 -17.461 1.00 96.12 345 SER A CA 1
ATOM 2580 C C . SER A 1 345 ? 1.836 6.055 -18.038 1.00 96.12 345 SER A C 1
ATOM 2582 O O . SER A 1 345 ? 2.080 5.640 -19.167 1.00 96.12 345 SER A O 1
ATOM 2584 N N . SER A 1 346 ? 0.846 5.566 -17.289 1.00 96.81 346 SER A N 1
ATOM 2585 C CA . SER A 1 346 ? 0.022 4.397 -17.617 1.00 96.81 346 SER A CA 1
ATOM 2586 C C . SER A 1 346 ? -1.484 4.677 -17.461 1.00 96.81 346 SER A C 1
ATOM 2588 O O . SER A 1 346 ? -1.890 5.792 -17.137 1.00 96.81 346 SER A O 1
ATOM 2590 N N . SER A 1 347 ? -2.331 3.654 -17.645 1.00 97.56 347 SER A N 1
ATOM 2591 C CA . SER A 1 347 ? -3.777 3.716 -17.357 1.00 97.56 347 SER A CA 1
ATOM 2592 C C . SER A 1 347 ? -4.123 3.645 -15.862 1.00 97.56 347 SER A C 1
ATOM 2594 O O . SER A 1 347 ? -5.296 3.552 -15.509 1.00 97.56 347 SER A O 1
ATOM 2596 N N . PHE A 1 348 ? -3.133 3.679 -14.962 1.00 98.50 348 PHE A N 1
ATOM 2597 C CA . PHE A 1 348 ? -3.353 3.441 -13.535 1.00 98.50 348 PHE A CA 1
ATOM 2598 C C . PHE A 1 348 ? -4.406 4.366 -12.916 1.00 98.50 348 PHE A C 1
ATOM 2600 O O . PHE A 1 348 ? -5.250 3.891 -12.166 1.00 98.50 348 PHE A O 1
ATOM 2607 N N . VAL A 1 349 ? -4.400 5.662 -13.255 1.00 98.50 349 VAL A N 1
ATOM 2608 C CA . VAL A 1 349 ? -5.387 6.633 -12.743 1.00 98.50 349 VAL A CA 1
ATOM 2609 C C . VAL A 1 349 ? -6.814 6.189 -13.067 1.00 98.50 349 VAL A C 1
ATOM 2611 O O . VAL A 1 349 ? -7.634 6.072 -12.160 1.00 98.50 349 VAL A O 1
ATOM 2614 N N . SER A 1 350 ? -7.100 5.866 -14.333 1.00 97.94 350 SER A N 1
ATOM 2615 C CA . SER A 1 350 ? -8.441 5.436 -14.738 1.00 97.94 350 SER A CA 1
ATOM 2616 C C . SER A 1 350 ? -8.838 4.107 -14.101 1.00 97.94 350 SER A C 1
ATOM 2618 O O . SER A 1 350 ? -9.978 3.954 -13.668 1.00 97.94 350 SER A O 1
ATOM 2620 N N . ASP A 1 351 ? -7.901 3.160 -14.007 1.00 97.81 351 ASP A N 1
ATOM 2621 C CA . ASP A 1 351 ? -8.163 1.844 -13.416 1.00 97.81 351 ASP A CA 1
ATOM 2622 C C . ASP A 1 351 ? -8.422 1.954 -11.907 1.00 97.81 351 ASP A C 1
ATOM 2624 O O . ASP A 1 351 ? -9.259 1.240 -11.357 1.00 97.81 351 ASP A O 1
ATOM 2628 N N . PHE A 1 352 ? -7.726 2.870 -11.233 1.00 98.56 352 PHE A N 1
ATOM 2629 C CA . PHE A 1 352 ? -7.868 3.120 -9.807 1.00 98.56 352 PHE A CA 1
ATOM 2630 C C . PHE A 1 352 ? -9.187 3.835 -9.481 1.00 98.56 352 PHE A C 1
ATOM 2632 O O . PHE A 1 352 ? -9.935 3.362 -8.625 1.00 98.56 352 PHE A O 1
ATOM 2639 N N . GLU A 1 353 ? -9.516 4.924 -10.180 1.00 98.06 353 GLU A N 1
ATOM 2640 C CA . GLU A 1 353 ? -10.740 5.708 -9.945 1.00 98.06 353 GLU A CA 1
ATOM 2641 C C . GLU A 1 353 ? -12.027 4.972 -10.347 1.00 98.06 353 GLU A C 1
ATOM 2643 O O . GLU A 1 353 ? -13.108 5.268 -9.833 1.00 98.06 353 GLU A O 1
ATOM 2648 N N . ALA A 1 354 ? -11.945 3.996 -11.255 1.00 96.69 354 ALA A N 1
ATOM 2649 C CA . ALA A 1 354 ? -13.087 3.166 -11.638 1.00 96.69 354 ALA A CA 1
ATOM 2650 C C . ALA A 1 354 ? -13.539 2.192 -10.532 1.00 96.69 354 ALA A C 1
ATOM 2652 O O . ALA A 1 354 ? -14.630 1.627 -10.627 1.00 96.69 354 ALA A O 1
ATOM 2653 N N . ARG A 1 355 ? -12.721 1.978 -9.492 1.00 95.50 355 ARG A N 1
ATOM 2654 C CA . ARG A 1 355 ? -12.985 1.017 -8.410 1.00 95.50 355 ARG A CA 1
ATOM 2655 C C . ARG A 1 355 ? -13.696 1.673 -7.223 1.00 95.50 355 ARG A C 1
ATOM 2657 O O . ARG A 1 355 ? -13.679 2.885 -7.041 1.00 95.50 355 ARG A O 1
ATOM 2664 N N . GLY A 1 356 ? -14.248 0.838 -6.346 1.00 93.94 356 GLY A N 1
ATOM 2665 C CA . GLY A 1 356 ? -14.882 1.276 -5.102 1.00 93.94 356 GLY A CA 1
ATOM 2666 C C . GLY A 1 356 ? -16.289 1.857 -5.286 1.00 93.94 356 GLY A C 1
ATOM 2667 O O . GLY A 1 356 ? -16.793 1.953 -6.407 1.00 93.94 356 GLY A O 1
ATOM 2668 N N . PRO A 1 357 ? -16.958 2.197 -4.175 1.00 97.44 357 PRO A N 1
ATOM 2669 C CA . PRO A 1 357 ? -18.302 2.745 -4.228 1.00 97.44 357 PRO A CA 1
ATOM 2670 C C . PRO A 1 357 ? -18.298 4.190 -4.740 1.00 97.44 357 PRO A C 1
ATOM 2672 O O . PRO A 1 357 ? -17.310 4.925 -4.606 1.00 97.44 357 PRO A O 1
ATOM 2675 N N . ARG A 1 358 ? -19.436 4.583 -5.314 1.00 98.38 358 ARG A N 1
ATOM 2676 C CA . ARG A 1 358 ? -19.759 5.955 -5.704 1.00 98.38 358 ARG A CA 1
ATOM 2677 C C . ARG A 1 358 ? -21.037 6.381 -5.003 1.00 98.38 358 ARG A C 1
ATOM 2679 O O . ARG A 1 358 ? -21.937 5.560 -4.839 1.00 98.38 358 ARG A O 1
ATOM 2686 N N . ASP A 1 359 ? -21.093 7.641 -4.601 1.00 98.12 359 ASP A N 1
ATOM 2687 C CA . ASP A 1 359 ? -22.301 8.230 -4.028 1.00 98.12 359 ASP A CA 1
ATOM 2688 C C . ASP A 1 359 ? -23.372 8.482 -5.110 1.00 98.12 359 ASP A C 1
ATOM 2690 O O . ASP A 1 359 ? -23.144 8.257 -6.306 1.00 98.12 359 ASP A O 1
ATOM 2694 N N . ALA A 1 360 ? -24.545 8.987 -4.720 1.00 97.38 360 ALA A N 1
ATOM 2695 C CA . ALA A 1 360 ? -25.633 9.275 -5.658 1.00 97.38 360 ALA A CA 1
ATOM 2696 C C . ALA A 1 360 ? -25.285 10.352 -6.711 1.00 97.38 360 ALA A C 1
ATOM 2698 O O . ALA A 1 360 ? -25.975 10.473 -7.726 1.00 97.38 360 ALA A O 1
ATOM 2699 N N . ARG A 1 361 ? -24.216 11.131 -6.492 1.00 97.38 361 ARG A N 1
ATOM 2700 C CA . ARG A 1 361 ? -23.700 12.160 -7.412 1.00 97.38 361 ARG A CA 1
ATOM 2701 C C . ARG A 1 361 ? -22.547 11.644 -8.278 1.00 97.38 361 ARG A C 1
ATOM 2703 O O . ARG A 1 361 ? -22.029 12.391 -9.105 1.00 97.38 361 ARG A O 1
ATOM 2710 N N . GLY A 1 362 ? -22.152 10.382 -8.113 1.00 97.56 362 GLY A N 1
ATOM 2711 C CA . GLY A 1 362 ? -21.061 9.747 -8.842 1.00 97.56 362 GLY A CA 1
ATOM 2712 C C . GLY A 1 362 ? -19.661 10.015 -8.278 1.00 97.56 362 GLY A C 1
ATOM 2713 O O . GLY A 1 362 ? -18.695 9.574 -8.901 1.00 97.56 362 GLY A O 1
ATOM 2714 N N . ARG A 1 363 ? -19.521 10.691 -7.131 1.00 98.12 363 ARG A N 1
ATOM 2715 C CA . ARG A 1 363 ? -18.235 10.966 -6.461 1.00 98.12 363 ARG A CA 1
ATOM 2716 C C . ARG A 1 363 ? -17.713 9.716 -5.760 1.00 98.12 363 ARG A C 1
ATOM 2718 O O . ARG A 1 363 ? -18.491 8.867 -5.335 1.00 98.12 363 ARG A O 1
ATOM 2725 N N . THR A 1 364 ? -16.396 9.604 -5.600 1.00 98.06 364 THR A N 1
ATOM 2726 C CA . THR A 1 364 ? -15.757 8.490 -4.881 1.00 98.06 364 THR A CA 1
ATOM 2727 C C . THR A 1 364 ? -14.540 8.961 -4.092 1.00 98.06 364 THR A C 1
ATOM 2729 O O . THR A 1 364 ? -13.831 9.860 -4.532 1.00 98.06 364 THR A O 1
ATOM 2732 N N . LEU A 1 365 ? -14.228 8.302 -2.967 1.00 98.62 365 LEU A N 1
ATOM 2733 C CA . LEU A 1 365 ? -12.993 8.554 -2.201 1.00 98.62 365 LEU A CA 1
ATOM 2734 C C . LEU A 1 365 ? -11.711 8.190 -2.969 1.00 98.62 365 LEU A C 1
ATOM 2736 O O . LEU A 1 365 ? -10.610 8.399 -2.470 1.00 98.62 365 LEU A O 1
ATOM 2740 N N . ARG A 1 366 ? -11.836 7.613 -4.169 1.00 98.38 366 ARG A N 1
ATOM 2741 C CA . ARG A 1 366 ? -10.703 7.346 -5.058 1.00 98.38 366 ARG A CA 1
ATOM 2742 C C . ARG A 1 366 ? -10.371 8.481 -6.012 1.00 98.38 366 ARG A C 1
ATOM 2744 O O . ARG A 1 366 ? -9.351 8.381 -6.675 1.00 98.38 366 ARG A O 1
ATOM 2751 N N . GLU A 1 367 ? -11.201 9.515 -6.088 1.00 98.44 367 GLU A N 1
ATOM 2752 C CA . GLU A 1 367 ? -10.983 10.633 -7.003 1.00 98.44 367 GLU A CA 1
ATOM 2753 C C . GLU A 1 367 ? -9.682 11.367 -6.650 1.00 98.44 367 GLU A C 1
ATOM 2755 O O . GLU A 1 367 ? -9.473 11.775 -5.500 1.00 98.44 367 GLU A O 1
ATOM 2760 N N . LEU A 1 368 ? -8.789 11.482 -7.631 1.00 98.50 368 LEU A N 1
ATOM 2761 C CA . LEU A 1 368 ? -7.442 12.007 -7.469 1.00 98.50 368 LEU A CA 1
ATOM 2762 C C . LEU A 1 368 ? -7.377 13.484 -7.865 1.00 98.50 368 LEU A C 1
ATOM 2764 O O . LEU A 1 368 ? -7.899 13.893 -8.899 1.00 98.50 368 LEU A O 1
ATOM 2768 N N . ASP A 1 369 ? -6.666 14.274 -7.060 1.00 97.25 369 ASP A N 1
ATOM 2769 C CA . ASP A 1 369 ? -6.414 15.691 -7.350 1.00 97.25 369 ASP A CA 1
ATOM 2770 C C . ASP A 1 369 ? -5.144 15.842 -8.205 1.00 97.25 369 ASP A C 1
ATOM 2772 O O . ASP A 1 369 ? -5.165 16.430 -9.284 1.00 97.25 369 ASP A O 1
ATOM 2776 N N . LEU A 1 370 ? -4.029 15.265 -7.741 1.00 97.06 370 LEU A N 1
ATOM 2777 C CA . LEU A 1 370 ? -2.693 15.269 -8.360 1.00 97.06 370 LEU A CA 1
ATOM 2778 C C . LEU A 1 370 ? -2.122 16.655 -8.704 1.00 97.06 370 LEU A C 1
ATOM 2780 O O . LEU A 1 370 ? -1.078 16.729 -9.354 1.00 97.06 370 LEU A O 1
ATOM 2784 N N . GLN A 1 371 ? -2.756 17.748 -8.276 1.00 95.19 371 GLN A N 1
ATOM 2785 C CA . GLN A 1 371 ? -2.313 19.123 -8.517 1.00 95.19 371 GLN A CA 1
ATOM 2786 C C . GLN A 1 371 ? -1.647 19.709 -7.276 1.00 95.19 371 GLN A C 1
ATOM 2788 O O . GLN A 1 371 ? -0.553 20.265 -7.349 1.00 95.19 371 GLN A O 1
ATOM 2793 N N . GLN A 1 372 ? -2.331 19.605 -6.143 1.00 91.81 372 GLN A N 1
ATOM 2794 C CA . GLN A 1 372 ? -1.911 20.091 -4.834 1.00 91.81 372 GLN A CA 1
ATOM 2795 C C . GLN A 1 372 ? -1.796 18.940 -3.834 1.00 91.81 372 GLN A C 1
ATOM 2797 O O . GLN A 1 372 ? -1.038 19.046 -2.867 1.00 91.81 372 GLN A O 1
ATOM 2802 N N . ARG A 1 373 ? -2.545 17.850 -4.044 1.00 95.00 373 ARG A N 1
ATOM 2803 C CA . ARG A 1 373 ? -2.664 16.709 -3.128 1.00 95.00 373 ARG A CA 1
ATOM 2804 C C . ARG A 1 373 ? -2.903 15.402 -3.879 1.00 95.00 373 ARG A C 1
ATOM 2806 O O . ARG A 1 373 ? -3.088 15.398 -5.090 1.00 95.00 373 ARG A O 1
ATOM 2813 N N . LEU A 1 374 ? -2.892 14.279 -3.169 1.00 97.00 374 LEU A N 1
ATOM 2814 C CA . LEU A 1 374 ? -3.166 12.973 -3.758 1.00 97.00 374 LEU A CA 1
ATOM 2815 C C . LEU A 1 374 ? -4.651 12.798 -4.108 1.00 97.00 374 LEU A C 1
ATOM 2817 O O . LEU A 1 374 ? -4.963 12.491 -5.254 1.00 97.00 374 LEU A O 1
ATOM 2821 N N . PHE A 1 375 ? -5.553 13.038 -3.154 1.00 98.25 375 PHE A N 1
ATOM 2822 C CA . PHE A 1 375 ? -6.997 12.822 -3.312 1.00 98.25 375 PHE A CA 1
ATOM 2823 C C . PHE A 1 375 ? -7.791 14.130 -3.295 1.00 98.25 375 PHE A C 1
ATOM 2825 O O . PHE A 1 375 ? -7.538 15.001 -2.458 1.00 98.25 375 PHE A O 1
ATOM 2832 N N . THR A 1 376 ? -8.811 14.216 -4.153 1.00 97.75 376 THR A N 1
ATOM 2833 C CA . THR A 1 376 ? -9.808 15.300 -4.165 1.00 97.75 376 THR A CA 1
ATOM 2834 C C . THR A 1 376 ? -10.597 15.340 -2.858 1.00 97.75 376 THR A C 1
ATOM 2836 O O . THR A 1 376 ? -10.839 16.420 -2.309 1.00 97.75 376 THR A O 1
ATOM 2839 N N . TYR A 1 377 ? -10.941 14.158 -2.330 1.00 97.94 377 TYR A N 1
ATOM 2840 C CA . TYR A 1 377 ? -11.592 13.955 -1.033 1.00 97.94 377 TYR A CA 1
ATOM 2841 C C . TYR A 1 377 ? -10.597 13.294 -0.064 1.00 97.94 377 TYR A C 1
ATOM 2843 O O . TYR A 1 377 ? -10.372 12.091 -0.158 1.00 97.94 377 TYR A O 1
ATOM 2851 N N . PRO A 1 378 ? -9.977 14.067 0.846 1.00 96.69 378 PRO A N 1
ATOM 2852 C CA . PRO A 1 378 ? -8.930 13.658 1.796 1.00 96.69 378 PRO A CA 1
ATOM 2853 C C . PRO A 1 378 ? -9.290 12.603 2.853 1.00 96.69 378 PRO A C 1
ATOM 2855 O O . PRO A 1 378 ? -9.032 12.801 4.039 1.00 96.69 378 PRO A O 1
ATOM 2858 N N . LEU A 1 379 ? -9.869 11.483 2.448 1.00 98.62 379 LEU A N 1
ATOM 2859 C CA . LEU A 1 379 ? -10.139 10.339 3.298 1.00 98.62 379 LEU A CA 1
ATOM 2860 C C . LEU A 1 379 ? -9.719 9.072 2.560 1.00 98.62 379 LEU A C 1
ATOM 2862 O O . LEU A 1 379 ? -10.135 8.828 1.431 1.00 98.62 379 LEU A O 1
ATOM 2866 N N . SER A 1 380 ? -8.900 8.252 3.211 1.00 98.69 380 SER A N 1
ATOM 2867 C CA . SER A 1 380 ? -8.395 7.012 2.633 1.00 98.69 380 SER A CA 1
ATOM 2868 C C . SER A 1 380 ? -9.536 6.093 2.198 1.00 98.69 380 SER A C 1
ATOM 2870 O O . SER A 1 380 ? -10.367 5.681 3.011 1.00 98.69 380 SER A O 1
ATOM 2872 N N . TYR A 1 381 ? -9.516 5.685 0.926 1.00 98.62 381 TYR A N 1
ATOM 2873 C CA . TYR A 1 381 ? -10.435 4.685 0.370 1.00 98.62 381 TYR A CA 1
ATOM 2874 C C . TYR A 1 381 ? -10.356 3.327 1.089 1.00 98.62 381 TYR A C 1
ATOM 2876 O O . TYR A 1 381 ? -11.261 2.504 0.956 1.00 98.62 381 TYR A O 1
ATOM 2884 N N . LEU A 1 382 ? -9.305 3.084 1.880 1.00 98.69 382 LEU A N 1
ATOM 2885 C CA . LEU A 1 382 ? -9.158 1.871 2.682 1.00 98.69 382 LEU A CA 1
ATOM 2886 C C . LEU A 1 382 ? -10.147 1.775 3.847 1.00 98.69 382 LEU A C 1
ATOM 2888 O O . LEU A 1 382 ? -10.241 0.709 4.454 1.00 98.69 382 LEU A O 1
ATOM 2892 N N . ILE A 1 383 ? -10.949 2.815 4.109 1.00 98.69 383 ILE A N 1
ATOM 2893 C CA . ILE A 1 383 ? -12.139 2.697 4.965 1.00 98.69 383 ILE A CA 1
ATOM 2894 C C . ILE A 1 383 ? -13.098 1.593 4.477 1.00 98.69 383 ILE A C 1
ATOM 2896 O O . ILE A 1 383 ? -13.820 1.006 5.278 1.00 98.69 383 ILE A O 1
ATOM 2900 N N . TYR A 1 384 ? -13.078 1.263 3.178 1.00 98.44 384 TYR A N 1
ATOM 2901 C CA . TYR A 1 384 ? -13.886 0.189 2.589 1.00 98.44 384 TYR A CA 1
ATOM 2902 C C . TYR A 1 384 ? -13.221 -1.198 2.626 1.00 98.44 384 TYR A C 1
ATOM 2904 O O . TYR A 1 384 ? -13.867 -2.175 2.252 1.00 98.44 384 TYR A O 1
ATOM 2912 N N . SER A 1 385 ? -11.959 -1.308 3.056 1.00 98.31 385 SER A N 1
ATOM 2913 C CA . SER A 1 385 ? -11.220 -2.580 3.056 1.00 98.31 385 SER A CA 1
ATOM 2914 C C . SER A 1 385 ? -11.823 -3.611 4.018 1.00 98.31 385 SER A C 1
ATOM 2916 O O . SER A 1 385 ? -12.387 -3.264 5.062 1.00 98.31 385 SER A O 1
ATOM 2918 N N . GLU A 1 386 ? -11.658 -4.905 3.713 1.00 97.75 386 GLU A N 1
ATOM 2919 C CA . GLU A 1 386 ? -12.044 -5.981 4.641 1.00 97.75 386 GLU A CA 1
ATOM 2920 C C . GLU A 1 386 ? -11.314 -5.835 5.988 1.00 97.75 386 GLU A C 1
ATOM 2922 O O . GLU A 1 386 ? -11.907 -6.062 7.043 1.00 97.75 386 GLU A O 1
ATOM 2927 N N . ALA A 1 387 ? -10.051 -5.395 5.961 1.00 98.06 387 ALA A N 1
ATOM 2928 C CA . ALA A 1 387 ? -9.239 -5.185 7.155 1.00 98.06 387 ALA A CA 1
ATOM 2929 C C . ALA A 1 387 ? -9.778 -4.082 8.069 1.00 98.06 387 ALA A C 1
ATOM 2931 O O . ALA A 1 387 ? -9.851 -4.282 9.282 1.00 98.06 387 ALA A O 1
ATOM 2932 N N . PHE A 1 388 ? -10.199 -2.947 7.506 1.00 98.69 388 PHE A N 1
ATOM 2933 C CA . PHE A 1 388 ? -10.827 -1.887 8.289 1.00 98.69 388 PHE A CA 1
ATOM 2934 C C . PHE A 1 388 ? -12.161 -2.358 8.886 1.00 98.69 388 PHE A C 1
ATOM 2936 O O . PHE A 1 388 ? -12.410 -2.197 10.080 1.00 98.69 388 PHE A O 1
ATOM 2943 N N . ASN A 1 389 ? -12.997 -3.018 8.080 1.00 97.88 389 ASN A N 1
ATOM 2944 C CA . ASN A 1 389 ? -14.308 -3.507 8.516 1.00 97.88 389 ASN A CA 1
ATOM 2945 C C . ASN A 1 389 ? -14.222 -4.566 9.631 1.00 97.88 389 ASN A C 1
ATOM 2947 O O . ASN A 1 389 ? -15.129 -4.663 10.460 1.00 97.88 389 ASN A O 1
ATOM 2951 N N . ALA A 1 390 ? -13.137 -5.343 9.666 1.00 97.56 390 ALA A N 1
ATOM 2952 C CA . ALA A 1 390 ? -12.885 -6.380 10.667 1.00 97.56 390 ALA A CA 1
ATOM 2953 C C . ALA A 1 390 ? -12.133 -5.890 11.919 1.00 97.56 390 ALA A C 1
ATOM 2955 O O . ALA A 1 390 ? -11.775 -6.708 12.783 1.00 97.56 390 ALA A O 1
ATOM 2956 N N . LEU A 1 391 ? -11.881 -4.580 12.039 1.00 98.25 391 LEU A N 1
ATOM 2957 C CA . LEU A 1 391 ? -11.355 -3.994 13.269 1.00 98.25 391 LEU A CA 1
ATOM 2958 C C . LEU A 1 391 ? -12.255 -4.361 14.464 1.00 98.25 391 LEU A C 1
ATOM 2960 O O . LEU A 1 391 ? -13.481 -4.397 14.323 1.00 98.25 391 LEU A O 1
ATOM 2964 N N . PRO A 1 392 ? -11.680 -4.620 15.656 1.00 96.31 392 PRO A N 1
ATOM 2965 C CA . PRO A 1 392 ? -12.470 -4.762 16.874 1.00 96.31 392 PRO A CA 1
ATOM 2966 C C . PRO A 1 392 ? -13.383 -3.550 17.060 1.00 96.31 392 PRO A C 1
ATOM 2968 O O . PRO A 1 392 ? -12.936 -2.420 16.860 1.00 96.31 392 PRO A O 1
ATOM 2971 N N . GLU A 1 393 ? -14.633 -3.779 17.471 1.00 94.38 393 GLU A N 1
ATOM 2972 C CA . GLU A 1 393 ? -15.661 -2.728 17.474 1.00 94.38 393 GLU A CA 1
ATOM 2973 C C . GLU A 1 393 ? -15.211 -1.483 18.252 1.00 94.38 393 GLU A C 1
ATOM 2975 O O . GLU A 1 393 ? -15.300 -0.382 17.732 1.00 94.38 393 GLU A O 1
ATOM 2980 N N . ILE A 1 394 ? -14.555 -1.651 19.408 1.00 93.94 394 ILE A N 1
ATOM 2981 C CA . ILE A 1 394 ? -14.016 -0.531 20.202 1.00 93.94 394 ILE A CA 1
ATOM 2982 C C . ILE A 1 394 ? -13.054 0.389 19.426 1.00 93.94 394 ILE A C 1
ATOM 2984 O O . ILE A 1 394 ? -12.992 1.582 19.706 1.00 93.94 394 ILE A O 1
ATOM 2988 N N . VAL A 1 395 ? -12.299 -0.146 18.461 1.00 96.62 395 VAL A N 1
ATOM 2989 C CA . VAL A 1 395 ? -11.407 0.639 17.593 1.00 96.62 395 VAL A CA 1
ATOM 2990 C C . VAL A 1 395 ? -12.216 1.292 16.488 1.00 96.62 395 VAL A C 1
ATOM 2992 O O . VAL A 1 395 ? -12.074 2.488 16.254 1.00 96.62 395 VAL A O 1
ATOM 2995 N N . LYS A 1 396 ? -13.059 0.515 15.804 1.00 96.88 396 LYS A N 1
ATOM 2996 C CA . LYS A 1 396 ? -13.828 0.993 14.655 1.00 96.88 396 LYS A CA 1
ATOM 2997 C C . LYS A 1 396 ? -14.785 2.117 15.057 1.00 96.88 396 LYS A C 1
ATOM 2999 O O . LYS A 1 396 ? -14.761 3.164 14.418 1.00 96.88 396 LYS A O 1
ATOM 3004 N N . SER A 1 397 ? -15.532 1.962 16.156 1.00 94.69 397 SER A N 1
ATOM 3005 C CA . SER A 1 397 ? -16.411 3.020 16.667 1.00 94.69 397 SER A CA 1
ATOM 3006 C C . SER A 1 397 ? -15.612 4.258 17.089 1.00 94.69 397 SER A C 1
ATOM 3008 O O . SER A 1 397 ? -16.033 5.375 16.811 1.00 94.69 397 SER A O 1
ATOM 3010 N N . TYR A 1 398 ? -14.428 4.083 17.696 1.00 95.81 398 TYR A N 1
ATOM 3011 C CA . TYR A 1 398 ? -13.551 5.210 18.036 1.00 95.81 398 TYR A CA 1
ATOM 3012 C C . TYR A 1 398 ? -13.100 5.977 16.787 1.00 95.81 398 TYR A C 1
ATOM 3014 O O . TYR A 1 398 ? -13.170 7.204 16.754 1.00 95.81 398 TYR A O 1
ATOM 3022 N N . VAL A 1 399 ? -12.651 5.258 15.752 1.00 98.06 399 VAL A N 1
ATOM 3023 C CA . VAL A 1 399 ? -12.233 5.860 14.482 1.00 98.06 399 VAL A CA 1
ATOM 3024 C C . VAL A 1 399 ? -13.407 6.582 13.827 1.00 98.06 399 VAL A C 1
ATOM 3026 O O . VAL A 1 399 ? -13.247 7.735 13.449 1.00 98.06 399 VAL A O 1
ATOM 3029 N N . TYR A 1 400 ? -14.586 5.963 13.738 1.00 97.88 400 TYR A N 1
ATOM 3030 C CA . TYR A 1 400 ? -15.779 6.604 13.176 1.00 97.88 400 TYR A CA 1
ATOM 3031 C C . TYR A 1 400 ? -16.192 7.861 13.934 1.00 97.88 400 TYR A C 1
ATOM 3033 O O . TYR A 1 400 ? -16.400 8.893 13.301 1.00 97.88 400 TYR A O 1
ATOM 3041 N N . HIS A 1 401 ? -16.218 7.820 15.265 1.00 95.56 401 HIS A N 1
ATOM 3042 C CA . HIS A 1 401 ? -16.499 9.000 16.078 1.00 95.56 401 HIS A CA 1
ATOM 3043 C C . HIS A 1 401 ? -15.493 10.123 15.807 1.00 95.56 401 HIS A C 1
ATOM 3045 O O . HIS A 1 401 ? -15.879 11.258 15.537 1.00 95.56 401 HIS A O 1
ATOM 3051 N N . ARG A 1 402 ? -14.192 9.803 15.795 1.00 96.94 402 ARG A N 1
ATOM 3052 C CA . ARG A 1 402 ? -13.148 10.784 15.480 1.00 96.94 402 ARG A CA 1
ATOM 3053 C C . ARG A 1 402 ? -13.271 11.352 14.074 1.00 96.94 402 ARG A C 1
ATOM 3055 O O . ARG A 1 402 ? -13.080 12.550 13.894 1.00 96.94 402 ARG A O 1
ATOM 3062 N N . LEU A 1 403 ? -13.560 10.513 13.080 1.00 97.81 403 LEU A N 1
ATOM 3063 C CA . LEU A 1 403 ? -13.798 10.966 11.713 1.00 97.81 403 LEU A CA 1
ATOM 3064 C C . LEU A 1 403 ? -14.994 11.919 11.679 1.00 97.81 403 LEU A C 1
ATOM 3066 O O . LEU A 1 403 ? -14.868 12.999 11.116 1.00 97.81 403 LEU A O 1
ATOM 3070 N N . HIS A 1 404 ? -16.101 11.579 12.339 1.00 96.56 404 HIS A N 1
ATOM 3071 C CA . HIS A 1 404 ? -17.264 12.455 12.430 1.00 96.56 404 HIS A CA 1
ATOM 3072 C C . HIS A 1 404 ? -16.917 13.799 13.086 1.00 96.56 404 HIS A C 1
ATOM 3074 O O . HIS A 1 404 ? -17.242 14.831 12.519 1.00 96.56 404 HIS A O 1
ATOM 3080 N N . GLU A 1 405 ? -16.189 13.822 14.207 1.00 95.69 405 GLU A N 1
ATOM 3081 C CA . GLU A 1 405 ? -15.767 15.071 14.862 1.00 95.69 405 GLU A CA 1
ATOM 3082 C C . GLU A 1 405 ? -14.872 15.956 13.976 1.00 95.69 405 GLU A C 1
ATOM 3084 O O . GLU A 1 405 ? -14.988 17.182 14.013 1.00 95.69 405 GLU A O 1
ATOM 3089 N N . VAL A 1 406 ? -13.971 15.369 13.178 1.00 96.94 406 VAL A N 1
ATOM 3090 C CA . VAL A 1 406 ? -13.160 16.152 12.229 1.00 96.94 406 VAL A CA 1
ATOM 3091 C C . VAL A 1 406 ? -14.018 16.658 11.079 1.00 96.94 406 VAL A C 1
ATOM 3093 O O . VAL A 1 406 ? -13.920 17.822 10.693 1.00 96.94 406 VAL A O 1
ATOM 3096 N N . LEU A 1 407 ? -14.847 15.785 10.514 1.00 96.81 407 LEU A N 1
ATOM 3097 C CA . LEU A 1 407 ? -15.619 16.071 9.314 1.00 96.81 407 LEU A CA 1
ATOM 3098 C C . LEU A 1 407 ? -16.829 16.976 9.584 1.00 96.81 407 LEU A C 1
ATOM 3100 O O . LEU A 1 407 ? -17.216 17.732 8.706 1.00 96.81 407 LEU A O 1
ATOM 3104 N N . SER A 1 408 ? -17.373 16.997 10.799 1.00 94.94 408 SER A N 1
ATOM 3105 C CA . SER A 1 408 ? -18.379 17.977 11.231 1.00 94.94 408 SER A CA 1
ATOM 3106 C C . SER A 1 408 ? -17.776 19.353 11.541 1.00 94.94 408 SER A C 1
ATOM 3108 O O . SER A 1 408 ? -18.506 20.320 11.752 1.00 94.94 408 SER A O 1
ATOM 3110 N N . GLY A 1 409 ? -16.442 19.449 11.618 1.00 93.62 409 GLY A N 1
ATOM 3111 C CA . GLY A 1 409 ? -15.730 20.649 12.054 1.00 93.62 409 GLY A CA 1
ATOM 3112 C C . GLY A 1 409 ? -15.693 20.846 13.574 1.00 93.62 409 GLY A C 1
ATOM 3113 O O . GLY A 1 409 ? -15.230 21.892 14.026 1.00 93.62 409 GLY A O 1
ATOM 3114 N N . SER A 1 410 ? -16.137 19.867 14.375 1.00 93.44 410 SER A N 1
ATOM 3115 C CA . SER A 1 410 ? -16.025 19.916 15.843 1.00 93.44 410 SER A CA 1
ATOM 3116 C C . SER A 1 410 ? -14.571 19.913 16.327 1.00 93.44 410 SER A C 1
ATOM 3118 O O . SER A 1 410 ? -14.267 20.519 17.352 1.00 93.44 410 SER A O 1
ATOM 3120 N N . ASP A 1 411 ? -13.664 19.276 15.583 1.00 92.56 411 ASP A N 1
ATOM 3121 C CA . ASP A 1 411 ? -12.224 19.343 15.824 1.00 92.56 411 ASP A CA 1
ATOM 3122 C C . ASP A 1 411 ? -11.433 19.563 14.528 1.00 92.56 411 ASP A C 1
ATOM 3124 O O . ASP A 1 411 ? -11.232 18.660 13.715 1.00 92.56 411 ASP A O 1
ATOM 3128 N N . THR A 1 412 ? -10.909 20.775 14.370 1.00 90.44 412 THR A N 1
ATOM 3129 C CA . THR A 1 412 ? -10.108 21.187 13.211 1.00 90.44 412 THR A CA 1
ATOM 3130 C C . THR A 1 412 ? -8.599 20.996 13.410 1.00 90.44 412 THR A C 1
ATOM 3132 O O . THR A 1 412 ? -7.812 21.423 12.567 1.00 90.44 412 THR A O 1
ATOM 3135 N N . SER A 1 413 ? -8.158 20.403 14.525 1.00 90.44 413 SER A N 1
ATOM 3136 C CA . SER A 1 413 ? -6.730 20.251 14.850 1.00 90.44 413 SER A CA 1
ATOM 3137 C C . SER A 1 413 ? -6.066 19.044 14.179 1.00 90.44 413 SER A C 1
ATOM 3139 O O . SER A 1 413 ? -4.839 18.993 14.067 1.00 90.44 413 SER A O 1
ATOM 3141 N N . VAL A 1 414 ? -6.856 18.069 13.716 1.00 90.75 414 VAL A N 1
ATOM 3142 C CA . VAL A 1 414 ? -6.334 16.804 13.182 1.00 90.75 414 VAL A CA 1
ATOM 3143 C C . VAL A 1 414 ? -5.821 16.943 11.757 1.00 90.75 414 VAL A C 1
ATOM 3145 O O . VAL A 1 414 ? -4.680 16.561 11.506 1.00 90.75 414 VAL A O 1
ATOM 3148 N N . ALA A 1 415 ? -6.635 17.480 10.847 1.00 90.50 415 ALA A N 1
ATOM 3149 C CA . ALA A 1 415 ? -6.320 17.602 9.427 1.00 90.50 415 ALA A CA 1
ATOM 3150 C C . ALA A 1 415 ? -6.797 18.953 8.876 1.00 90.50 415 ALA A C 1
ATOM 3152 O O . ALA A 1 415 ? -7.853 19.460 9.257 1.00 90.50 415 ALA A O 1
ATOM 3153 N N . GLN A 1 416 ? -6.021 19.524 7.955 1.00 88.75 416 GLN A N 1
ATOM 3154 C CA . GLN A 1 416 ? -6.344 20.792 7.300 1.00 88.75 416 GLN A CA 1
ATOM 3155 C C . GLN A 1 416 ? -7.296 20.543 6.122 1.00 88.75 416 GLN A C 1
ATOM 3157 O O . GLN A 1 416 ? -6.866 20.377 4.982 1.00 88.75 416 GLN A O 1
ATOM 3162 N N . LEU A 1 417 ? -8.595 20.473 6.417 1.00 94.06 417 LEU A N 1
ATOM 3163 C CA . LEU A 1 417 ? -9.664 20.301 5.427 1.00 94.06 417 LEU A CA 1
ATOM 3164 C C . LEU A 1 417 ? -10.461 21.599 5.268 1.00 94.06 417 LEU A C 1
ATOM 3166 O O . LEU A 1 417 ? -10.689 22.308 6.252 1.00 94.06 417 LEU A O 1
ATOM 3170 N N . SER A 1 418 ? -10.911 21.903 4.050 1.00 94.31 418 SER A N 1
ATOM 3171 C CA . SER A 1 418 ? -11.908 22.959 3.832 1.00 94.31 418 SER A CA 1
ATOM 3172 C C . SER A 1 418 ? -13.310 22.496 4.249 1.00 94.31 418 SER A C 1
ATOM 3174 O O . SER A 1 418 ? -13.564 21.294 4.349 1.00 94.31 418 SER A O 1
ATOM 3176 N N . ASP A 1 419 ? -14.233 23.439 4.463 1.00 95.94 419 ASP A N 1
ATOM 3177 C CA . ASP A 1 419 ? -15.640 23.119 4.760 1.00 95.94 419 ASP A CA 1
ATOM 3178 C C . ASP A 1 419 ? -16.273 22.275 3.646 1.00 95.94 419 ASP A C 1
ATOM 3180 O O . ASP A 1 419 ? -16.923 21.271 3.916 1.00 95.94 419 ASP A O 1
ATOM 3184 N N . THR A 1 420 ? -15.987 22.610 2.386 1.00 96.31 420 THR A N 1
ATOM 3185 C CA . THR A 1 420 ? -16.489 21.876 1.217 1.00 96.31 420 THR A CA 1
ATOM 3186 C C . THR A 1 420 ? -15.937 20.451 1.144 1.00 96.31 420 THR A C 1
ATOM 3188 O O . THR A 1 420 ? -16.663 19.534 0.774 1.00 96.31 420 THR A O 1
ATOM 3191 N N . GLN A 1 421 ? -14.666 20.232 1.508 1.00 96.94 421 GLN A N 1
ATOM 3192 C CA . GLN A 1 421 ? -14.098 18.879 1.575 1.00 96.94 421 GLN A CA 1
ATOM 3193 C C . GLN A 1 421 ? -14.739 18.057 2.690 1.00 96.94 421 GLN A C 1
ATOM 3195 O O . GLN A 1 421 ? -15.069 16.895 2.473 1.00 96.94 421 GLN A O 1
ATOM 3200 N N . ARG A 1 422 ? -14.923 18.660 3.867 1.00 97.94 422 ARG A N 1
ATOM 3201 C CA . ARG A 1 422 ? -15.597 18.039 5.010 1.00 97.94 422 ARG A CA 1
ATOM 3202 C C . ARG A 1 422 ? -17.010 17.575 4.655 1.00 97.94 422 ARG A C 1
ATOM 3204 O O . ARG A 1 422 ? -17.314 16.394 4.808 1.00 97.94 422 ARG A O 1
ATOM 3211 N N . GLU A 1 423 ? -17.822 18.483 4.119 1.00 97.62 423 GLU A N 1
ATOM 3212 C CA . GLU A 1 423 ? -19.197 18.209 3.691 1.00 97.62 423 GLU A CA 1
ATOM 3213 C C . GLU A 1 423 ? -19.240 17.124 2.609 1.00 97.62 423 GLU A C 1
ATOM 3215 O O . GLU A 1 423 ? -19.966 16.144 2.748 1.00 97.62 423 GLU A O 1
ATOM 3220 N N . ALA A 1 424 ? -18.399 17.227 1.574 1.00 9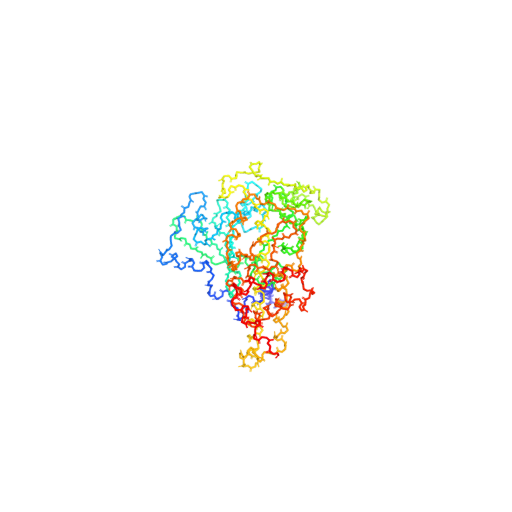8.31 424 ALA A N 1
ATOM 3221 C CA . ALA A 1 424 ? -18.374 16.234 0.505 1.00 98.31 424 ALA A CA 1
ATOM 3222 C C . ALA A 1 424 ? -17.981 14.832 0.997 1.00 98.31 424 ALA A C 1
ATOM 3224 O O . ALA A 1 424 ? -18.561 13.850 0.542 1.00 98.31 424 ALA A O 1
ATOM 3225 N N . ILE A 1 425 ? -17.020 14.722 1.924 1.00 98.50 425 ILE A N 1
ATOM 3226 C CA . ILE A 1 425 ? -16.638 13.427 2.502 1.00 98.50 425 ILE A CA 1
ATOM 3227 C C . ILE A 1 425 ? -17.793 12.839 3.322 1.00 98.50 425 ILE A C 1
ATOM 3229 O O . ILE A 1 425 ? -18.062 11.649 3.172 1.00 98.50 425 ILE A O 1
ATOM 3233 N N . LEU A 1 426 ? -18.473 13.636 4.158 1.00 97.69 426 LEU A N 1
ATOM 3234 C CA . LEU A 1 426 ? -19.633 13.163 4.928 1.00 97.69 426 LEU A CA 1
ATOM 3235 C C . LEU A 1 426 ? -20.726 12.629 4.010 1.00 97.69 426 LEU A C 1
ATOM 3237 O O . LEU A 1 426 ? -21.144 11.492 4.175 1.00 97.69 426 LEU A O 1
ATOM 3241 N N . GLU A 1 427 ? -21.109 13.396 2.990 1.00 97.75 427 GLU A N 1
ATOM 3242 C CA . GLU A 1 427 ? -22.132 12.977 2.029 1.00 97.75 427 GLU A CA 1
ATOM 3243 C C . GLU A 1 427 ? -21.749 11.681 1.296 1.00 97.75 427 GLU A C 1
ATOM 3245 O O . GLU A 1 427 ? -22.593 10.812 1.092 1.00 97.75 427 GLU A O 1
ATOM 3250 N N . ILE A 1 428 ? -20.473 11.525 0.914 1.00 98.62 428 ILE A N 1
ATOM 3251 C CA . ILE A 1 428 ? -19.994 10.281 0.300 1.00 98.62 428 ILE A CA 1
ATOM 3252 C C . ILE A 1 428 ? -20.133 9.119 1.289 1.00 98.62 428 ILE A C 1
ATOM 3254 O O . ILE A 1 428 ? -20.618 8.056 0.904 1.00 98.62 428 ILE A O 1
ATOM 3258 N N . LEU A 1 429 ? -19.707 9.286 2.544 1.00 98.19 429 LEU A N 1
ATOM 3259 C CA . LEU A 1 429 ? -19.798 8.229 3.555 1.00 98.19 429 LEU A CA 1
ATOM 3260 C C . LEU A 1 429 ? -21.245 7.879 3.909 1.00 98.19 429 LEU A C 1
ATOM 3262 O O . LEU A 1 429 ? -21.538 6.697 4.076 1.00 98.19 429 LEU A O 1
ATOM 3266 N N . ASP A 1 430 ? -22.141 8.859 3.970 1.00 96.56 430 ASP A N 1
ATOM 3267 C CA . ASP A 1 430 ? -23.559 8.634 4.254 1.00 96.56 430 ASP A CA 1
ATOM 3268 C C . ASP A 1 430 ? -24.212 7.744 3.187 1.00 96.56 430 ASP A C 1
ATOM 3270 O O . ASP A 1 430 ? -24.947 6.809 3.514 1.00 96.56 430 ASP A O 1
ATOM 3274 N N . ASP A 1 431 ? -23.868 7.963 1.915 1.00 97.69 431 ASP A N 1
ATOM 3275 C CA . ASP A 1 431 ? -24.376 7.168 0.793 1.00 97.69 431 ASP A CA 1
ATOM 3276 C C . ASP A 1 431 ? -23.704 5.787 0.676 1.00 97.69 431 ASP A C 1
ATOM 3278 O O . ASP A 1 431 ? -24.307 4.838 0.166 1.00 97.69 431 ASP A O 1
ATOM 3282 N N . THR A 1 432 ? -22.440 5.652 1.098 1.00 98.06 432 THR A N 1
ATOM 3283 C CA . THR A 1 432 ? -21.598 4.499 0.714 1.00 98.06 432 THR A CA 1
ATOM 3284 C C . THR A 1 432 ? -21.029 3.674 1.873 1.00 98.06 432 THR A C 1
ATOM 3286 O O . THR A 1 432 ? -20.496 2.585 1.637 1.00 98.06 432 THR A O 1
ATOM 3289 N N . LYS A 1 433 ? -21.165 4.125 3.128 1.00 97.62 433 LYS A N 1
ATOM 3290 C CA . LYS A 1 433 ? -20.657 3.452 4.337 1.00 97.62 433 LYS A CA 1
ATOM 3291 C C . LYS A 1 433 ? -21.725 3.387 5.454 1.00 97.62 433 LYS A C 1
ATOM 3293 O O . LYS A 1 433 ? -21.629 4.102 6.447 1.00 97.62 433 LYS A O 1
ATOM 3298 N N . PRO A 1 434 ? -22.726 2.487 5.366 1.00 94.19 434 PRO A N 1
ATOM 3299 C CA . PRO A 1 434 ? -23.872 2.468 6.294 1.00 94.19 434 PRO A CA 1
ATOM 3300 C C . PRO A 1 434 ? -23.535 2.300 7.789 1.00 94.19 434 PRO A C 1
ATOM 3302 O O . PRO A 1 434 ? -24.236 2.807 8.665 1.00 94.19 434 PRO A O 1
ATOM 3305 N N . ASP A 1 435 ? -22.463 1.581 8.110 1.00 92.94 435 ASP A N 1
ATOM 3306 C CA . ASP A 1 435 ? -21.995 1.392 9.487 1.00 92.94 435 ASP A CA 1
ATOM 3307 C C . ASP A 1 435 ? -21.284 2.630 10.055 1.00 92.94 435 ASP A C 1
ATOM 3309 O O . ASP A 1 435 ? -21.251 2.783 11.273 1.00 92.94 435 ASP A O 1
ATOM 3313 N N . PHE A 1 436 ? -20.770 3.532 9.209 1.00 94.25 436 PHE A N 1
ATOM 3314 C CA . PHE A 1 436 ? -20.327 4.859 9.651 1.00 94.25 436 PHE A CA 1
ATOM 3315 C C . PHE A 1 436 ? -21.524 5.696 10.123 1.00 94.25 436 PHE A C 1
ATOM 3317 O O . PHE A 1 436 ? -21.473 6.261 11.212 1.00 94.25 436 PHE A O 1
ATOM 3324 N N . VAL A 1 437 ? -22.624 5.688 9.359 1.00 88.62 437 VAL A N 1
ATOM 3325 C CA . VAL A 1 437 ? -23.874 6.395 9.702 1.00 88.62 437 VAL A CA 1
ATOM 3326 C C . VAL A 1 437 ? -24.467 5.879 11.010 1.00 88.62 437 VAL A C 1
ATOM 3328 O O . VAL A 1 437 ? -24.849 6.649 11.881 1.00 88.62 437 VAL A O 1
ATOM 3331 N N . THR A 1 438 ? -24.508 4.557 11.178 1.00 86.88 438 THR A N 1
ATOM 3332 C CA . THR A 1 438 ? -25.042 3.952 12.410 1.00 86.88 438 THR A CA 1
ATOM 3333 C C . THR A 1 438 ? -24.213 4.374 13.631 1.00 86.88 438 THR A C 1
ATOM 3335 O O . THR A 1 438 ? -24.759 4.729 14.676 1.00 86.88 438 THR A O 1
ATOM 3338 N N . ALA A 1 439 ? -22.884 4.395 13.492 1.00 82.69 439 ALA A N 1
ATOM 3339 C CA . ALA A 1 439 ? -21.988 4.781 14.575 1.00 82.69 439 ALA A CA 1
ATOM 3340 C C . ALA A 1 439 ? -22.060 6.276 14.928 1.00 82.69 439 ALA A C 1
ATOM 3342 O O . ALA A 1 439 ? -21.857 6.618 16.091 1.00 82.69 439 ALA A O 1
ATOM 3343 N N . SER A 1 440 ? -22.348 7.160 13.966 1.00 72.56 440 SER A N 1
ATOM 3344 C CA . SER A 1 440 ? -22.515 8.596 14.230 1.00 72.56 440 SER A CA 1
ATOM 3345 C C . SER A 1 440 ? -23.864 8.929 14.880 1.00 72.56 440 SER A C 1
ATOM 3347 O O . SER A 1 440 ? -23.958 9.903 15.630 1.00 72.56 440 SER A O 1
ATOM 3349 N N . THR A 1 441 ? -24.902 8.112 14.662 1.00 65.75 441 THR A N 1
ATOM 3350 C CA . THR A 1 441 ? -26.219 8.298 15.298 1.00 65.75 441 THR A CA 1
ATOM 3351 C C . THR A 1 441 ? -26.293 7.773 16.731 1.00 65.75 441 THR A C 1
ATOM 3353 O O . THR A 1 441 ? -27.004 8.355 17.548 1.00 65.75 441 THR A O 1
ATOM 3356 N N . ASP A 1 442 ? -25.543 6.717 17.058 1.00 59.72 442 ASP A N 1
ATOM 3357 C CA . ASP A 1 442 ? -25.537 6.111 18.401 1.00 59.72 442 ASP A CA 1
ATOM 3358 C C . ASP A 1 442 ? -24.691 6.902 19.422 1.00 59.72 442 ASP A C 1
ATOM 3360 O O . ASP A 1 442 ? -24.726 6.621 20.620 1.00 59.72 442 ASP A O 1
ATOM 3364 N N . SER A 1 443 ? -23.955 7.927 18.979 1.00 48.06 443 SER A N 1
ATOM 3365 C CA . SER A 1 443 ? -23.115 8.792 19.822 1.00 48.06 443 SER A CA 1
ATOM 3366 C C . SER A 1 443 ? -23.839 9.983 20.477 1.00 48.06 443 SER A C 1
ATOM 3368 O O . SER A 1 443 ? -23.209 11.001 20.756 1.00 48.06 443 SER A O 1
ATOM 3370 N N . GLY A 1 444 ? -25.146 9.893 20.741 1.00 28.44 444 GLY A N 1
ATOM 3371 C CA . GLY A 1 444 ? -25.879 10.940 21.464 1.00 28.44 444 GLY A CA 1
ATOM 3372 C C . GLY A 1 444 ? -26.540 10.460 22.761 1.00 28.44 444 GLY A C 1
ATOM 3373 O O . GLY A 1 444 ? -27.213 9.429 22.736 1.00 28.44 444 GLY A O 1
ATOM 3374 N N . PRO A 1 445 ? -26.558 11.277 23.832 1.00 36.97 445 PRO A N 1
ATOM 3375 C CA . PRO A 1 445 ? -25.509 12.136 24.402 1.00 36.97 445 PRO A CA 1
ATOM 3376 C C . PRO A 1 445 ? -24.635 11.441 25.466 1.00 36.97 445 PRO A C 1
ATOM 3378 O O . PRO A 1 445 ? -25.107 10.470 26.105 1.00 36.97 445 PRO A O 1
#